Protein 7T1Z (pdb70)

Secondary structure (DSSP, 8-state):
--EEEE-SSS-EEEE-HHHHTTSHHHHHHHHTT----EE-TT--HHHHHHHHHHHHH----TT-S-TTHHHHHHHHHHHTT-HHHHHHHHHHHHHTTSS--HHHHHHHTT------HHHHHHHHHHT--/--HHHHHTTS-PPP--STTTTS-HHHHHHHHTTS-HHHHHHHTTT-HHHHHHTT-HHHHHHHHHHTT--S------------HHHHHHHHHHHHHHHHHHS--PPPEEEE-STTS-EEEEEEETTEEEEEETTS-EEEEETTT--EEEEE---SS-EEEEEESSSEEEEEETTS-EEEEETTT--EEEEE---SS-EEEEEEETTEEEEEETTS-EEEEETTT--EEEEE---SS-EEEEEE-SS-EEEEETTSEEEEEETTTTEEEEEEE--SS-EEEEEE-SSEEEEEETTS-EEEEETTT--EEEEE----S-EEEEEEETTEEEEEETTTEEEEEETTTTEEEEEE--TT--SS-EEEEEE-SSEEEEEETTSEEEEEE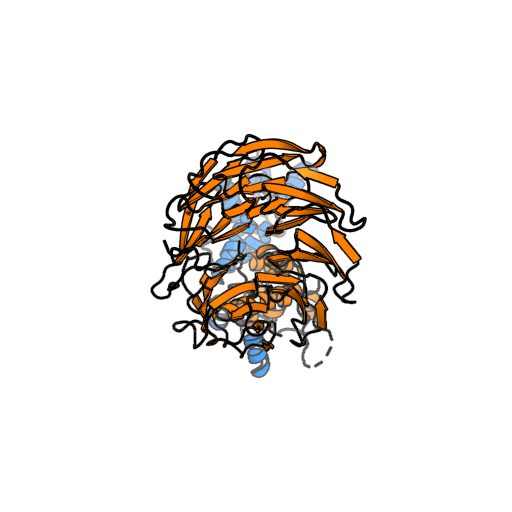TTT--EEEEEEE-TTGGGT-EEEEEEE-SSEEEEEEE-TTSSS--EEEEEE----/--TT------

B-factor: mean 55.55, std 23.49, range [18.6, 136.38]

GO terms:
  GO:0005515 protein binding (F, IPI)
  GO:0043161 proteasome-mediated ubiquitin-dependent protein catabolic process (P, IDA)
  GO:0070936 protein K48-linked ubiquitination (P, IDA)
  GO:0140677 molecular function activator activity (F, IDA)
  GO:0160072 ubiquitin ligase complex scaffold activity (F, IDA)
  GO:0005634 nucleus (C, IC)
  GO:0005737 cytoplasm (C, IC)
  GO:0008013 beta-catenin binding (F, IDA)
  GO:0005634 nucleus (C, IDA)
  GO:0005737 cytoplasm (C, IDA)
  GO:0019005 SCF ubiquitin ligase complex (C, IDA)
  GO:1990756 ubiquitin-like ligase-substrate adaptor activity (F, IDA)
  GO:1990757 ubiquitin ligase activator activity (F, IDA)
  GO:0000209 protein polyubiquitination (P, IDA)
  GO:0097602 cullin family protein binding (F, IPI)
  GO:0051457 maintenance of protein location in nucleus (P, IPI)
  GO:1990444 F-box domain binding (F, IPI)
  GO:0031467 Cul7-RING ubiquitin ligase complex (C, IDA)
  GO:0016567 protein ubiquitination (P, IDA)
  GO:0031146 SCF-dependent proteasomal ubiquitin-dependent protein catabolic process (P, IDA)

Nearest PDB structures (foldseek):
  7t1z-assembly1_B  TM=1.002E+00  e=1.561E-85  Homo sapiens
  2ovr-assembly1_B  TM=1.001E+00  e=4.497E-81  Homo sapiens
  7t1y-assembly1_B  TM=1.001E+00  e=1.058E-80  Homo sapiens
  2ovq-assembly1_B  TM=1.000E+00  e=2.789E-79  Homo sapiens
  2ovp-assembly1_B  TM=9.840E-01  e=2.091E-74  Homo sapiens

Organism: Homo sapiens (NCBI:txid9606)

Sequence (577 aa):
PSIKLQSSDGEIFEVDVEIAKQSVTIKTMLEDLGMDPVPLPNVNAAILKKVIQWCTHHKQEFLKVDQGTLFELILAANYLDIKGLLDVTCKTVANMIKGKTPEEIRKTFNIKNDFTEEEEAQVRKENQWTQVKHMMQVIEPQFQRDFISLLPKELALYVLSFLEPKDLLQAAQTCRYWRILAEDNLLWREKCKEEGIDEPLHIKKPGFIHSPWKSAYIRQHRIDTNWRRGELKSPKVLKGHDDHVITCLQFCGNRIVSGSDDNTLKVWSAVTGKCLRTLVGHTGGVWSSQMRDNIIISGSTDRTLKVWNAETGECIHTLYGHTSTVRCMHLHEKRVVSGSRDATLRVWDIETGQCLHVLMGHVAAVRCVQYDGRRVVSGAYDFMVKVWDPETETCLHTLQGHTNRVYSLQFDGIHVVSGSLDTSIRVWDVETGNCIHTLTGHQSLTSGMELKDNILVSGNADSTVKIWDIKTGQCLQTLQGPNKHQSAVTCLQFNKNFVITSSDDGTVKLWDLKTGEFIRNLVTLESGGSGGVVWRIRASNTKLVCAVGSRNGTEETKLLVLDFDVDKKFELLPPPL

Foldseek 3Di:
DWAWEAEQVGDIDIGRPLLLVLFVLQVCCVPPVNPSHHYHNLGHPVLVVLSSVVSVVPVPVSLPDDVVSLVSQCVVCVSRVNVVSNVVSVVVVVVLPPPDDPVVNCVVPVHDCPADPVRVVVVDVVDDD/DVLVVLCVQVPFDDDDDDLLPDDLVVSLVVCLVDQPVVLVVQLPPGVSSVSSSQDQVSLCVNCVVVVQNDFQDDPVSDHDHHRSVVSVVQLVLLVVLVQDNDFDFWQWQFDPWLWFFQDWDDDDQWIWTFTQSQWIWIAGLVPSDTQEIQHDGPGGWHEWDDDDQWIWTWGQSQWIWIAGRNVSDTDEIAHDGPGTFHYWEDDPQWIWTWGQSQKIWIAGSVVRYTQFIQDDGDGGWAYWYDHPAWIWTFFQSQWIWIDGGNVSDTPDIQHDGPGGWHEWDDDPAWIWTWGQSQWIWIAGRVPSDTPDIAHDGDGGFHYWDDDPQWIWTFWQSQWIWIARNVVSDTQEIQADVPTDDGGWQEWDDDPFWIWTFWLLFWIWIAGPNPSYTRGTSTHPPCSVVFKGWRYWDDDSFKIKTFIDGNPPPGTTIITITGSGDD/DPPVVDDDDD

Solvent-accessible surface area: 26156 Å² total

Radius of gyration: 31.32 Å; Cα contacts (8 Å, |Δi|>4): 1386; chains: 3; bounding box: 65×96×50 Å

Structure (mmCIF, N/CA/C/O backbone):
data_7T1Z
#
_entry.id   7T1Z
#
_cell.length_a   232.869
_cell.length_b   232.869
_cell.length_c   107.161
_cell.angle_alpha   90.000
_cell.angle_beta   90.000
_cell.angle_gamma   90.000
#
_symmetry.space_group_name_H-M   'I 41 2 2'
#
loop_
_entity.id
_entity.type
_entity.pdbx_description
1 polymer 'S-phase kinase-associated protein 1'
2 polymer 'F-box/WD repeat-containing protein 7'
3 polymer 'Myc proto-oncogene N terminal degron'
4 non-polymer 'SULFATE ION'
5 water water
#
loop_
_atom_site.group_PDB
_atom_site.id
_atom_site.type_symbol
_atom_site.label_atom_id
_atom_site.label_alt_id
_atom_site.label_comp_id
_atom_site.label_asym_id
_atom_site.label_entity_id
_atom_site.label_seq_id
_atom_site.pdbx_PDB_ins_code
_atom_site.Cartn_x
_atom_site.Cartn_y
_atom_site.Cartn_z
_atom_site.occupancy
_atom_site.B_iso_or_equiv
_atom_site.auth_seq_id
_atom_site.auth_comp_id
_atom_site.auth_asym_id
_atom_site.auth_atom_id
_atom_site.pdbx_PDB_model_num
ATOM 1 N N . PRO A 1 2 ? 197.13900 246.98600 52.56900 1.000 119.45740 2 PRO A N 1
ATOM 2 C CA . PRO A 1 2 ? 196.96000 247.96900 51.48800 1.000 121.72256 2 PRO A CA 1
ATOM 3 C C . PRO A 1 2 ? 197.85200 247.66800 50.27800 1.000 119.68853 2 PRO A C 1
ATOM 4 O O . PRO A 1 2 ? 197.37500 247.19200 49.24300 1.000 113.26390 2 PRO A O 1
ATOM 8 N N . SER A 1 3 ? 199.10800 248.12900 50.36100 1.000 117.63598 3 SER A N 1
ATOM 9 C CA . SER A 1 3 ? 200.11000 247.96800 49.27400 1.000 109.05370 3 SER A CA 1
ATOM 10 C C . SER A 1 3 ? 201.44600 248.29600 49.92800 1.000 105.41881 3 SER A C 1
ATOM 11 O O . SER A 1 3 ? 201.47200 249.23800 50.73000 1.000 107.29134 3 SER A O 1
ATOM 14 N N . ILE A 1 4 ? 202.50700 247.56200 49.61000 1.000 106.30487 4 ILE A N 1
ATOM 15 C CA . ILE A 1 4 ? 203.79300 247.75900 50.33800 1.000 99.67095 4 ILE A CA 1
ATOM 16 C C . ILE A 1 4 ? 204.89400 248.30200 49.43600 1.000 98.57239 4 ILE A C 1
ATOM 17 O O . ILE A 1 4 ? 204.71000 248.32500 48.21400 1.000 98.12822 4 ILE A O 1
ATOM 22 N N . LYS A 1 5 ? 206.01200 248.69200 50.04200 1.000 96.70186 5 LYS A N 1
ATOM 23 C CA . LYS A 1 5 ? 207.11000 249.29000 49.29700 1.000 94.64916 5 LYS A CA 1
ATOM 24 C C . LYS A 1 5 ? 208.38300 248.48400 49.51200 1.000 88.20762 5 LYS A C 1
ATOM 25 O O . LYS A 1 5 ? 208.65800 248.01500 50.61900 1.000 88.03305 5 LYS A O 1
ATOM 31 N N . LEU A 1 6 ? 209.14300 248.30900 48.43900 1.000 85.53806 6 LEU A N 1
ATOM 32 C CA . LEU A 1 6 ? 210.39500 247.57500 48.45900 1.000 88.80316 6 LEU A CA 1
ATOM 33 C C . LEU A 1 6 ? 211.53600 248.53000 48.13600 1.000 87.18690 6 LEU A C 1
ATOM 34 O O . LEU A 1 6 ? 211.33600 249.58100 47.52800 1.000 88.31204 6 LEU A O 1
ATOM 39 N N . GLN A 1 7 ? 212.74300 248.15700 48.55000 1.000 89.37666 7 GLN A N 1
ATOM 40 C CA . GLN A 1 7 ? 213.94800 248.93000 48.26000 1.000 84.75785 7 GLN A CA 1
ATOM 41 C C . GLN A 1 7 ? 214.98700 247.99900 47.66100 1.000 85.85583 7 GLN A C 1
ATOM 42 O O . GLN A 1 7 ? 215.54100 247.15100 48.36400 1.000 94.54557 7 GLN A O 1
ATOM 48 N N . SER A 1 8 ? 215.25900 248.16100 46.37500 1.000 80.29123 8 SER A N 1
ATOM 49 C CA . SER A 1 8 ? 216.29000 247.36900 45.73600 1.000 80.78608 8 SER A CA 1
ATOM 50 C C . SER A 1 8 ? 217.65400 247.71900 46.32600 1.000 81.88572 8 SER A C 1
ATOM 51 O O . SER A 1 8 ? 217.78400 248.56800 47.20700 1.000 85.49502 8 SER A O 1
ATOM 54 N N . SER A 1 9 ? 218.69200 247.04300 45.83800 1.000 81.04615 9 SER A N 1
ATOM 55 C CA . SER A 1 9 ? 220.02200 247.26500 46.39000 1.000 79.83152 9 SER A CA 1
ATOM 56 C C . SER A 1 9 ? 220.56600 248.63000 45.99600 1.000 80.58101 9 SER A C 1
ATOM 57 O O . SER A 1 9 ? 221.20500 249.29900 46.81300 1.000 84.72074 9 SER A O 1
ATOM 60 N N . ASP A 1 10 ? 220.32400 249.06700 44.75400 1.000 83.78477 10 ASP A N 1
ATOM 61 C CA . ASP A 1 10 ? 220.85400 250.35300 44.31300 1.000 80.92472 10 ASP A CA 1
ATOM 62 C C . ASP A 1 10 ? 220.01700 251.53800 44.77400 1.000 82.39110 10 ASP A C 1
ATOM 63 O O . ASP A 1 10 ? 220.44800 252.67900 44.58400 1.000 85.53102 10 ASP A O 1
ATOM 68 N N . GLY A 1 11 ? 218.84400 251.31300 45.36000 1.000 82.11568 11 GLY A N 1
ATOM 69 C CA . GLY A 1 11 ? 218.14500 252.38800 46.03700 1.000 81.27532 11 GLY A CA 1
ATOM 70 C C . GLY A 1 11 ? 216.72900 252.67000 45.58700 1.000 80.24343 11 GLY A C 1
ATOM 71 O O . GLY A 1 11 ? 216.01300 253.40400 46.26800 1.000 84.71047 11 GLY A O 1
ATOM 72 N N . GLU A 1 12 ? 216.30400 252.10000 44.46500 1.000 75.41302 12 GLU A N 1
ATOM 73 C CA . GLU A 1 12 ? 214.98400 252.40700 43.93000 1.000 79.08523 12 GLU A CA 1
ATOM 74 C C . GLU A 1 12 ? 213.88300 251.77900 44.78400 1.000 83.29646 12 GLU A C 1
ATOM 75 O O . GLU A 1 12 ? 214.02600 250.66100 45.28400 1.000 85.38289 12 GLU A O 1
ATOM 81 N N . ILE A 1 13 ? 212.77600 252.50600 44.94600 1.000 84.04966 13 ILE A N 1
ATOM 82 C CA . ILE A 1 13 ? 211.64500 252.09500 45.77800 1.000 83.09272 13 ILE A CA 1
ATOM 83 C C . ILE A 1 13 ? 210.47600 251.73200 44.86800 1.000 83.01883 13 ILE A C 1
ATOM 84 O O . ILE A 1 13 ? 210.03200 252.56000 44.06400 1.000 86.54762 13 ILE A O 1
ATOM 89 N N . PHE A 1 14 ? 209.96400 250.51000 45.00400 1.000 81.92937 14 PHE A N 1
ATOM 90 C CA . PHE A 1 14 ? 208.82900 250.03300 44.22000 1.000 86.25192 14 PHE A CA 1
ATOM 91 C C . PHE A 1 14 ? 207.60500 249.89200 45.11200 1.000 90.37662 14 PHE A C 1
ATOM 92 O O . PHE A 1 14 ? 207.69500 249.33700 46.21100 1.000 90.26743 14 PHE A O 1
ATOM 100 N N . GLU A 1 15 ? 206.46200 250.37800 44.63000 1.000 94.14531 15 GLU A N 1
ATOM 101 C CA . GLU A 1 15 ? 205.18100 250.18000 45.29700 1.000 97.04059 15 GLU A CA 1
ATOM 102 C C . GLU A 1 15 ? 204.49000 248.98700 44.65100 1.000 98.27652 15 GLU A C 1
ATOM 103 O O . GLU A 1 15 ? 204.25600 248.98600 43.43700 1.000 99.45456 15 GLU A O 1
ATOM 109 N N . VAL A 1 16 ? 204.18200 247.96900 45.45500 1.000 99.05408 16 VAL A N 1
ATOM 110 C CA . VAL A 1 16 ? 203.51700 246.76800 44.96700 1.000 102.53862 16 VAL A CA 1
ATOM 111 C C . VAL A 1 16 ? 202.48400 246.31800 45.99300 1.000 103.74433 16 VAL A C 1
ATOM 112 O O . VAL A 1 16 ? 202.55900 246.65400 47.17700 1.000 101.48663 16 VAL A O 1
ATOM 116 N N . ASP A 1 17 ? 201.50600 245.54900 45.51800 1.000 107.46059 17 ASP A N 1
ATOM 117 C CA . ASP A 1 17 ? 200.38200 245.14100 46.35100 1.000 109.44789 17 ASP A CA 1
ATOM 118 C C . ASP A 1 17 ? 200.74700 243.96000 47.23800 1.000 104.55129 17 ASP A C 1
ATOM 119 O O . ASP A 1 17 ? 201.47000 243.05100 46.82500 1.000 100.20092 17 ASP A O 1
ATOM 124 N N . VAL A 1 18 ? 200.21800 243.97400 48.46200 1.000 105.77571 18 VAL A N 1
ATOM 125 C CA . VAL A 1 18 ? 200.40400 242.85700 49.38300 1.000 104.90093 18 VAL A CA 1
ATOM 126 C C . VAL A 1 18 ? 200.16000 241.52600 48.68600 1.000 103.81102 18 VAL A C 1
ATOM 127 O O . VAL A 1 18 ? 200.77700 240.51000 49.02700 1.000 99.62103 18 VAL A O 1
ATOM 131 N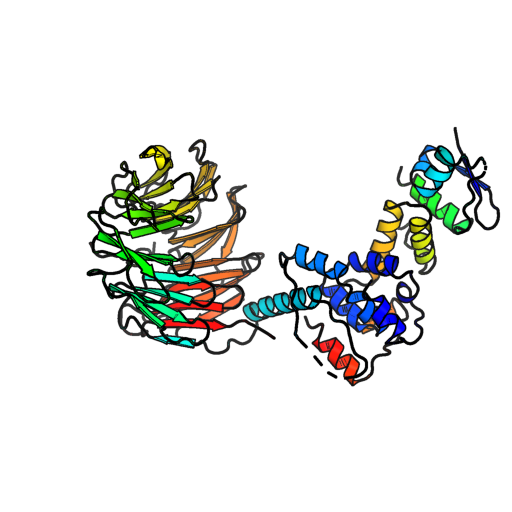 N . GLU A 1 19 ? 199.26700 241.50900 47.69500 1.000 107.37077 19 GLU A N 1
ATOM 132 C CA . GLU A 1 19 ? 198.94600 240.26700 47.00100 1.000 105.96808 19 GLU A CA 1
ATOM 133 C C . GLU A 1 19 ? 200.10300 239.80700 46.11900 1.000 100.53333 19 GLU A C 1
ATOM 134 O O . GLU A 1 19 ? 200.44500 238.62000 46.10500 1.000 98.12874 19 GLU A O 1
ATOM 140 N N . ILE A 1 20 ? 200.72100 240.73100 45.38100 1.000 101.83250 20 ILE A N 1
ATOM 141 C CA . ILE A 1 20 ? 201.76900 240.36000 44.43400 1.000 99.70614 20 ILE A CA 1
ATOM 142 C C . ILE A 1 20 ? 203.03500 239.92400 45.16500 1.000 97.20499 20 ILE A C 1
ATOM 143 O O . ILE A 1 20 ? 203.70900 238.97100 44.75600 1.000 93.62488 20 ILE A O 1
ATOM 148 N N . ALA A 1 21 ? 203.39000 240.62200 46.24600 1.000 95.45405 21 ALA A N 1
ATOM 149 C CA . ALA A 1 21 ? 204.63500 240.34700 46.94900 1.000 87.70051 21 ALA A CA 1
ATOM 150 C C . ALA A 1 21 ? 204.55500 239.12200 47.84600 1.000 88.76237 21 ALA A C 1
ATOM 151 O O . ALA A 1 21 ? 205.58500 238.49100 48.09300 1.000 87.91750 21 ALA A O 1
ATOM 153 N N . LYS A 1 22 ? 203.36600 238.77500 48.34400 1.000 92.28402 22 LYS A N 1
ATOM 154 C CA . LYS A 1 22 ? 203.19500 237.54000 49.10300 1.000 91.17716 22 LYS A CA 1
ATOM 155 C C . LYS A 1 22 ? 203.83300 236.33500 48.41600 1.000 86.73353 22 LYS A C 1
ATOM 156 O O . LYS A 1 22 ? 204.14300 235.34600 49.08700 1.000 84.58424 22 LYS A O 1
ATOM 162 N N . GLN A 1 23 ? 204.02200 236.38500 47.09400 1.000 83.96646 23 GLN A N 1
ATOM 163 C CA . GLN A 1 23 ? 204.51300 235.23100 46.35100 1.000 85.20015 23 GLN A CA 1
ATOM 164 C C . GLN A 1 23 ? 205.97300 234.91700 46.62700 1.000 82.01009 23 GLN A C 1
ATOM 165 O O . GLN A 1 23 ? 206.44200 233.84400 46.23200 1.000 75.64965 23 GLN A O 1
ATOM 171 N N . SER A 1 24 ? 206.65500 235.83500 47.31500 1.000 85.28219 24 SER A N 1
ATOM 172 C CA . SER A 1 24 ? 208.05500 235.60300 47.74600 1.000 81.34877 24 SER A CA 1
ATOM 173 C C . SER A 1 24 ? 208.03600 235.44700 49.25900 1.000 79.15347 24 SER A C 1
ATOM 174 O O . SER A 1 24 ? 207.56600 236.37100 49.93300 1.000 79.61688 24 SER A O 1
ATOM 177 N N . VAL A 1 25 ? 208.53500 234.32600 49.76600 1.000 75.79580 25 VAL A N 1
ATOM 178 C CA . VAL A 1 25 ? 208.45700 234.06800 51.23000 1.000 80.92761 25 VAL A CA 1
ATOM 179 C C . VAL A 1 25 ? 209.41600 235.01100 51.96200 1.000 79.96116 25 VAL A C 1
ATOM 180 O O . VAL A 1 25 ? 209.08300 235.44300 53.06700 1.000 77.03576 25 VAL A O 1
ATOM 184 N N . THR A 1 26 ? 210.54500 235.34400 51.34100 1.000 80.39040 26 THR A N 1
ATOM 185 C CA . THR A 1 26 ? 211.50900 236.28400 51.96600 1.000 80.70207 26 THR A CA 1
ATOM 186 C C . THR A 1 26 ? 210.81100 237.61400 52.24700 1.000 77.33274 26 THR A C 1
ATOM 187 O O . THR A 1 26 ? 210.78600 238.02300 53.41000 1.000 80.09161 26 THR A O 1
ATOM 191 N N . ILE A 1 27 ? 210.23100 238.23200 51.22400 1.000 74.71205 27 ILE A N 1
ATOM 192 C CA . ILE A 1 27 ? 209.56800 239.55300 51.39300 1.000 76.33561 27 ILE A CA 1
ATOM 193 C C . ILE A 1 27 ? 208.43400 239.40700 52.40700 1.000 78.63934 27 ILE A C 1
ATOM 194 O O . ILE A 1 27 ? 208.27800 240.30000 53.24700 1.000 81.52482 27 ILE A O 1
ATOM 199 N N . LYS A 1 28 ? 207.70400 238.29600 52.35500 1.000 78.93239 28 LYS A N 1
ATOM 200 C CA . LYS A 1 28 ? 206.56400 238.07100 53.27600 1.000 77.48095 28 LYS A CA 1
ATOM 201 C C . LYS A 1 28 ? 207.05900 238.03600 54.71900 1.000 77.69402 28 LYS A C 1
ATOM 202 O O . LYS A 1 28 ? 206.43500 238.68400 55.56000 1.000 80.04310 28 LYS A O 1
ATOM 208 N N . THR A 1 29 ? 208.13300 237.29600 54.98600 1.000 76.30590 29 THR A N 1
ATOM 209 C CA . THR A 1 29 ? 208.69200 237.21400 56.35600 1.000 76.69191 29 THR A CA 1
ATOM 210 C C . THR A 1 29 ? 209.07600 238.61800 56.81500 1.000 77.77343 29 THR A C 1
ATOM 211 O O . THR A 1 29 ? 208.76500 238.97300 57.95700 1.000 76.21943 29 THR A O 1
ATOM 215 N N . MET A 1 30 ? 209.70000 239.39400 55.93500 1.000 78.11853 30 MET A N 1
ATOM 216 C CA . MET A 1 30 ? 210.16900 240.74500 56.32000 1.000 78.56378 30 MET A CA 1
ATOM 217 C C . MET A 1 30 ? 208.97000 241.61100 56.66800 1.000 78.86512 30 MET A C 1
ATOM 218 O O . MET A 1 30 ? 209.06600 242.37300 57.62700 1.000 83.23028 30 MET A O 1
ATOM 223 N N . LEU A 1 31 ? 207.88900 241.48900 55.91000 1.000 80.11424 31 LEU A N 1
ATOM 224 C CA . LEU A 1 31 ? 206.70400 242.35400 56.12100 1.000 80.37531 31 LEU A CA 1
ATOM 225 C C . LEU A 1 31 ? 205.91400 241.91100 57.34300 1.000 81.88408 31 LEU A C 1
ATOM 226 O O . LEU A 1 31 ? 205.71600 242.73500 58.24500 1.000 79.55460 31 LEU A O 1
ATOM 231 N N . GLU A 1 32 ? 205.48100 240.65700 57.36700 1.000 81.06119 32 GLU A N 1
ATOM 232 C CA . GLU A 1 32 ? 204.55800 240.21300 58.44000 1.000 82.41056 32 GLU A CA 1
ATOM 233 C C . GLU A 1 32 ? 205.25600 239.92300 59.76300 1.000 84.82055 32 GLU A C 1
ATOM 234 O O . GLU A 1 32 ? 204.65300 240.21800 60.80200 1.000 89.30332 32 GLU A O 1
ATOM 240 N N . ASP A 1 33 ? 206.45900 239.35900 59.74200 1.000 83.62804 33 ASP A N 1
ATOM 241 C CA . ASP A 1 33 ? 207.07000 238.93000 61.02500 1.000 81.15347 33 ASP A CA 1
ATOM 242 C C . ASP A 1 33 ? 208.13500 239.90900 61.51400 1.000 78.10041 33 ASP A C 1
ATOM 243 O O . ASP A 1 33 ? 208.33300 239.98600 62.73000 1.000 81.13523 33 ASP A O 1
ATOM 248 N N . LEU A 1 34 ? 208.79800 240.62800 60.61400 1.000 79.47850 34 LEU A N 1
ATOM 249 C CA . LEU A 1 34 ? 209.93000 241.48300 61.05700 1.000 78.47234 34 LEU A CA 1
ATOM 250 C C . LEU A 1 34 ? 209.55700 242.95800 60.95000 1.000 79.84764 34 LEU A C 1
ATOM 251 O O . LEU A 1 34 ? 210.27600 243.77600 61.53000 1.000 85.85251 34 LEU A O 1
ATOM 256 N N . GLY A 1 35 ? 208.47800 243.27500 60.24100 1.000 81.11894 35 GLY A N 1
ATOM 257 C CA . GLY A 1 35 ? 208.00200 244.66900 60.17100 1.000 84.73227 35 GLY A CA 1
ATOM 258 C C . GLY A 1 35 ? 208.95500 245.58900 59.44000 1.000 88.57333 35 GLY A C 1
ATOM 259 O O . GLY A 1 35 ? 209.46300 246.52300 60.07200 1.000 94.35594 35 GLY A O 1
ATOM 260 N N . MET A 1 36 ? 209.15700 245.36300 58.14500 1.000 86.51724 36 MET A N 1
ATOM 261 C CA . MET A 1 36 ? 210.13500 246.17200 57.38100 1.000 90.29269 36 MET A CA 1
ATOM 262 C C . MET A 1 36 ? 209.40300 247.32200 56.69600 1.000 95.19434 36 MET A C 1
ATOM 263 O O . MET A 1 36 ? 209.31000 247.28000 55.46600 1.000 94.57270 36 MET A O 1
ATOM 268 N N . ASP A 1 37 ? 208.93500 248.30000 57.47200 1.000 106.06244 37 ASP A N 1
ATOM 269 C CA . ASP A 1 37 ? 208.18600 249.49100 56.97500 1.000 107.21474 37 ASP A CA 1
ATOM 270 C C . ASP A 1 37 ? 207.73900 249.35300 55.51900 1.000 100.25533 37 ASP A C 1
ATOM 271 O O . ASP A 1 37 ? 206.85800 250.13300 55.13100 1.000 89.58885 37 ASP A O 1
ATOM 276 N N . PRO A 1 44 ? 210.39500 250.01900 54.43200 1.000 90.50371 44 PRO A N 1
ATOM 277 C CA . PRO A 1 44 ? 210.72100 249.77600 53.03300 1.000 85.36838 44 PRO A CA 1
ATOM 278 C C . PRO A 1 44 ? 211.40200 248.40300 53.07900 1.000 88.84118 44 PRO A C 1
ATOM 279 O O . PRO A 1 44 ? 212.34300 248.26000 53.80800 1.000 96.02993 44 PRO A O 1
ATOM 283 N N . VAL A 1 45 ? 210.90900 247.41500 52.34100 1.000 88.64963 45 VAL A N 1
ATOM 284 C CA . VAL A 1 45 ? 211.53400 246.06700 52.48000 1.000 92.37350 45 VAL A CA 1
ATOM 285 C C . VAL A 1 45 ? 212.95500 246.09100 51.88500 1.000 95.14102 45 VAL A C 1
ATOM 286 O O . VAL A 1 45 ? 213.04300 246.26400 50.66400 1.000 95.89766 45 VAL A O 1
ATOM 290 N N . PRO A 1 46 ? 214.07500 245.93900 52.65000 1.000 99.37017 46 PRO A N 1
ATOM 291 C CA . PRO A 1 46 ? 215.39000 246.03700 52.04500 1.000 96.95874 46 PRO A CA 1
ATOM 292 C C . PRO A 1 46 ? 215.75000 244.77100 51.26200 1.000 115.84424 46 PRO A C 1
ATOM 293 O O . PRO A 1 46 ? 215.76100 243.71800 51.85200 1.000 136.38424 46 PRO A O 1
ATOM 297 N N . LEU A 1 47 ? 216.04200 244.91000 49.96700 1.000 108.95424 47 LEU A N 1
ATOM 298 C CA . LEU A 1 47 ? 216.43600 243.75000 49.12300 1.000 108.78424 47 LEU A CA 1
ATOM 299 C C . LEU A 1 47 ? 217.90800 243.91900 48.68500 1.000 99.66424 47 LEU A C 1
ATOM 300 O O . LEU A 1 47 ? 218.09900 244.31500 47.52900 1.000 99.95424 47 LEU A O 1
ATOM 305 N N . PRO A 1 48 ? 218.96100 243.62700 49.50600 1.000 95.91424 48 PRO A N 1
ATOM 306 C CA . PRO A 1 48 ? 220.33600 243.91800 49.11000 1.000 90.40424 48 PRO A CA 1
ATOM 307 C C . PRO A 1 48 ? 220.98200 243.04100 48.03800 1.000 87.35278 48 PRO A C 1
ATOM 308 O O . PRO A 1 48 ? 222.13100 243.26500 47.74000 1.000 86.55642 48 PRO A O 1
ATOM 312 N N . ASN A 1 49 ? 220.25300 242.07300 47.49700 1.000 89.48808 49 ASN A N 1
ATOM 313 C CA . ASN A 1 49 ? 220.88900 241.13800 46.53800 1.000 86.75290 49 ASN A CA 1
ATOM 314 C C . ASN A 1 49 ? 220.17900 241.24300 45.19400 1.000 84.40671 49 ASN A C 1
ATOM 315 O O . ASN A 1 49 ? 220.57700 240.53000 44.26800 1.000 86.20107 49 ASN A O 1
ATOM 320 N N . VAL A 1 50 ? 219.16300 242.09900 45.10900 1.000 85.66778 50 VAL A N 1
ATOM 321 C CA . VAL A 1 50 ? 218.40200 242.27200 43.84200 1.000 84.54756 50 VAL A CA 1
ATOM 322 C C . VAL A 1 50 ? 218.51000 243.72800 43.41000 1.000 85.02744 50 VAL A C 1
ATOM 323 O O . VAL A 1 50 ? 218.27600 244.60400 44.24300 1.000 86.67937 50 VAL A O 1
ATOM 327 N N . ASN A 1 51 ? 218.83800 243.95400 42.14300 1.000 85.80684 51 ASN A N 1
ATOM 328 C CA . ASN A 1 51 ? 218.94800 245.33000 41.60700 1.000 84.68405 51 ASN A CA 1
ATOM 329 C C . ASN A 1 51 ? 217.58400 245.74000 41.06900 1.000 87.44980 51 ASN A C 1
ATOM 330 O O . ASN A 1 51 ? 216.75600 244.85400 40.86100 1.000 89.25715 51 ASN A O 1
ATOM 335 N N . ALA A 1 52 ? 217.39000 247.03000 40.81300 1.000 86.51552 52 ALA A N 1
ATOM 336 C CA . ALA A 1 52 ? 216.08400 247.54300 40.35300 1.000 83.21568 52 ALA A CA 1
ATOM 337 C C . ALA A 1 52 ? 215.64800 246.84700 39.06900 1.000 84.77997 52 ALA A C 1
ATOM 338 O O . ALA A 1 52 ? 214.44900 246.59100 38.91600 1.000 84.48727 52 ALA A O 1
ATOM 340 N N . ALA A 1 53 ? 216.59500 246.56100 38.18400 1.000 84.43399 53 ALA A N 1
ATOM 341 C CA . ALA A 1 53 ? 216.26400 245.93500 36.89000 1.000 79.62385 53 ALA A CA 1
ATOM 342 C C . ALA A 1 53 ? 215.65000 244.56300 37.12700 1.000 85.81513 53 ALA A C 1
ATOM 343 O O . ALA A 1 53 ? 214.53700 244.31600 36.64500 1.000 92.96874 53 ALA A O 1
ATOM 345 N N . ILE A 1 54 ? 216.36800 243.69800 37.83400 1.000 86.50722 54 ILE A N 1
ATOM 346 C CA . ILE A 1 54 ? 215.85800 242.31700 38.03700 1.000 88.17852 54 ILE A CA 1
ATOM 347 C C . ILE A 1 54 ? 214.59800 242.39700 38.90200 1.000 86.05516 54 ILE A C 1
ATOM 348 O O . ILE A 1 54 ? 213.64400 241.70300 38.58500 1.000 89.60675 54 ILE A O 1
ATOM 353 N N . LEU A 1 55 ? 214.57300 243.27600 39.90000 1.000 81.95165 55 LEU A N 1
ATOM 354 C CA . LEU A 1 55 ? 213.36500 243.43900 40.74500 1.000 83.08794 55 LEU A CA 1
ATOM 355 C C . LEU A 1 55 ? 212.15600 243.72100 39.85300 1.000 87.42168 55 LEU A C 1
ATOM 356 O O . LEU A 1 55 ? 211.12100 243.09300 40.06500 1.000 90.29949 55 LEU A O 1
ATOM 361 N N . LYS A 1 56 ? 212.29300 244.63200 38.89200 1.000 88.42342 56 LYS A N 1
ATOM 362 C CA . LYS A 1 56 ? 211.16500 244.98100 37.99400 1.000 89.42288 56 LYS A CA 1
ATOM 363 C C . LYS A 1 56 ? 210.72100 243.72500 37.25100 1.000 90.89932 56 LYS A C 1
ATOM 364 O O . LYS A 1 56 ? 209.50600 243.48700 37.16600 1.000 89.96321 56 LYS A O 1
ATOM 370 N N . LYS A 1 57 ? 211.68000 242.95800 36.73800 1.000 88.26531 57 LYS A N 1
ATOM 371 C CA . LYS A 1 57 ? 211.37100 241.71500 35.99600 1.000 85.91606 57 LYS A CA 1
ATOM 372 C C . LYS A 1 57 ? 210.66700 240.72500 36.93100 1.000 89.81220 57 LYS A C 1
ATOM 373 O O . LYS A 1 57 ? 209.69000 240.11800 36.49300 1.000 94.19952 57 LYS A O 1
ATOM 379 N N . VAL A 1 58 ? 211.11900 240.57700 38.17900 1.000 88.08013 58 VAL A N 1
ATOM 380 C CA . VAL A 1 58 ? 210.49300 239.54900 39.06000 1.000 84.70630 58 VAL A CA 1
ATOM 381 C C . VAL A 1 58 ? 209.06000 239.97000 39.37900 1.000 86.24288 58 VAL A C 1
ATOM 382 O O . VAL A 1 58 ? 208.20600 239.08700 39.47000 1.000 90.75109 58 VAL A O 1
ATOM 386 N N . ILE A 1 59 ? 208.80600 241.27200 39.49100 1.000 87.71645 59 ILE A N 1
ATOM 387 C CA . ILE A 1 59 ? 207.43000 241.76800 39.77500 1.000 92.30688 59 ILE A CA 1
ATOM 388 C C . ILE A 1 59 ? 206.55400 241.45300 38.56100 1.000 94.22516 59 ILE A C 1
ATOM 389 O O . ILE A 1 59 ? 205.41500 241.02100 38.75700 1.000 98.69939 59 ILE A O 1
ATOM 394 N N . GLN A 1 60 ? 207.09400 241.61200 37.35700 1.000 95.28424 60 GLN A N 1
ATOM 395 C CA . GLN A 1 60 ? 206.33600 241.30600 36.12000 1.000 92.43514 60 GLN A CA 1
ATOM 396 C C . GLN A 1 60 ? 205.87000 239.85200 36.16300 1.000 92.54849 60 GLN A C 1
ATOM 397 O O . GLN A 1 60 ? 204.68000 239.61400 35.91400 1.000 96.06254 60 GLN A O 1
ATOM 403 N N . TRP A 1 61 ? 206.77100 238.92100 36.47400 1.000 88.97525 61 TRP A N 1
ATOM 404 C CA . TRP A 1 61 ? 206.38000 237.49500 36.60000 1.000 88.49471 61 TRP A CA 1
ATOM 405 C C . TRP A 1 61 ? 205.34300 237.36400 37.70900 1.000 89.87601 61 TRP A C 1
ATOM 406 O O . TRP A 1 61 ? 204.32700 236.70600 37.48400 1.000 92.91787 61 TRP A O 1
ATOM 417 N N . CYS A 1 62 ? 205.58800 237.98500 38.86000 1.000 89.75411 62 CYS A N 1
ATOM 418 C CA . CYS A 1 62 ? 204.68500 237.82600 40.02800 1.000 91.65328 62 CYS A CA 1
ATOM 419 C C . CYS A 1 62 ? 203.33700 238.50200 39.77300 1.000 96.50393 62 CYS A C 1
ATOM 420 O O . CYS A 1 62 ? 202.47000 238.40300 40.64300 1.000 98.74677 62 CYS A O 1
ATOM 423 N N . THR A 1 63 ? 203.17500 239.19800 38.65200 1.000 98.05637 63 THR A N 1
ATOM 424 C CA . THR A 1 63 ? 201.84800 239.75900 38.29900 1.000 99.09640 63 THR A CA 1
ATOM 425 C C . THR A 1 63 ? 201.20100 238.77800 37.32300 1.000 95.82850 63 THR A C 1
ATOM 426 O O . THR A 1 63 ? 200.06800 238.36300 37.58800 1.000 92.54605 63 THR A O 1
ATOM 430 N N . HIS A 1 64 ? 201.91600 238.41100 36.25700 1.000 96.12960 64 HIS A N 1
ATOM 431 C CA . HIS A 1 64 ? 201.41900 237.42300 35.26400 1.000 97.45171 64 HIS A CA 1
ATOM 432 C C . HIS A 1 64 ? 200.88800 236.21600 36.02500 1.000 102.75743 64 HIS A C 1
ATOM 433 O O . HIS A 1 64 ? 199.78000 235.75500 35.71100 1.000 104.91762 64 HIS A O 1
ATOM 440 N N . HIS A 1 65 ? 201.67500 235.72000 36.97400 1.000 102.60338 65 HIS A N 1
ATOM 441 C CA . HIS A 1 65 ? 201.24000 234.58800 37.82100 1.000 96.90706 65 HIS A CA 1
ATOM 442 C C . HIS A 1 65 ? 200.70600 235.19500 39.11400 1.000 97.20323 65 HIS A C 1
ATOM 443 O O . HIS A 1 65 ? 201.50700 235.80100 39.81800 1.000 102.97446 65 HIS A O 1
ATOM 450 N N . LYS A 1 66 ? 199.40800 235.06100 39.38300 1.000 100.14922 66 LYS A N 1
ATOM 451 C CA . LYS A 1 66 ? 198.77200 235.65600 40.59200 1.000 103.51967 66 LYS A CA 1
ATOM 452 C C . LYS A 1 66 ? 199.15200 237.13600 40.70300 1.000 100.99645 66 LYS A C 1
ATOM 453 O O . LYS A 1 66 ? 198.33900 237.96600 40.26300 1.000 98.50296 66 LYS A O 1
ATOM 459 N N . GLN A 1 76 ? 207.61900 231.29900 29.70300 1.000 71.12897 90 GLN A N 1
ATOM 460 C CA . GLN A 1 76 ? 208.47000 231.36900 28.48600 1.000 82.21792 90 GLN A CA 1
ATOM 461 C C . GLN A 1 76 ? 208.23500 232.72200 27.83500 1.000 91.61126 90 GLN A C 1
ATOM 462 O O . GLN A 1 76 ? 207.31600 233.40300 28.32500 1.000 95.58312 90 GLN A O 1
ATOM 464 N N . GLU A 1 77 ? 208.98600 233.05700 26.77800 1.000 86.30960 91 GLU A N 1
ATOM 465 C CA . GLU A 1 77 ? 208.92400 234.40100 26.13400 1.000 87.15065 91 GLU A CA 1
ATOM 466 C C . GLU A 1 77 ? 209.47500 235.42800 27.12300 1.000 90.48331 91 GLU A C 1
ATOM 467 O O . GLU A 1 77 ? 210.36300 236.20000 26.73600 1.000 88.69120 91 GLU A O 1
AT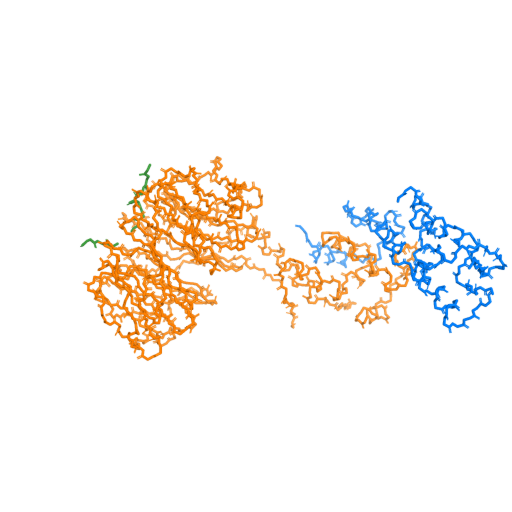OM 469 N N . PHE A 1 78 ? 208.98000 235.41600 28.35800 1.000 90.97860 92 PHE A N 1
ATOM 470 C CA . PHE A 1 78 ? 209.50300 236.31200 29.41600 1.000 88.70911 92 PHE A CA 1
ATOM 471 C C . PHE A 1 78 ? 210.92100 235.84800 29.73700 1.000 90.53099 92 PHE A C 1
ATOM 472 O O . PHE A 1 78 ? 211.77400 236.69200 30.04500 1.000 90.72179 92 PHE A O 1
ATOM 480 N N . LEU A 1 79 ? 211.16800 234.54400 29.61600 1.000 87.74305 93 LEU A N 1
ATOM 481 C CA . LEU A 1 79 ? 212.49500 233.98500 29.97200 1.000 87.56882 93 LEU A CA 1
ATOM 482 C C . LEU A 1 79 ? 213.34100 233.81600 28.71300 1.000 84.59748 93 LEU A C 1
ATOM 483 O O . LEU A 1 79 ? 214.27300 233.00100 28.73800 1.000 82.28424 93 LEU A O 1
ATOM 488 N N . LYS A 1 80 ? 213.03200 234.57000 27.66000 1.000 87.86563 94 LYS A N 1
ATOM 489 C CA . LYS A 1 80 ? 213.82400 234.51300 26.40400 1.000 90.29775 94 LYS A CA 1
ATOM 490 C C . LYS A 1 80 ? 214.85800 235.62900 26.46800 1.000 90.91955 94 LYS A C 1
ATOM 491 O O . LYS A 1 80 ? 215.10700 236.26800 25.43500 1.000 93.04329 94 LYS A O 1
ATOM 493 N N . VAL A 1 81 ? 215.44000 235.83400 27.64400 1.000 89.34537 95 VAL A N 1
ATOM 494 C CA . VAL A 1 81 ? 216.41000 236.93900 27.84600 1.000 84.69709 95 VAL A CA 1
ATOM 495 C C . VAL A 1 81 ? 217.80000 236.44700 27.46800 1.000 81.45049 95 VAL A C 1
ATOM 496 O O . VAL A 1 81 ? 217.92200 235.32500 26.96000 1.000 76.08842 95 VAL A O 1
ATOM 500 N N . ASP A 1 82 ? 218.80500 237.27600 27.72000 1.000 83.55110 96 ASP A N 1
ATOM 501 C CA . ASP A 1 82 ? 220.19500 236.87100 27.42500 1.000 85.06952 96 ASP A CA 1
ATOM 502 C C . ASP A 1 82 ? 220.69000 236.00400 28.57600 1.000 85.42823 96 ASP A C 1
ATOM 503 O O . ASP A 1 82 ? 220.21500 236.20200 29.70500 1.000 86.20379 96 ASP A O 1
ATOM 508 N N . GLN A 1 83 ? 221.58700 235.06300 28.28900 1.000 85.94403 97 GLN A N 1
ATOM 509 C CA . GLN A 1 83 ? 222.19300 234.25600 29.37400 1.000 86.81179 97 GLN A CA 1
ATOM 510 C C . GLN A 1 83 ? 222.86700 235.26700 30.30000 1.000 84.93402 97 GLN A C 1
ATOM 511 O O . GLN A 1 83 ? 223.60700 236.12400 29.78800 1.000 93.26926 97 GLN A O 1
ATOM 517 N N . GLY A 1 84 ? 222.57900 235.21300 31.59400 1.000 76.46244 98 GLY A N 1
ATOM 518 C CA . GLY A 1 84 ? 223.10700 236.24600 32.50100 1.000 81.97882 98 GLY A CA 1
ATOM 519 C C . GLY A 1 84 ? 221.94600 236.92600 33.17500 1.000 79.38963 98 GLY A C 1
ATOM 520 O O . GLY A 1 84 ? 221.98000 237.09000 34.40100 1.000 79.80212 98 GLY A O 1
ATOM 521 N N . THR A 1 85 ? 220.94100 237.30000 32.39300 1.000 77.73148 99 THR A N 1
ATOM 522 C CA . THR A 1 85 ? 219.70900 237.83000 33.01300 1.000 81.91849 99 THR A CA 1
ATOM 523 C C . THR A 1 85 ? 218.99900 236.61400 33.60500 1.000 78.22093 99 THR A C 1
ATOM 524 O O . THR A 1 85 ? 218.42900 236.73800 34.69100 1.000 75.34655 99 THR A O 1
ATOM 528 N N . LEU A 1 86 ? 219.09000 235.46800 32.93200 1.000 75.36290 100 LEU A N 1
ATOM 529 C CA . LEU A 1 86 ? 218.51500 234.21300 33.47000 1.000 74.55574 100 LEU A CA 1
ATOM 530 C C . LEU A 1 86 ? 219.25000 233.87600 34.76300 1.000 76.10630 100 LEU A C 1
ATOM 531 O O . LEU A 1 86 ? 218.58500 233.50500 35.73300 1.000 75.62965 100 LEU A O 1
ATOM 536 N N . PHE A 1 87 ? 220.57300 234.01500 34.76600 1.000 73.42241 101 PHE A N 1
ATOM 537 C CA . PHE A 1 87 ? 221.39900 233.71800 35.96000 1.000 69.80684 101 PHE A CA 1
ATOM 538 C C . PHE A 1 87 ? 220.91400 234.56600 37.13100 1.000 70.52755 101 PHE A C 1
ATOM 539 O O . PHE A 1 87 ? 220.76400 234.03900 38.23600 1.000 69.11689 101 PHE A O 1
ATOM 547 N N . GLU A 1 88 ? 220.66300 235.84700 36.88600 1.000 73.58445 102 GLU A N 1
ATOM 548 C CA . GLU A 1 88 ? 220.29300 236.75400 37.99700 1.000 74.89514 102 GLU A CA 1
ATOM 549 C C . GLU A 1 88 ? 218.84100 236.52500 38.40500 1.000 70.98211 102 GLU A C 1
ATOM 550 O O . GLU A 1 88 ? 218.52000 236.80800 39.55700 1.000 68.51158 102 GLU A O 1
ATOM 556 N N . LEU A 1 89 ? 218.01400 236.00900 37.50100 1.000 71.56093 103 LEU A N 1
ATOM 557 C CA . LEU A 1 89 ? 216.61200 235.68300 37.85700 1.000 73.41878 103 LEU A CA 1
ATOM 558 C C . LEU A 1 89 ? 216.58500 234.37600 38.65500 1.000 68.30108 103 LEU A C 1
ATOM 559 O O . LEU A 1 89 ? 215.69400 234.23300 39.49700 1.000 68.67438 103 LEU A O 1
ATOM 564 N N . ILE A 1 90 ? 217.54600 233.48000 38.42800 1.000 63.08432 104 ILE A N 1
ATOM 565 C CA . ILE A 1 90 ? 217.63600 232.22900 39.23800 1.000 66.40344 104 ILE A CA 1
ATOM 566 C C . ILE A 1 90 ? 218.09700 232.62400 40.63800 1.000 68.48837 104 ILE A C 1
ATOM 567 O O . ILE A 1 90 ? 217.52300 232.12400 41.62200 1.000 68.77634 104 ILE A O 1
ATOM 572 N N . LEU A 1 91 ? 219.05400 233.54400 40.71800 1.000 67.77438 105 LEU A N 1
ATOM 573 C CA . LEU A 1 91 ? 219.61700 233.94100 42.02900 1.000 66.30497 105 LEU A CA 1
ATOM 574 C C . LEU A 1 91 ? 218.59100 234.77100 42.79600 1.000 66.04648 105 LEU A C 1
ATOM 575 O O . LEU A 1 91 ? 218.55900 234.67300 44.02800 1.000 68.60500 105 LEU A O 1
ATOM 580 N N . ALA A 1 92 ? 217.77300 235.53600 42.08100 1.000 63.06921 106 ALA A N 1
ATOM 581 C CA . ALA A 1 92 ? 216.76000 236.38200 42.74100 1.000 67.12435 106 ALA A CA 1
ATOM 582 C C . ALA A 1 92 ? 215.65700 235.48800 43.28300 1.000 73.91927 106 ALA A C 1
ATOM 583 O O . ALA A 1 92 ? 215.17200 235.75000 44.37800 1.000 77.43123 106 ALA A O 1
ATOM 585 N N . ALA A 1 93 ? 215.29700 234.45500 42.53200 1.000 71.17040 107 ALA A N 1
ATOM 586 C CA . ALA A 1 93 ? 214.21100 233.55700 42.96400 1.000 70.47940 107 ALA A CA 1
ATOM 587 C C . ALA A 1 93 ? 214.68300 232.70100 44.13400 1.000 70.36024 107 ALA A C 1
ATOM 588 O O . ALA A 1 93 ? 213.83400 232.21700 44.87900 1.000 76.30776 107 ALA A O 1
ATOM 590 N N . ASN A 1 94 ? 215.98800 232.47800 44.25900 1.000 67.46069 108 ASN A N 1
ATOM 591 C CA . ASN A 1 94 ? 216.47700 231.74900 45.45300 1.000 70.33552 108 ASN A CA 1
ATOM 592 C C . ASN A 1 94 ? 216.45600 232.71400 46.63500 1.000 73.12527 108 ASN A C 1
ATOM 593 O O . ASN A 1 94 ? 216.01900 232.30200 47.71600 1.000 74.51593 108 ASN A O 1
ATOM 598 N N . TYR A 1 95 ? 216.89900 233.95500 46.41900 1.000 75.54491 109 TYR A N 1
ATOM 599 C CA . TYR A 1 95 ? 216.94500 234.95800 47.51200 1.000 76.16652 109 TYR A CA 1
ATOM 600 C C . TYR A 1 95 ? 215.51700 235.24000 47.96000 1.000 78.95086 109 TYR A C 1
ATOM 601 O O . TYR A 1 95 ? 215.19400 234.94100 49.11100 1.000 79.50742 109 TYR A O 1
ATOM 610 N N . LEU A 1 96 ? 214.70600 235.83000 47.08800 1.000 78.61441 110 LEU A N 1
ATOM 611 C CA . LEU A 1 96 ? 213.27700 236.01100 47.42600 1.000 83.16591 110 LEU A CA 1
ATOM 612 C C . LEU A 1 96 ? 212.65400 234.66300 47.11900 1.000 82.91161 110 LEU A C 1
ATOM 613 O O . LEU A 1 96 ? 212.57600 234.37100 45.94300 1.000 88.89333 110 LEU A O 1
ATOM 618 N N . ASP A 1 97 ? 212.23400 233.88600 48.11400 1.000 79.92076 111 ASP A N 1
ATOM 619 C CA . ASP A 1 97 ? 211.77600 232.49700 47.83200 1.000 80.73057 111 ASP A CA 1
ATOM 620 C C . ASP A 1 97 ? 210.55000 232.44900 46.92200 1.000 77.71387 111 ASP A C 1
ATOM 621 O O . ASP A 1 97 ? 209.44000 232.37700 47.44900 1.000 80.48939 111 ASP A O 1
ATOM 626 N N . ILE A 1 98 ? 210.75500 232.46800 45.60700 1.000 72.97875 112 ILE A N 1
ATOM 627 C CA . ILE A 1 98 ? 209.63400 232.30300 44.64300 1.000 70.89544 112 ILE A CA 1
ATOM 628 C C . ILE A 1 98 ? 209.91100 230.98000 43.93600 1.000 75.66855 112 ILE A C 1
ATOM 629 O O . ILE A 1 98 ? 210.58900 231.00800 42.90400 1.000 72.85294 112 ILE A O 1
ATOM 634 N N . LYS A 1 99 ? 209.42200 229.86900 44.49400 1.000 78.35534 113 LYS A N 1
ATOM 635 C CA . LYS A 1 99 ? 209.69600 228.51700 43.93900 1.000 75.61280 113 LYS A CA 1
ATOM 636 C C . LYS A 1 99 ? 209.21300 228.44000 42.49900 1.000 74.76786 113 LYS A C 1
ATOM 637 O O . LYS A 1 99 ? 209.88400 227.78600 41.69900 1.000 73.33367 113 LYS A O 1
ATOM 643 N N . GLY A 1 100 ? 208.08800 229.07800 42.19900 1.000 70.20848 114 GLY A N 1
ATOM 644 C CA . GLY A 1 100 ? 207.62400 229.12000 40.80600 1.000 72.86798 114 GLY A CA 1
ATOM 645 C C . GLY A 1 100 ? 208.70300 229.65500 39.89400 1.000 75.97635 114 GLY A C 1
ATOM 646 O O . GLY A 1 100 ? 209.17600 228.89600 39.05900 1.000 75.30256 114 GLY A O 1
ATOM 647 N N . LEU A 1 101 ? 209.07700 230.92300 40.05500 1.000 77.59751 115 LEU A N 1
ATOM 648 C CA . LEU A 1 101 ? 210.08200 231.54200 39.15800 1.000 76.08639 115 LEU A CA 1
ATOM 649 C C . LEU A 1 101 ? 211.33300 230.66500 39.18300 1.000 69.72888 115 LEU A C 1
ATOM 650 O O . LEU A 1 101 ? 211.92000 230.45800 38.11900 1.000 68.21495 115 LEU A O 1
ATOM 655 N N . LEU A 1 102 ? 211.69200 230.15300 40.35800 1.000 66.56667 116 LEU A N 1
ATOM 656 C CA . LEU A 1 102 ? 212.90000 229.34500 40.42000 1.000 68.67719 116 LEU A CA 1
ATOM 657 C C . LEU A 1 102 ? 212.79100 228.13200 39.50300 1.000 70.99331 116 LEU A C 1
ATOM 658 O O . LEU A 1 102 ? 213.76300 227.75900 38.83600 1.000 69.67174 116 LEU A O 1
ATOM 663 N N . ASP A 1 103 ? 211.60800 227.51200 39.44400 1.000 74.01605 117 ASP A N 1
ATOM 664 C CA . ASP A 1 103 ? 211.43000 226.30900 38.63200 1.000 73.71420 117 ASP A CA 1
ATOM 665 C C . ASP A 1 103 ? 211.52800 226.62100 37.14500 1.000 73.85277 117 ASP A C 1
ATOM 666 O O . ASP A 1 103 ? 212.22000 225.91900 36.39600 1.000 74.18736 117 ASP A O 1
ATOM 671 N N . VAL A 1 104 ? 210.83200 227.67300 36.70200 1.000 74.11751 118 VAL A N 1
ATOM 672 C CA . VAL A 1 104 ? 210.72600 227.97600 35.27600 1.000 72.64972 118 VAL A CA 1
ATOM 673 C C . VAL A 1 104 ? 212.07300 228.38600 34.68800 1.000 71.60783 118 VAL A C 1
ATOM 674 O O . VAL A 1 104 ? 212.37000 228.07000 33.52500 1.000 69.20667 118 VAL A O 1
ATOM 678 N N . THR A 1 105 ? 212.91200 229.08600 35.46500 1.000 68.57235 119 THR A N 1
ATOM 679 C CA . THR A 1 105 ? 214.21500 229.50900 34.95500 1.000 69.02921 119 THR A CA 1
ATOM 680 C C . THR A 1 105 ? 215.23000 228.37200 34.97400 1.000 63.70868 119 THR A C 1
ATOM 681 O O . THR A 1 105 ? 216.01400 228.22500 34.03000 1.000 61.34535 119 THR A O 1
ATOM 685 N N . CYS A 1 106 ? 215.23300 227.56100 36.03300 1.000 63.92218 120 CYS A N 1
ATOM 686 C CA . CYS A 1 106 ? 216.10000 226.38700 36.04400 1.000 66.90239 120 CYS A CA 1
ATOM 687 C C . CYS A 1 106 ? 215.67300 225.37500 34.98600 1.000 67.48427 120 CYS A C 1
ATOM 688 O O . CYS A 1 106 ? 216.52200 224.75600 34.33700 1.000 63.88728 120 CYS A O 1
ATOM 691 N N . LYS A 1 107 ? 214.36400 225.17600 34.81000 1.000 68.22947 121 LYS A N 1
ATOM 692 C CA . LYS A 1 107 ? 213.89900 224.34400 33.70800 1.000 68.99707 121 LYS A CA 1
ATOM 693 C C . LYS A 1 107 ? 214.35400 224.91900 32.37200 1.000 69.45620 121 LYS A C 1
ATOM 694 O O . LYS A 1 107 ? 214.79300 224.17700 31.48400 1.000 69.34731 121 LYS A O 1
ATOM 700 N N . THR A 1 108 ? 214.27300 226.24300 32.21600 1.000 68.26465 122 THR A N 1
ATOM 701 C CA . THR A 1 108 ? 214.67800 226.86000 30.95700 1.000 66.79644 122 THR A CA 1
ATOM 702 C C . THR A 1 108 ? 216.15300 226.63800 30.66600 1.000 65.12530 122 THR A C 1
ATOM 703 O O . THR A 1 108 ? 216.54200 226.52600 29.50000 1.000 66.36422 122 THR A O 1
ATOM 707 N N . VAL A 1 109 ? 216.98900 226.57400 31.70300 1.000 65.17743 123 VAL A N 1
ATOM 708 C CA . VAL A 1 109 ? 218.41100 226.34700 31.47600 1.000 67.65832 123 VAL A CA 1
ATOM 709 C C . VAL A 1 109 ? 218.65800 224.89300 31.10400 1.000 66.94842 123 VAL A C 1
ATOM 710 O O . VAL A 1 109 ? 219.41300 224.59600 30.17200 1.000 68.94647 123 VAL A O 1
ATOM 714 N N . ALA A 1 110 ? 218.02000 223.96500 31.82200 1.000 68.58771 124 ALA A N 1
ATOM 715 C CA . ALA A 1 110 ? 218.15000 222.54500 31.50700 1.000 67.89658 124 ALA A CA 1
ATOM 716 C C . ALA A 1 110 ? 217.79500 222.27100 30.05200 1.000 69.69956 124 ALA A C 1
ATOM 717 O O . ALA A 1 110 ? 218.52800 221.56800 29.34400 1.000 68.04510 124 ALA A O 1
ATOM 719 N N . ASN A 1 111 ? 216.66700 222.82500 29.59000 1.000 68.10916 125 ASN A N 1
ATOM 720 C CA . ASN A 1 111 ? 216.24900 222.65500 28.20200 1.000 69.00166 125 ASN A CA 1
ATOM 721 C C . ASN A 1 111 ? 217.35200 223.02700 27.22100 1.000 72.33135 125 ASN A C 1
ATOM 722 O O . ASN A 1 111 ? 217.39700 222.49300 26.10700 1.000 75.70983 125 ASN A O 1
ATOM 727 N N . MET A 1 112 ? 218.25100 223.93000 27.60900 1.000 72.63310 126 MET A N 1
ATOM 728 C CA . MET A 1 112 ? 219.40600 224.25200 26.78000 1.000 71.15443 126 MET A CA 1
ATOM 729 C C . MET A 1 112 ? 220.43600 223.12300 26.73300 1.000 73.22581 126 MET A C 1
ATOM 730 O O . MET A 1 112 ? 221.40100 223.23200 25.96800 1.000 69.45242 126 MET A O 1
ATOM 735 N N . ILE A 1 113 ? 220.25200 222.05200 27.51300 1.000 73.34974 127 ILE A N 1
ATOM 736 C CA . ILE A 1 113 ? 221.19700 220.94400 27.54900 1.000 73.38400 127 ILE A CA 1
ATOM 737 C C . ILE A 1 113 ? 220.63700 219.67600 26.90500 1.000 75.44898 127 ILE A C 1
ATOM 738 O O . ILE A 1 113 ? 221.40800 218.90400 26.32200 1.000 76.33556 127 ILE A O 1
ATOM 743 N N . LYS A 1 114 ? 219.32400 219.43800 26.99700 1.000 75.48101 128 LYS A N 1
ATOM 744 C CA . LYS A 1 114 ? 218.72500 218.18200 26.55800 1.000 70.42496 128 LYS A CA 1
ATOM 745 C C . LYS A 1 114 ? 219.11100 217.84300 25.12300 1.000 74.46052 128 LYS A C 1
ATOM 746 O O . LYS A 1 114 ? 219.16700 218.71300 24.25100 1.000 76.15321 128 LYS A O 1
ATOM 752 N N . GLY A 1 115 ? 219.37900 216.56100 24.88600 1.000 74.13296 129 GLY A N 1
ATOM 753 C CA . GLY A 1 115 ? 219.62000 216.06500 23.54800 1.000 72.75532 129 GLY A CA 1
ATOM 754 C C . GLY A 1 115 ? 220.76400 216.73300 22.81600 1.000 74.67086 129 GLY A C 1
ATOM 755 O O . GLY A 1 115 ? 220.59000 217.22500 21.69600 1.000 76.86106 129 GLY A O 1
ATOM 756 N N . LYS A 1 116 ? 221.94300 216.74000 23.43200 1.000 71.36601 130 LYS A N 1
ATOM 757 C CA . LYS A 1 116 ? 223.14400 217.28300 22.81800 1.000 74.29344 130 LYS A CA 1
ATOM 758 C C . LYS A 1 116 ? 224.32400 216.42300 23.23800 1.000 72.48393 130 LYS A C 1
ATOM 759 O O . LYS A 1 116 ? 224.31500 215.83400 24.32000 1.000 75.12473 130 LYS A O 1
ATOM 765 N N . THR A 1 117 ? 225.33100 216.33900 22.37400 1.000 73.99885 131 THR A N 1
ATOM 766 C CA . THR A 1 117 ? 226.55700 215.62600 22.70900 1.000 78.10522 131 THR A CA 1
ATOM 767 C C . THR A 1 117 ? 227.47500 216.53200 23.52000 1.000 76.74170 131 THR A C 1
ATOM 768 O O . THR A 1 117 ? 227.26900 217.74400 23.58700 1.000 76.63467 131 THR A O 1
ATOM 772 N N . PRO A 1 118 ? 228.50100 215.96600 24.16100 1.000 71.64206 132 PRO A N 1
ATOM 773 C CA . PRO A 1 118 ? 229.41900 216.80500 24.94900 1.000 76.27848 132 PRO A CA 1
ATOM 774 C C . PRO A 1 118 ? 229.96600 218.02700 24.20600 1.000 81.07821 132 PRO A C 1
ATOM 775 O O . PRO A 1 118 ? 230.08000 219.09600 24.82100 1.000 79.23477 132 PRO A O 1
ATOM 779 N N . GLU A 1 119 ? 230.30200 217.91800 22.91100 1.000 79.80289 133 GLU A N 1
ATOM 780 C CA . GLU A 1 119 ? 230.91300 219.05500 22.21900 1.000 82.71483 133 GLU A CA 1
ATOM 781 C C . GLU A 1 119 ? 229.87800 220.10500 21.80100 1.000 82.03312 133 GLU A C 1
ATOM 782 O O . GLU A 1 119 ? 230.22500 221.28600 21.66100 1.000 82.88782 133 GLU A O 1
ATOM 788 N N . GLU A 1 120 ? 228.61200 219.72800 21.61600 1.000 78.85190 134 GLU A N 1
ATOM 789 C CA . GLU A 1 120 ? 227.60400 220.74800 21.35000 1.000 80.01425 134 GLU A CA 1
ATOM 790 C C . GLU A 1 120 ? 226.92900 221.25800 22.61900 1.000 81.88937 134 GLU A C 1
ATOM 791 O O . GLU A 1 120 ? 226.14200 222.21100 22.54600 1.000 81.18928 134 GLU A O 1
ATOM 797 N N . ILE A 1 121 ? 227.22100 220.65900 23.77700 1.000 81.44172 135 ILE A N 1
ATOM 798 C CA . ILE A 1 121 ? 226.90100 221.31500 25.04200 1.000 79.49234 135 ILE A CA 1
ATOM 799 C C . ILE A 1 121 ? 227.92400 222.40300 25.33100 1.000 81.33136 135 ILE A C 1
ATOM 800 O O . ILE A 1 121 ? 227.56700 223.51900 25.73000 1.000 83.29692 135 ILE A O 1
ATOM 805 N N . ARG A 1 122 ? 229.21100 222.09200 25.12100 1.000 80.24660 136 ARG A N 1
ATOM 806 C CA . ARG A 1 122 ? 230.30100 223.04100 25.31800 1.000 77.97832 136 ARG A CA 1
ATOM 807 C C . ARG A 1 122 ? 230.15500 224.29400 24.46800 1.000 81.45119 136 ARG A C 1
ATOM 808 O O . ARG A 1 122 ? 230.93400 225.23600 24.65600 1.000 84.79643 136 ARG A O 1
ATOM 816 N N . LYS A 1 123 ? 229.20600 224.32400 23.52800 1.000 81.77094 137 LYS A N 1
ATOM 817 C CA . LYS A 1 123 ? 229.01000 225.46500 22.64200 1.000 82.78633 137 LYS A CA 1
ATOM 818 C C . LYS A 1 123 ? 227.94600 226.41800 23.16000 1.000 81.03341 137 LYS A C 1
ATOM 819 O O . LYS A 1 123 ? 228.18100 227.62500 23.22300 1.000 83.02776 137 LYS A O 1
ATOM 825 N N . THR A 1 124 ? 226.77800 225.89800 23.53500 1.000 81.13502 138 THR A N 1
ATOM 826 C CA . THR A 1 124 ? 225.72300 226.76400 24.05200 1.000 85.72879 138 THR A CA 1
ATOM 827 C C . THR A 1 124 ? 226.22400 227.56300 25.25700 1.000 84.54597 138 THR A C 1
ATOM 828 O O . THR A 1 124 ? 226.10200 228.79400 25.29600 1.000 86.67845 138 THR A O 1
ATOM 832 N N . PHE A 1 125 ? 226.79200 226.87400 26.24900 1.000 81.82798 139 PHE A N 1
ATOM 833 C CA . PHE A 1 125 ? 227.60700 227.49700 27.28700 1.000 81.21827 139 PHE A CA 1
ATOM 834 C C . PHE A 1 125 ? 229.05000 227.47000 26.81000 1.000 84.76152 139 PHE A C 1
ATOM 835 O O . PHE A 1 125 ? 229.49300 226.47600 26.23200 1.000 87.02558 139 PHE A O 1
ATOM 843 N N . ASN A 1 126 ? 229.82000 228.52900 27.05300 1.000 82.71418 140 ASN A N 1
ATOM 844 C CA . ASN A 1 126 ? 231.22600 228.42900 26.58400 1.000 83.94054 140 ASN A CA 1
ATOM 845 C C . ASN A 1 126 ? 232.01900 227.57300 27.56500 1.000 83.86482 140 ASN A C 1
ATOM 846 O O . ASN A 1 126 ? 232.51900 228.12300 28.55400 1.000 87.28554 140 ASN A O 1
ATOM 851 N N . ILE A 1 127 ? 232.12600 226.27900 27.28100 1.000 82.06541 141 ILE A N 1
ATOM 852 C CA . ILE A 1 127 ? 232.85000 225.34000 28.18100 1.000 83.31319 141 ILE A CA 1
ATOM 853 C C . ILE A 1 127 ? 234.12800 224.91700 27.45700 1.000 80.91697 141 ILE A C 1
ATOM 854 O O . ILE A 1 127 ? 234.12400 224.94100 26.22100 1.000 81.26409 141 ILE A O 1
ATOM 859 N N . LYS A 1 128 ? 235.18200 224.57100 28.19700 1.000 84.27094 142 LYS A N 1
ATOM 860 C CA . LYS A 1 128 ? 236.43500 224.08400 27.57300 1.000 85.18482 142 LYS A CA 1
ATOM 861 C C . LYS A 1 128 ? 236.68300 222.63800 27.98800 1.000 83.46438 142 LYS A C 1
ATOM 862 O O . LYS A 1 128 ? 236.53900 222.34500 29.18100 1.000 82.10228 142 LYS A O 1
ATOM 868 N N . ASN A 1 129 ? 237.05200 221.78200 27.03500 1.000 81.81609 143 ASN A N 1
ATOM 869 C CA . ASN A 1 129 ? 237.41000 220.38500 27.38000 1.000 82.39477 143 ASN A CA 1
ATOM 870 C C . ASN A 1 129 ? 238.73800 220.41800 28.12400 1.000 81.96478 143 ASN A C 1
ATOM 871 O O . ASN A 1 129 ? 239.78200 220.43800 27.46400 1.000 86.43777 143 ASN A O 1
ATOM 876 N N . ASP A 1 130 ? 238.68500 220.41200 29.45000 1.000 82.39683 144 ASP A N 1
ATOM 877 C CA . ASP A 1 130 ? 239.91400 220.40300 30.27800 1.000 85.79293 144 ASP A CA 1
ATOM 878 C C . ASP A 1 130 ? 240.35500 218.95400 30.45900 1.000 85.72431 144 ASP A C 1
ATOM 879 O O . ASP A 1 130 ? 241.23300 218.70600 31.29900 1.000 84.54663 144 ASP A O 1
ATOM 884 N N . PHE A 1 131 ? 239.76300 218.04000 29.69500 1.000 85.04894 145 PHE A N 1
ATOM 885 C CA . PHE A 1 131 ? 240.05200 216.60400 29.90200 1.000 88.33457 145 PHE A CA 1
ATOM 886 C C . PHE A 1 131 ? 241.30300 216.22500 29.13100 1.000 89.97368 145 PHE A C 1
ATOM 887 O O . PHE A 1 131 ? 241.46700 216.68100 27.99200 1.000 85.56279 145 PHE A O 1
ATOM 895 N N . THR A 1 132 ? 242.14500 215.39700 29.74200 1.000 93.19009 146 THR A N 1
ATOM 896 C CA . THR A 1 132 ? 243.33500 214.88800 29.02700 1.000 93.03787 146 THR A CA 1
ATOM 897 C C . THR A 1 132 ? 242.86600 213.86400 27.99600 1.000 97.62188 146 THR A C 1
ATOM 898 O O . THR A 1 132 ? 241.70900 213.43200 28.07200 1.000 99.73989 146 THR A O 1
ATOM 902 N N . GLU A 1 133 ? 243.74200 213.47800 27.07800 1.000 101.56482 147 GLU A N 1
ATOM 903 C CA . GLU A 1 133 ? 243.35500 212.54300 25.99200 1.000 104.41783 147 GLU A CA 1
ATOM 904 C C . GLU A 1 133 ? 242.83200 211.24600 26.61100 1.000 102.61464 147 GLU A C 1
ATOM 905 O O . GLU A 1 133 ? 241.81400 210.72900 26.12200 1.000 97.08276 147 GLU A O 1
ATOM 911 N N . GLU A 1 134 ? 243.50200 210.75600 27.65100 1.000 102.63795 148 GLU A N 1
ATOM 912 C CA . GLU A 1 134 ? 243.10200 209.47600 28.27800 1.000 106.48993 148 GLU A CA 1
ATOM 913 C C . GLU A 1 134 ? 241.87400 209.70500 29.15600 1.000 104.74788 148 GLU A C 1
ATOM 914 O O . GLU A 1 134 ? 240.96600 208.86300 29.13200 1.000 103.92858 148 GLU A O 1
ATOM 920 N N . GLU A 1 135 ? 241.87700 210.78900 29.92700 1.000 102.60481 149 GLU A N 1
ATOM 921 C CA . GLU A 1 135 ? 240.72300 211.10000 30.80000 1.000 95.29969 149 GLU A CA 1
ATOM 922 C C . GLU A 1 135 ? 239.46800 211.07900 29.93300 1.000 93.22353 149 GLU A C 1
ATOM 923 O O . GLU A 1 135 ? 238.50200 210.45700 30.34500 1.000 94.20682 149 GLU A O 1
ATOM 929 N N . GLU A 1 136 ? 239.50200 211.71500 28.76600 1.000 93.06660 150 GLU A N 1
ATOM 930 C CA . GLU A 1 136 ? 238.28100 211.77500 27.97000 1.000 91.56761 150 GLU A CA 1
ATOM 931 C C . GLU A 1 136 ? 237.80000 210.38200 27.58800 1.000 95.58259 150 GLU A C 1
ATOM 932 O O . GLU A 1 136 ? 236.59200 210.11300 27.58700 1.000 93.54079 150 GLU A O 1
ATOM 938 N N . ALA A 1 137 ? 238.72800 209.48500 27.24500 1.000 99.70015 151 ALA A N 1
ATOM 939 C CA . ALA A 1 137 ? 238.35100 208.10600 26.94500 1.000 97.02140 151 ALA A CA 1
ATOM 940 C C . ALA A 1 137 ? 237.64700 207.46700 28.13400 1.000 94.51484 151 ALA A C 1
ATOM 941 O O . ALA A 1 137 ? 236.60200 206.82500 27.98100 1.000 93.04653 151 ALA A O 1
ATOM 943 N N . GLN A 1 138 ? 238.21200 207.63600 29.33400 1.000 94.00428 152 GLN A N 1
ATOM 944 C CA . GLN A 1 138 ? 237.56900 207.14000 30.54500 1.000 91.32215 152 GLN A CA 1
ATOM 945 C C . GLN A 1 138 ? 236.14100 207.66700 30.67100 1.000 90.01237 152 GLN A C 1
ATOM 946 O O . GLN A 1 138 ? 235.19900 206.90000 30.89100 1.000 90.19743 152 GLN A O 1
ATOM 952 N N . VAL A 1 139 ? 235.95700 208.98100 30.52900 1.000 87.84660 153 VAL A N 1
ATOM 953 C CA . VAL A 1 139 ? 234.62800 209.55500 30.69400 1.000 84.73406 153 VAL A CA 1
ATOM 954 C C . VAL A 1 139 ? 233.70800 209.21600 29.53000 1.000 86.46948 153 VAL A C 1
ATOM 955 O O . VAL A 1 139 ? 232.48200 209.28200 29.67800 1.000 84.82478 153 VAL A O 1
ATOM 959 N N . ARG A 1 140 ? 234.26100 208.87200 28.36600 1.000 89.43494 154 ARG A N 1
ATOM 960 C CA . ARG A 1 140 ? 233.42600 208.38000 27.27500 1.000 91.38980 154 ARG A CA 1
ATOM 961 C C . ARG A 1 140 ? 232.87000 206.99800 27.60200 1.000 89.07063 154 ARG A C 1
ATOM 962 O O . ARG A 1 140 ? 231.66000 206.76400 27.49600 1.000 87.92265 154 ARG A O 1
ATOM 970 N N . LYS A 1 141 ? 233.74300 206.07300 28.02300 1.000 87.63511 155 LYS A N 1
ATOM 971 C CA . LYS A 1 141 ? 233.30300 204.71500 28.34400 1.000 89.64835 155 LYS A CA 1
ATOM 972 C C . LYS A 1 141 ? 232.39900 204.69200 29.57300 1.000 86.71717 155 LYS A C 1
ATOM 973 O O . LYS A 1 141 ? 231.39000 203.97900 29.59000 1.000 89.89508 155 LYS A O 1
ATOM 979 N N . GLU A 1 142 ? 232.73600 205.46300 30.61100 1.000 85.50403 156 GLU A N 1
ATOM 980 C CA . GLU A 1 142 ? 231.96400 205.39100 31.84800 1.000 78.60475 156 GLU A CA 1
ATOM 981 C C . GLU A 1 142 ? 230.52800 205.86200 31.65600 1.000 78.52363 156 GLU A C 1
ATOM 982 O O . GLU A 1 142 ? 229.63600 205.42800 32.39200 1.000 77.43989 156 GLU A O 1
ATOM 988 N N . ASN A 1 143 ? 230.27900 206.73700 30.68300 1.000 79.18098 157 ASN A N 1
ATOM 989 C CA . ASN A 1 143 ? 228.92700 207.22700 30.43000 1.000 79.22813 157 ASN A CA 1
ATOM 990 C C . ASN A 1 143 ? 228.42500 206.79300 29.05700 1.000 86.03234 157 ASN A C 1
ATOM 991 O O . ASN A 1 143 ? 227.97100 207.62900 28.26400 1.000 87.91363 157 ASN A O 1
ATOM 996 N N . GLN A 1 144 ? 228.49100 205.49000 28.77700 1.000 87.03156 158 GLN A N 1
ATOM 997 C CA . GLN A 1 144 ? 228.07200 204.93300 27.49500 1.000 86.98757 158 GLN A CA 1
ATOM 998 C C . GLN A 1 144 ? 226.55000 204.83600 27.41200 1.000 87.69466 158 GLN A C 1
ATOM 999 O O . GLN A 1 144 ? 225.85700 204.76300 28.43200 1.000 86.57298 158 GLN A O 1
ATOM 1005 N N . TRP A 1 145 ? 226.03300 204.80500 26.18300 1.000 87.34332 159 TRP A N 1
ATOM 1006 C CA . TRP A 1 145 ? 224.58900 204.64800 25.95800 1.000 86.22870 159 TRP A CA 1
ATOM 1007 C C . TRP A 1 145 ? 224.28200 203.78400 24.72000 1.000 83.73365 159 TRP A C 1
ATOM 1008 O O . TRP A 1 145 ? 223.41600 202.89800 24.74600 1.000 76.68525 159 TRP A O 1
ATOM 1019 N N . THR B 2 13 ? 227.71900 217.94100 49.48400 1.000 88.16540 263 THR B N 1
ATOM 1020 C CA . THR B 2 13 ? 228.00600 217.18200 50.70700 1.000 103.49710 263 THR B CA 1
ATOM 1021 C C . THR B 2 13 ? 229.24700 216.28000 50.50400 1.000 97.83336 263 THR B C 1
ATOM 1022 O O . THR B 2 13 ? 230.21300 216.31700 51.28000 1.000 87.46820 263 THR B O 1
ATOM 1026 N N . GLN B 2 14 ? 229.19700 215.46600 49.44900 1.000 98.04540 264 GLN B N 1
ATOM 1027 C CA . GLN B 2 14 ? 230.30200 214.60500 49.04700 1.000 94.21345 264 GLN B CA 1
ATOM 1028 C C . GLN B 2 14 ? 230.95700 215.07200 47.75700 1.000 85.24175 264 GLN B C 1
ATOM 1029 O O . GLN B 2 14 ? 231.95200 214.47900 47.33000 1.000 81.04171 264 GLN B O 1
ATOM 1035 N N . VAL B 2 15 ? 230.39400 216.09700 47.11600 1.000 88.51342 265 VAL B N 1
ATOM 1036 C CA . VAL B 2 15 ? 230.94900 216.67600 45.89800 1.000 81.09438 265 VAL B CA 1
ATOM 1037 C C . VAL B 2 15 ? 231.86500 217.85900 46.19800 1.000 80.90824 265 VAL B C 1
ATOM 1038 O O . VAL B 2 15 ? 232.69300 218.22100 45.35200 1.000 79.42276 265 VAL B O 1
ATOM 1042 N N . LYS B 2 16 ? 231.74300 218.47200 47.37800 1.000 82.63449 266 LYS B N 1
ATOM 1043 C CA . LYS B 2 16 ? 232.69400 219.50500 47.76000 1.000 78.06962 266 LYS B CA 1
ATOM 1044 C C . LYS B 2 16 ? 234.09100 218.92300 47.91100 1.000 76.43073 266 LYS B C 1
ATOM 1045 O O . LYS B 2 16 ? 235.07500 219.56600 47.54000 1.000 78.74650 266 LYS B O 1
ATOM 1051 N N . HIS B 2 17 ? 234.19400 217.70100 48.43000 1.000 75.68195 267 HIS B N 1
ATOM 1052 C CA . HIS B 2 17 ? 235.47600 217.00700 48.49600 1.000 77.11331 267 HIS B CA 1
ATOM 1053 C C . HIS B 2 17 ? 236.19300 217.04900 47.15700 1.000 77.70112 267 HIS B C 1
ATOM 1054 O O . HIS B 2 17 ? 237.33400 217.50000 47.06100 1.000 80.93201 267 HIS B O 1
ATOM 1061 N N . MET B 2 18 ? 235.54200 216.53800 46.11200 1.000 80.31196 268 MET B N 1
ATOM 1062 C CA . MET B 2 18 ? 236.17800 216.48300 44.80200 1.000 79.57799 268 MET B CA 1
ATOM 1063 C C . MET B 2 18 ? 236.51800 217.87100 44.28600 1.000 81.44982 268 MET B C 1
ATOM 1064 O O . MET B 2 18 ? 237.49100 218.03100 43.54200 1.000 82.82952 268 MET B O 1
ATOM 1069 N N . MET B 2 19 ? 235.73300 218.88100 44.66300 1.000 80.67696 269 MET B N 1
ATOM 1070 C CA . MET B 2 19 ? 235.96900 220.23500 44.17000 1.000 79.33523 269 MET B CA 1
ATOM 1071 C C . MET B 2 19 ? 237.32800 220.75300 44.62700 1.000 83.16993 269 MET B C 1
ATOM 1072 O O . MET B 2 19 ? 238.16100 221.16200 43.80900 1.000 84.29189 269 MET B O 1
ATOM 1077 N N . GLN B 2 20 ? 237.57400 220.73200 45.93800 1.000 80.85471 270 GLN B N 1
ATOM 1078 C CA . GLN B 2 20 ? 238.79000 221.27600 46.53000 1.000 85.98620 270 GLN B CA 1
ATOM 1079 C C . GLN B 2 20 ? 239.94800 220.28600 46.54600 1.000 85.82350 270 GLN B C 1
ATOM 1080 O O . GLN B 2 20 ? 240.93100 220.51900 47.25700 1.000 88.96126 270 GLN B O 1
ATOM 1086 N N . VAL B 2 21 ? 239.85200 219.19200 45.78800 1.000 85.50164 271 VAL B N 1
ATOM 1087 C CA . VAL B 2 21 ? 240.90300 218.18700 45.70500 1.000 86.32301 271 VAL B CA 1
ATOM 1088 C C . VAL B 2 21 ? 241.33900 217.94400 44.26500 1.000 85.56293 271 VAL B C 1
ATOM 1089 O O . VAL B 2 21 ? 242.52800 217.75200 43.99600 1.000 84.43178 271 VAL B O 1
ATOM 1093 N N . ILE B 2 22 ? 240.39500 217.93900 43.32800 1.000 88.62636 272 ILE B N 1
ATOM 1094 C CA . ILE B 2 22 ? 240.70800 217.99600 41.90500 1.000 89.82526 272 ILE B CA 1
ATOM 1095 C C . ILE B 2 22 ? 240.38800 219.41100 41.45000 1.000 94.86212 272 ILE B C 1
ATOM 1096 O O . ILE B 2 22 ? 239.31300 219.65900 40.89600 1.000 101.84231 272 ILE B O 1
ATOM 1101 N N . GLU B 2 23 ? 241.29400 220.35000 41.69800 1.000 89.84661 273 GLU B N 1
ATOM 1102 C CA . GLU B 2 23 ? 240.99000 221.75100 41.42200 1.000 93.74226 273 GLU B CA 1
ATOM 1103 C C . GLU B 2 23 ? 240.80200 221.97400 39.92400 1.000 92.08321 273 GLU B C 1
ATOM 1104 O O . GLU B 2 23 ? 241.78500 222.00600 39.17200 1.000 95.56895 273 GLU B O 1
ATOM 1110 N N . PRO B 2 24 ? 239.56600 222.13400 39.45200 1.000 91.09572 274 PRO B N 1
ATOM 1111 C CA . PRO B 2 24 ? 239.33900 222.27000 38.00700 1.000 94.20707 274 PRO B CA 1
ATOM 1112 C C . PRO B 2 24 ? 239.68900 223.66100 37.50500 1.000 95.22023 274 PRO B C 1
ATOM 1113 O O . PRO B 2 24 ? 239.46200 224.66600 38.18500 1.000 94.57264 274 PRO B O 1
ATOM 1117 N N . GLN B 2 25 ? 240.25300 223.70900 36.29700 1.000 99.35140 275 GLN B N 1
ATOM 1118 C CA . GLN B 2 25 ? 240.53300 224.98500 35.65100 1.000 100.33724 275 GLN B CA 1
ATOM 1119 C C . GLN B 2 25 ? 239.29100 225.86800 35.68100 1.000 99.17785 275 GLN B C 1
ATOM 1120 O O . GLN B 2 25 ? 238.16200 225.37900 35.57100 1.000 96.78907 275 GLN B O 1
ATOM 1126 N N . PHE B 2 26 ? 239.51000 227.17600 35.85200 1.000 95.79371 276 PHE B N 1
ATOM 1127 C CA . PHE B 2 26 ? 238.41000 228.13200 35.88800 1.000 88.40835 276 PHE B CA 1
ATOM 1128 C C . PHE B 2 26 ? 237.52700 227.95900 34.66100 1.000 90.62911 276 PHE B C 1
ATOM 1129 O O . PHE B 2 26 ? 238.01200 227.68100 33.56000 1.000 91.88109 276 PHE B O 1
ATOM 1137 N N . GLN B 2 27 ? 236.21900 228.07900 34.86500 1.000 84.42604 277 GLN B N 1
ATOM 1138 C CA . GLN B 2 27 ? 235.25200 227.90800 33.79300 1.000 84.60509 277 GLN B CA 1
ATOM 1139 C C . GLN B 2 27 ? 234.42000 229.17100 33.68400 1.000 83.28431 277 GLN B C 1
ATOM 1140 O O . GLN B 2 27 ? 234.05900 229.77800 34.69800 1.000 81.34579 277 GLN B O 1
ATOM 1146 N N . ARG B 2 28 ? 234.12000 229.55400 32.44900 1.000 87.53031 278 ARG B N 1
ATOM 1147 C CA . ARG B 2 28 ? 233.41800 230.79100 32.13900 1.000 83.50071 278 ARG B CA 1
ATOM 1148 C C . ARG B 2 28 ? 232.00500 230.52300 31.62800 1.000 82.38035 278 ARG B C 1
ATOM 1149 O O . ARG B 2 28 ? 231.52200 231.20700 30.72500 1.000 86.57421 278 ARG B O 1
ATOM 1151 N N . ASP B 2 29 ? 231.31800 229.53500 32.20600 1.000 79.77109 279 ASP B N 1
ATOM 1152 C CA . ASP B 2 29 ? 230.00900 229.11800 31.71900 1.000 75.41700 279 ASP B CA 1
ATOM 1153 C C . ASP B 2 29 ? 228.95300 229.22200 32.80800 1.000 71.42344 279 ASP B C 1
ATOM 1154 O O . ASP B 2 29 ? 229.23700 229.46700 33.98000 1.000 70.43147 279 ASP B O 1
ATOM 1159 N N . PHE B 2 30 ? 227.71800 228.97000 32.38700 1.000 75.78706 280 PHE B N 1
ATOM 1160 C CA . PHE B 2 30 ? 226.54300 229.29000 33.19000 1.000 73.00874 280 PHE B CA 1
ATOM 1161 C C . PHE B 2 30 ? 226.47900 228.47200 34.47600 1.000 69.60885 280 PHE B C 1
ATOM 1162 O O . PHE B 2 30 ? 226.21000 229.01700 35.55200 1.000 65.55693 280 PHE B O 1
ATOM 1170 N N . ILE B 2 31 ? 226.68100 227.15500 34.39100 1.000 71.84962 281 ILE B N 1
ATOM 1171 C CA . ILE B 2 31 ? 226.43100 226.32100 35.56600 1.000 74.42781 281 ILE B CA 1
ATOM 1172 C C . ILE B 2 31 ? 227.66400 226.14500 36.44900 1.000 72.41550 281 ILE B C 1
ATOM 1173 O O . ILE B 2 31 ? 227.51500 225.87300 37.65000 1.000 69.71922 281 ILE B O 1
ATOM 1178 N N . SER B 2 32 ? 228.87700 226.29900 35.90400 1.000 73.09729 282 SER B N 1
ATOM 1179 C CA . SER B 2 32 ? 230.05300 226.33700 36.77300 1.000 73.01952 282 SER B CA 1
ATOM 1180 C C . SER B 2 32 ? 230.04300 227.53800 37.71500 1.000 71.33294 282 SER B C 1
ATOM 1181 O O . SER B 2 32 ? 230.67300 227.48700 38.77400 1.000 68.63848 282 SER B O 1
ATOM 1184 N N . LEU B 2 33 ? 229.33800 228.60900 37.36200 1.000 69.64730 283 LEU B N 1
ATOM 1185 C CA . LEU B 2 33 ? 229.32600 229.82800 38.15200 1.000 67.20652 283 LEU B CA 1
ATOM 1186 C C . LEU B 2 33 ? 228.13900 229.91800 39.09900 1.000 69.02753 283 LEU B C 1
ATOM 1187 O O . LEU B 2 33 ? 228.07400 230.85800 39.89700 1.000 69.65491 283 LEU B O 1
ATOM 1192 N N . LEU B 2 34 ? 227.19900 228.97600 39.03700 1.000 69.82247 284 LEU B N 1
ATOM 1193 C CA . LEU B 2 34 ? 226.08100 229.01400 39.96700 1.000 63.49169 284 LEU B CA 1
ATOM 1194 C C . LEU B 2 34 ? 226.50700 228.45400 41.31900 1.000 61.36485 284 LEU B C 1
ATOM 1195 O O . LEU B 2 34 ? 227.44000 227.65100 41.39800 1.000 64.67308 284 LEU B O 1
ATOM 1200 N N . PRO B 2 35 ? 225.85000 228.86200 42.39700 1.000 59.69411 285 PRO B N 1
ATOM 1201 C CA . PRO B 2 35 ? 226.04900 228.16400 43.67000 1.000 60.00007 285 PRO B CA 1
ATOM 1202 C C . PRO B 2 35 ? 225.76500 226.67700 43.49400 1.000 65.56071 285 PRO B C 1
ATOM 1203 O O . PRO B 2 35 ? 224.76600 226.28900 42.88700 1.000 64.40191 285 PRO B O 1
ATOM 1207 N N . LYS B 2 36 ? 226.66900 225.84100 44.01100 1.000 69.07635 286 LYS B N 1
ATOM 1208 C CA . LYS B 2 36 ? 226.54500 224.39100 43.87600 1.000 64.74168 286 LYS B CA 1
ATOM 1209 C C . LYS B 2 36 ? 225.10200 223.89600 43.98200 1.000 64.50602 286 LYS B C 1
ATOM 1210 O O . LYS B 2 36 ? 224.62800 223.15500 43.11600 1.000 64.96655 286 LYS B O 1
ATOM 1216 N N . GLU B 2 37 ? 224.38500 224.28600 45.04400 1.000 60.61417 287 GLU B N 1
ATOM 1217 C CA . GLU B 2 37 ? 223.03700 223.76200 45.23000 1.000 62.41076 287 GLU B CA 1
ATOM 1218 C C . GLU B 2 37 ? 222.11000 224.16500 44.08200 1.000 66.64223 287 GLU B C 1
ATOM 1219 O O . GLU B 2 37 ? 221.25400 223.37200 43.67200 1.000 67.14633 287 GLU B O 1
ATOM 1225 N N . LEU B 2 38 ? 222.28000 225.36500 43.52400 1.000 63.92090 288 LEU B N 1
ATOM 1226 C CA . LEU B 2 38 ? 221.42800 225.77700 42.41100 1.000 62.51344 288 LEU B CA 1
ATOM 1227 C C . LEU B 2 38 ? 221.80300 225.09400 41.10400 1.000 60.11780 288 LEU B C 1
ATOM 1228 O O . LEU B 2 38 ? 220.92500 224.84400 40.27600 1.000 60.26350 288 LEU B O 1
ATOM 1233 N N . ALA B 2 39 ? 223.08700 224.81300 40.87900 1.000 62.21695 289 ALA B N 1
ATOM 1234 C CA . ALA B 2 39 ? 223.45800 224.00900 39.72000 1.000 61.60754 289 ALA B CA 1
ATOM 1235 C C . ALA B 2 39 ? 222.86300 222.61100 39.81900 1.000 64.33287 289 ALA B C 1
ATOM 1236 O O . ALA B 2 39 ? 222.33900 222.08500 38.83300 1.000 63.73845 289 ALA B O 1
ATOM 1238 N N . LEU B 2 40 ? 222.92900 221.99700 41.00500 1.000 64.03081 290 LEU B N 1
ATOM 1239 C CA . LEU B 2 40 ? 222.32900 220.68100 41.18800 1.000 61.71277 290 LEU B CA 1
ATOM 1240 C C . LEU B 2 40 ? 220.82800 220.71800 40.93600 1.000 64.75014 290 LEU B C 1
ATOM 1241 O O . LEU B 2 40 ? 220.27200 219.79500 40.32800 1.000 67.41836 290 LEU B O 1
ATOM 1246 N N . TYR B 2 41 ? 220.15000 221.76900 41.40600 1.000 64.48352 291 TYR B N 1
ATOM 1247 C CA . TYR B 2 41 ? 218.71900 221.88600 41.14800 1.000 60.18683 291 TYR B CA 1
ATOM 1248 C C . TYR B 2 41 ? 218.44600 221.93100 39.65500 1.000 63.71533 291 TYR B C 1
ATOM 1249 O O . TYR B 2 41 ? 217.53300 221.26300 39.16400 1.000 67.58694 291 TYR B O 1
ATOM 1258 N N . VAL B 2 42 ? 219.23200 222.71000 38.91200 1.000 66.07209 292 VAL B N 1
ATOM 1259 C CA . VAL B 2 42 ? 219.02900 222.80900 37.46900 1.000 62.89333 292 VAL B CA 1
ATOM 1260 C C . VAL B 2 42 ? 219.26900 221.45900 36.80500 1.000 61.96263 292 VAL B C 1
ATOM 1261 O O . VAL B 2 42 ? 218.48800 221.02200 35.95600 1.000 64.87712 292 VAL B O 1
ATOM 1265 N N . LEU B 2 43 ? 220.35900 220.78300 37.17400 1.000 61.14111 293 LEU B N 1
ATOM 1266 C CA . LEU B 2 43 ? 220.67100 219.49000 36.57400 1.000 63.69662 293 LEU B CA 1
ATOM 1267 C C . LEU B 2 43 ? 219.65500 218.40900 36.93600 1.000 68.76546 293 LEU B C 1
ATOM 1268 O O . LEU B 2 43 ? 219.62100 217.36500 36.27600 1.000 71.54384 293 LEU B O 1
ATOM 1273 N N . SER B 2 44 ? 218.83400 218.62500 37.96100 1.000 68.61832 294 SER B N 1
ATOM 1274 C CA . SER B 2 44 ? 217.83400 217.63700 38.33900 1.000 67.89626 294 SER B CA 1
ATOM 1275 C C . SER B 2 44 ? 216.64800 217.58300 37.37900 1.000 68.36832 294 SER B C 1
ATOM 1276 O O . SER B 2 44 ? 215.85600 216.63700 37.45700 1.000 72.78969 294 SER B O 1
ATOM 1279 N N . PHE B 2 45 ? 216.49800 218.55800 36.48200 1.000 67.94760 295 PHE B N 1
ATOM 1280 C CA . PHE B 2 45 ? 215.44500 218.49900 35.47100 1.000 69.95885 295 PHE B CA 1
ATOM 1281 C C . PHE B 2 45 ? 215.81800 217.64700 34.25800 1.000 71.44705 295 PHE B C 1
ATOM 1282 O O . PHE B 2 45 ? 214.97300 217.46300 33.37200 1.000 73.63091 295 PHE B O 1
ATOM 1290 N N . LEU B 2 46 ? 217.04100 217.12500 34.19600 1.000 66.29178 296 LEU B N 1
ATOM 1291 C CA . LEU B 2 46 ? 217.49300 216.35500 33.04900 1.000 70.40464 296 LEU B CA 1
ATOM 1292 C C . LEU B 2 46 ? 217.22100 214.86400 33.22300 1.000 74.46390 296 LEU B C 1
ATOM 1293 O O . LEU B 2 46 ? 217.18800 214.34300 34.33900 1.000 75.72091 296 LEU B O 1
ATOM 1298 N N . GLU B 2 47 ? 217.01600 214.14800 32.04700 1.000 75.01480 297 GLU B N 1
ATOM 1299 C CA . GLU B 2 47 ? 216.89300 212.70400 32.15300 1.000 72.62236 297 GLU B CA 1
ATOM 1300 C C . GLU B 2 47 ? 218.27800 212.06100 32.12800 1.000 72.44860 297 GLU B C 1
ATOM 1301 O O . GLU B 2 47 ? 219.23200 212.65100 31.60600 1.000 72.73312 297 GLU B O 1
ATOM 1307 N N . PRO B 2 48 ? 218.42600 210.86300 32.71500 1.000 68.58792 298 PRO B N 1
ATOM 1308 C CA . PRO B 2 48 ? 219.74400 210.21500 32.74200 1.000 66.96019 298 PRO B CA 1
ATOM 1309 C C . PRO B 2 48 ? 220.50500 210.23100 31.41900 1.000 65.15205 298 PRO B C 1
ATOM 1310 O O . PRO B 2 48 ? 221.73800 210.32100 31.42500 1.000 63.50857 298 PRO B O 1
ATOM 1314 N N . LYS B 2 49 ? 219.81800 210.14200 30.27900 1.000 65.08677 299 LYS B N 1
ATOM 1315 C CA . LYS B 2 49 ? 220.55400 210.17800 29.01800 1.000 72.21431 299 LYS B CA 1
ATOM 1316 C C . LYS B 2 49 ? 221.31800 211.49100 28.87800 1.000 74.14247 299 LYS B C 1
ATOM 1317 O O . LYS B 2 49 ? 222.42500 211.52300 28.32100 1.000 70.21728 299 LYS B O 1
ATOM 1323 N N . ASP B 2 50 ? 220.75700 212.57700 29.40400 1.000 71.81622 300 ASP B N 1
ATOM 1324 C CA . ASP B 2 50 ? 221.36700 213.89100 29.28600 1.000 70.45583 300 ASP B CA 1
ATOM 1325 C C . ASP B 2 50 ? 222.35500 214.17400 30.41400 1.000 66.81856 300 ASP B C 1
ATOM 1326 O O . ASP B 2 50 ? 223.41000 214.76600 30.17200 1.000 62.53409 300 ASP B O 1
ATOM 1331 N N . LEU B 2 51 ? 222.04400 213.75400 31.64400 1.000 65.46329 301 LEU B N 1
ATOM 1332 C CA . LEU B 2 51 ? 223.04600 213.79500 32.70000 1.000 60.87288 301 LEU B CA 1
ATOM 1333 C C . LEU B 2 51 ? 224.30500 213.04900 32.28000 1.000 61.46746 301 LEU B C 1
ATOM 1334 O O . LEU B 2 51 ? 225.42400 213.47900 32.57300 1.000 62.66522 301 LEU B O 1
ATOM 1339 N N . LEU B 2 52 ? 224.13800 211.93200 31.57900 1.000 63.92335 302 LEU B N 1
ATOM 1340 C CA . LEU B 2 52 ? 225.28000 211.13000 31.15800 1.000 65.13764 302 LEU B CA 1
ATOM 1341 C C . LEU B 2 52 ? 226.11800 211.86500 30.11900 1.000 67.07842 302 LEU B C 1
ATOM 1342 O O . LEU B 2 52 ? 227.34600 211.72100 30.08300 1.000 69.71408 302 LEU B O 1
ATOM 1347 N N . GLN B 2 53 ? 225.46800 212.64200 29.25000 1.000 68.02011 303 GLN B N 1
ATOM 1348 C CA . GLN B 2 53 ? 226.19800 213.43500 28.26700 1.000 69.61767 303 GLN B CA 1
ATOM 1349 C C . GLN B 2 53 ? 226.87700 214.63200 28.92800 1.000 69.42022 303 GLN B C 1
ATOM 1350 O O . GLN B 2 53 ? 228.04800 214.92300 28.65200 1.000 66.58794 303 GLN B O 1
ATOM 1356 N N . ALA B 2 54 ? 226.15800 215.32600 29.81900 1.000 68.24836 304 ALA B N 1
ATOM 1357 C CA . ALA B 2 54 ? 226.73200 216.47000 30.51900 1.000 64.32358 304 ALA B CA 1
ATOM 1358 C C . ALA B 2 54 ? 228.00200 216.08100 31.25500 1.000 62.41173 304 ALA B C 1
ATOM 1359 O O . ALA B 2 54 ? 228.96900 216.84400 31.28200 1.000 63.98110 304 ALA B O 1
ATOM 1361 N N . ALA B 2 55 ? 228.03000 214.89400 31.85300 1.000 65.68086 305 ALA B N 1
ATOM 1362 C CA . ALA B 2 55 ? 229.21300 214.50000 32.60300 1.000 65.88455 305 ALA B CA 1
ATOM 1363 C C . ALA B 2 55 ? 230.47400 214.52800 31.75000 1.000 67.28059 305 ALA B C 1
ATOM 1364 O O . ALA B 2 55 ? 231.58000 214.48500 32.29900 1.000 62.77996 305 ALA B O 1
ATOM 1366 N N . GLN B 2 56 ? 230.34200 214.61700 30.43100 1.000 68.99056 306 GLN B N 1
ATOM 1367 C CA . GLN B 2 56 ? 231.49300 214.56100 29.54400 1.000 72.68470 306 GLN B CA 1
ATOM 1368 C C . GLN B 2 56 ? 231.91800 215.92600 29.01700 1.000 71.36669 306 GLN B C 1
ATOM 1369 O O . GLN B 2 56 ? 232.82100 215.99300 28.17800 1.000 74.73196 306 GLN B O 1
ATOM 1375 N N . THR B 2 57 ? 231.30700 217.01400 29.49300 1.000 69.30665 307 THR B N 1
ATOM 1376 C CA . THR B 2 57 ? 231.66500 218.34000 28.99600 1.000 66.58049 307 THR B CA 1
ATOM 1377 C C . THR B 2 57 ? 233.00300 218.79900 29.56000 1.000 69.31634 307 THR B C 1
ATOM 1378 O O . THR B 2 57 ? 233.89200 219.21000 28.80800 1.000 73.42315 307 THR B O 1
ATOM 1382 N N . CYS B 2 58 ? 233.16600 218.74100 30.87800 1.000 68.23044 308 CYS B N 1
ATOM 1383 C CA . CYS B 2 58 ? 234.39900 219.19200 31.50700 1.000 70.25526 308 CYS B CA 1
ATOM 1384 C C . CYS B 2 58 ? 234.51000 218.54800 32.87800 1.000 70.89822 308 CYS B C 1
ATOM 1385 O O . CYS B 2 58 ? 233.56300 217.94000 33.37600 1.000 71.13722 308 CYS B O 1
ATOM 1388 N N . ARG B 2 59 ? 235.68900 218.69500 33.48600 1.000 70.75773 309 ARG B N 1
ATOM 1389 C CA . ARG B 2 59 ? 235.92200 218.10000 34.79800 1.000 72.89333 309 ARG B CA 1
ATOM 1390 C C . ARG B 2 59 ? 234.97300 218.66800 35.84800 1.000 70.55784 309 ARG B C 1
ATOM 1391 O O . ARG B 2 59 ? 234.58500 217.96200 36.78700 1.000 62.29738 309 ARG B O 1
ATOM 1399 N N . TYR B 2 60 ? 234.50400 219.89700 35.67500 1.000 73.07440 310 TYR B N 1
ATOM 1400 C CA . TYR B 2 60 ? 233.64400 220.49500 36.72600 1.000 67.88317 310 TYR B CA 1
ATOM 1401 C C . TYR B 2 60 ? 232.27300 219.82300 36.66900 1.000 69.16203 310 TYR B C 1
ATOM 1402 O O . TYR B 2 60 ? 231.75300 219.42500 37.72200 1.000 67.59620 310 TYR B O 1
ATOM 1411 N N . TRP B 2 61 ? 231.70700 219.70600 35.46800 1.000 71.38552 311 TRP B N 1
ATOM 1412 C CA . TRP B 2 61 ? 230.35300 219.11900 35.30800 1.000 66.23867 311 TRP B CA 1
ATOM 1413 C C . TRP B 2 61 ? 230.37200 217.64900 35.72000 1.000 63.70298 311 TRP B C 1
ATOM 1414 O O . TRP B 2 61 ? 229.40300 217.21400 36.32200 1.000 65.72270 311 TRP B O 1
ATOM 1425 N N . ARG B 2 62 ? 231.43200 216.91700 35.38600 1.000 60.81108 312 ARG B N 1
ATOM 1426 C CA . ARG B 2 62 ? 231.55400 215.49300 35.78400 1.000 60.29131 312 ARG B CA 1
ATOM 1427 C C . ARG B 2 62 ? 231.38200 215.37200 37.29400 1.000 64.84036 312 ARG B C 1
ATOM 1428 O O . ARG B 2 62 ? 230.60600 214.51200 37.72800 1.000 68.44992 312 ARG B O 1
ATOM 1436 N N . ILE B 2 63 ? 232.08400 216.20300 38.05600 1.000 63.10109 313 ILE B N 1
ATOM 1437 C CA . ILE B 2 63 ? 232.03400 216.13900 39.54000 1.000 63.54525 313 ILE B CA 1
ATOM 1438 C C . ILE B 2 63 ? 230.61200 216.46000 39.99900 1.000 63.20927 313 ILE B C 1
ATOM 1439 O O . ILE B 2 63 ? 230.11800 215.78400 40.91300 1.000 64.10469 313 ILE B O 1
ATOM 1444 N N . LEU B 2 64 ? 229.95400 217.40800 39.34400 1.000 60.50607 314 LEU B N 1
ATOM 1445 C CA . LEU B 2 64 ? 228.61200 217.85800 39.78600 1.000 60.89229 314 LEU B CA 1
ATOM 1446 C C . LEU B 2 64 ? 227.56200 216.82400 39.40600 1.000 63.23817 314 LEU B C 1
ATOM 1447 O O . LEU B 2 64 ? 226.61600 216.64600 40.17900 1.000 63.85368 314 LEU B O 1
ATOM 1452 N N . ALA B 2 65 ? 227.73700 216.15900 38.26500 1.000 65.38637 315 ALA B N 1
ATOM 1453 C CA . ALA B 2 65 ? 226.74800 215.17100 37.77700 1.000 63.03737 315 ALA B CA 1
ATOM 1454 C C . ALA B 2 65 ? 226.98200 213.81500 38.43500 1.000 60.14637 315 ALA B C 1
ATOM 1455 O O . ALA B 2 65 ? 226.47000 212.82800 37.90700 1.000 68.49653 315 ALA B O 1
ATOM 1457 N N . GLU B 2 66 ? 227.73400 213.77600 39.53000 1.000 54.74746 316 GLU B N 1
ATOM 1458 C CA . GLU B 2 66 ? 227.92200 212.51600 40.27600 1.000 56.44710 316 GLU B CA 1
ATOM 1459 C C . GLU B 2 66 ? 227.42600 212.71900 41.70100 1.000 58.11046 316 GLU B C 1
ATOM 1460 O O . GLU B 2 66 ? 227.91400 212.01200 42.59000 1.000 60.83441 316 GLU B O 1
ATOM 1466 N N . ASP B 2 67 ? 226.49000 213.64800 41.89800 1.000 60.22436 317 ASP B N 1
ATOM 1467 C CA . ASP B 2 67 ? 225.93700 213.80500 43.23600 1.000 62.75421 317 ASP B CA 1
ATOM 1468 C C . ASP B 2 67 ? 225.03600 212.62500 43.58000 1.000 68.30733 317 ASP B C 1
ATOM 1469 O O . ASP B 2 67 ? 224.14900 212.26300 42.80200 1.000 67.85022 317 ASP B O 1
ATOM 1474 N N . ASN B 2 68 ? 225.25600 212.02900 44.75600 1.000 70.77282 318 ASN B N 1
ATOM 1475 C CA . ASN B 2 68 ? 224.48600 210.84900 45.13600 1.000 66.71841 318 ASN B CA 1
ATOM 1476 C C . ASN B 2 68 ? 222.99000 211.13200 45.11000 1.000 66.28331 318 ASN B C 1
ATOM 1477 O O . ASN B 2 68 ? 222.21900 210.38500 44.50300 1.000 69.61288 318 ASN B O 1
ATOM 1482 N N . LEU B 2 69 ? 222.55500 212.20700 45.76800 1.000 69.06489 319 LEU B N 1
ATOM 1483 C CA . LEU B 2 69 ? 221.11900 212.45100 45.87500 1.000 70.52840 319 LEU B CA 1
ATOM 1484 C C . LEU B 2 69 ? 220.49800 212.86200 44.54500 1.000 70.83088 319 LEU B C 1
ATOM 1485 O O . LEU B 2 69 ? 219.27100 212.98100 44.45900 1.000 75.78501 319 LEU B O 1
ATOM 1490 N N . LEU B 2 70 ? 221.30800 213.08100 43.51200 1.000 67.75477 320 LEU B N 1
ATOM 1491 C CA . LEU B 2 70 ? 220.77400 213.28200 42.17200 1.000 64.66074 320 LEU B CA 1
ATOM 1492 C C . LEU B 2 70 ? 220.34400 211.95700 41.56100 1.000 68.93850 320 LEU B C 1
ATOM 1493 O O . LEU B 2 70 ? 219.32200 211.89100 40.86600 1.000 70.21522 320 LEU B O 1
ATOM 1498 N N . TRP B 2 71 ? 221.11400 210.89700 41.82200 1.000 67.06783 321 TRP B N 1
ATOM 1499 C CA . TRP B 2 71 ? 220.87800 209.58000 41.25500 1.000 65.91921 321 TRP B CA 1
ATOM 1500 C C . TRP B 2 71 ? 219.99500 208.70800 42.13700 1.000 68.55752 321 TRP B C 1
ATOM 1501 O O . TRP B 2 71 ? 219.20200 207.92200 41.60700 1.000 68.83232 321 TRP B O 1
ATOM 1512 N N . ARG B 2 72 ? 220.10300 208.82500 43.46700 1.000 68.53750 322 ARG B N 1
ATOM 1513 C CA . ARG B 2 72 ? 219.12700 208.16000 44.32800 1.000 71.12909 322 ARG B CA 1
ATOM 1514 C C . ARG B 2 72 ? 217.71700 208.43900 43.83300 1.000 72.94603 322 ARG B C 1
ATOM 1515 O O . ARG B 2 72 ? 216.83900 207.57300 43.92300 1.000 75.27285 322 ARG B O 1
ATOM 1523 N N . GLU B 2 73 ? 217.49900 209.62400 43.26100 1.000 71.20724 323 GLU B N 1
ATOM 1524 C CA . GLU B 2 73 ? 216.17700 209.99000 42.78200 1.000 74.98705 323 GLU B CA 1
ATOM 1525 C C . GLU B 2 73 ? 215.89000 209.38800 41.41600 1.000 79.09209 323 GLU B C 1
ATOM 1526 O O . GLU B 2 73 ? 214.76200 208.95900 41.16300 1.000 84.19317 323 GLU B O 1
ATOM 1532 N N . LYS B 2 74 ? 216.88900 209.33800 40.52600 1.000 77.97247 324 LYS B N 1
ATOM 1533 C CA . LYS B 2 74 ? 216.68200 208.70200 39.22100 1.000 77.33792 324 LYS B CA 1
ATOM 1534 C C . LYS B 2 74 ? 216.52600 207.18800 39.35600 1.000 73.89939 324 LYS B C 1
ATOM 1535 O O . LYS B 2 74 ? 215.75900 206.56700 38.61100 1.000 72.95346 324 LYS B O 1
ATOM 1541 N N . CYS B 2 75 ? 217.26000 206.57600 40.28800 1.000 74.96474 325 CYS B N 1
ATOM 1542 C CA . CYS B 2 75 ? 217.10600 205.14700 40.53800 1.000 74.49041 325 CYS B CA 1
ATOM 1543 C C . CYS B 2 75 ? 215.74200 204.83900 41.13600 1.000 77.72865 325 CYS B C 1
ATOM 1544 O O . CYS B 2 75 ? 215.07200 203.88900 40.72000 1.000 77.94171 325 CYS B O 1
ATOM 1547 N N . LYS B 2 76 ? 215.32000 205.62300 42.12900 1.000 77.32895 326 LYS B N 1
ATOM 1548 C CA . LYS B 2 76 ? 213.95800 205.49300 42.62600 1.000 81.91130 326 LYS B CA 1
ATOM 1549 C C . LYS B 2 76 ? 212.94500 205.63700 41.49600 1.000 81.55713 326 LYS B C 1
ATOM 1550 O O . LYS B 2 76 ? 211.87200 205.02800 41.54500 1.000 84.72618 326 LYS B O 1
ATOM 1556 N N . GLU B 2 77 ? 213.27100 206.42400 40.46500 1.000 81.93916 327 GLU B N 1
ATOM 1557 C CA . GLU B 2 77 ? 212.38500 206.55900 39.31000 1.000 84.75945 327 GLU B CA 1
ATOM 1558 C C . GLU B 2 77 ? 212.21500 205.22900 38.59100 1.000 81.78590 327 GLU B C 1
ATOM 1559 O O . GLU B 2 77 ? 211.09400 204.73400 38.42200 1.000 86.99772 327 GLU B O 1
ATOM 1565 N N . GLU B 2 78 ? 213.32300 204.64700 38.13800 1.000 79.36791 328 GLU B N 1
ATOM 1566 C CA . GLU B 2 78 ? 213.30700 203.39900 37.38900 1.000 82.71020 328 GLU B CA 1
ATOM 1567 C C . GLU B 2 78 ? 213.22400 202.14700 38.29400 1.000 82.20507 328 GLU B C 1
ATOM 1568 O O . GLU B 2 78 ? 213.61500 201.05200 37.86000 1.000 81.02752 328 GLU B O 1
ATOM 1574 N N . GLY B 2 79 ? 212.73100 202.28400 39.52500 1.000 78.35631 329 GLY B N 1
ATOM 1575 C CA . GLY B 2 79 ? 212.59500 201.15800 40.42900 1.000 76.22157 329 GLY B CA 1
ATOM 1576 C C . GLY B 2 79 ? 213.86600 200.36700 40.67800 1.000 78.30986 329 GLY B C 1
ATOM 1577 O O . GLY B 2 79 ? 213.86000 199.13500 40.60000 1.000 77.32499 329 GLY B O 1
ATOM 1578 N N . ILE B 2 80 ? 214.96300 201.05100 40.99500 1.000 78.04820 330 ILE B N 1
ATOM 1579 C CA . ILE B 2 80 ? 216.20700 200.36300 41.31300 1.000 77.02330 330 ILE B CA 1
ATOM 1580 C C . ILE B 2 80 ? 216.27200 200.15600 42.82300 1.000 82.71608 330 ILE B C 1
ATOM 1581 O O . ILE B 2 80 ? 216.34400 199.01900 43.31000 1.000 86.73206 330 ILE B O 1
ATOM 1586 N N . ASP B 2 81 ? 216.23500 201.25400 43.57600 1.000 81.21113 331 ASP B N 1
ATOM 1587 C CA . ASP B 2 81 ? 216.06700 201.20300 45.03400 1.000 86.06231 331 ASP B CA 1
ATOM 1588 C C . ASP B 2 81 ? 217.16500 200.40800 45.72800 1.000 83.01394 331 ASP B C 1
ATOM 1589 O O . ASP B 2 81 ? 216.90300 199.76000 46.73800 1.000 86.18864 331 ASP B O 1
ATOM 1594 N N . GLU B 2 82 ? 218.39300 200.44100 45.21100 1.000 82.89386 332 GLU B N 1
ATOM 1595 C CA . GLU B 2 82 ? 219.49000 199.71300 45.84000 1.000 78.94535 332 GLU B CA 1
ATOM 1596 C C . GLU B 2 82 ? 220.81900 200.10600 45.20300 1.000 76.71721 332 GLU B C 1
ATOM 1597 O O . GLU B 2 82 ? 221.06200 199.78700 44.03000 1.000 72.88740 332 GLU B O 1
ATOM 1603 N N . PRO B 2 83 ? 221.79000 200.71800 45.94300 1.000 79.08402 333 PRO B N 1
ATOM 1604 C CA . PRO B 2 83 ? 223.02900 201.19000 45.32400 1.000 72.83281 333 PRO B CA 1
ATOM 1605 C C . PRO B 2 83 ? 224.04200 200.07900 45.02800 1.000 71.01539 333 PRO B C 1
ATOM 1606 O O . PRO B 2 83 ? 223.89400 198.99200 45.52900 1.000 74.45779 333 PRO B O 1
ATOM 1610 N N . LEU B 2 84 ? 225.04100 200.38300 44.20600 1.000 68.22862 334 LEU B N 1
ATOM 1611 C CA . LEU B 2 84 ? 226.05600 199.36900 43.84100 1.000 69.06314 334 LEU B CA 1
ATOM 1612 C C . LEU B 2 84 ? 227.42900 199.87400 44.27100 1.000 74.01706 334 LEU B C 1
ATOM 1613 O O . LEU B 2 84 ? 227.80200 200.97700 43.87400 1.000 73.65484 334 LEU B O 1
ATOM 1618 N N . HIS B 2 85 ? 228.14500 199.07400 45.05400 1.000 78.58551 335 HIS B N 1
ATOM 1619 C CA . HIS B 2 85 ? 229.49700 199.46600 45.51500 1.000 82.09514 335 HIS B CA 1
ATOM 1620 C C . HIS B 2 85 ? 230.53400 198.58300 44.82500 1.000 84.57227 335 HIS B C 1
ATOM 1621 O O . HIS B 2 85 ? 230.19200 197.44600 44.47700 1.000 87.85101 335 HIS B O 1
ATOM 1628 N N . ILE B 2 86 ? 231.74500 199.10300 44.62200 1.000 89.17469 336 ILE B N 1
ATOM 1629 C CA . ILE B 2 86 ? 232.81300 198.32800 43.92400 1.000 98.14610 336 ILE B CA 1
ATOM 1630 C C . ILE B 2 86 ? 234.11900 198.37800 44.72400 1.000 109.06764 336 ILE B C 1
ATOM 1631 O O . ILE B 2 86 ? 235.05200 199.03400 44.22900 1.000 111.53192 336 ILE B O 1
ATOM 1636 N N . LYS B 2 87 ? 234.18100 197.75200 45.90800 1.000 113.86534 337 LYS B N 1
ATOM 1637 C CA . LYS B 2 87 ? 235.41300 197.64400 46.71400 1.000 116.30429 337 LYS B CA 1
ATOM 1638 C C . LYS B 2 87 ? 236.55800 196.97700 45.93300 1.000 108.39308 337 LYS B C 1
ATOM 1639 O O . LYS B 2 87 ? 237.28500 197.62900 45.17200 1.000 101.03355 337 LYS B O 1
ATOM 1645 N N . LYS B 2 93 ? 246.70900 208.72300 39.84600 1.000 93.34178 343 LYS B N 1
ATOM 1646 C CA . LYS B 2 93 ? 245.57700 209.16200 38.99500 1.000 96.32996 343 LYS B CA 1
ATOM 1647 C C . LYS B 2 93 ? 244.73900 210.15800 39.78100 1.000 102.33300 343 LYS B C 1
ATOM 1648 O O . LYS B 2 93 ? 244.42500 209.84900 40.93900 1.000 104.56055 343 LYS B O 1
ATOM 1654 N N . PRO B 2 94 ? 244.41500 211.35500 39.24600 1.000 101.50463 344 PRO B N 1
ATOM 1655 C CA . PRO B 2 94 ? 243.49200 212.25100 39.93000 1.000 95.95779 344 PRO B CA 1
ATOM 1656 C C . PRO B 2 94 ? 242.27200 211.34500 40.12000 1.000 98.50910 344 PRO B C 1
ATOM 1657 O O . PRO B 2 94 ? 241.71000 210.93200 39.12700 1.000 98.55592 344 PRO B O 1
ATOM 1661 N N . GLY B 2 95 ? 241.89500 211.05200 41.36700 1.000 93.52609 345 GLY B N 1
ATOM 1662 C CA . GLY B 2 95 ? 240.82100 210.07500 41.63300 1.000 84.10518 345 GLY B CA 1
ATOM 1663 C C . GLY B 2 95 ? 239.41200 210.58500 41.42700 1.000 86.92746 345 GLY B C 1
ATOM 1664 O O . GLY B 2 95 ? 239.25400 211.64700 40.82200 1.000 93.99071 345 GLY B O 1
ATOM 1665 N N . PHE B 2 96 ? 238.42200 209.83900 41.91600 1.000 82.03966 346 PHE B N 1
ATOM 1666 C CA . PHE B 2 96 ? 237.02300 210.19100 41.72800 1.000 78.41372 346 PHE B CA 1
ATOM 1667 C C . PHE B 2 96 ? 236.19400 209.46200 42.77600 1.000 78.71641 346 PHE B C 1
ATOM 1668 O O . PHE B 2 96 ? 236.43400 208.28100 43.04300 1.000 80.50963 346 PHE B O 1
ATOM 1676 N N . ILE B 2 97 ? 235.23400 210.16600 43.37500 1.000 75.78156 347 ILE B N 1
ATOM 1677 C CA . ILE B 2 97 ? 234.27000 209.54700 44.28200 1.000 76.35110 347 ILE B CA 1
ATOM 1678 C C . ILE B 2 97 ? 233.03900 209.19700 43.45600 1.000 72.08128 347 ILE B C 1
ATOM 1679 O O . ILE B 2 97 ? 232.18300 210.04500 43.19800 1.000 69.71224 347 ILE B O 1
ATOM 1684 N N . HIS B 2 98 ? 232.94800 207.93800 43.04500 1.000 71.87047 348 HIS B N 1
ATOM 1685 C CA . HIS B 2 98 ? 231.83000 207.51300 42.22000 1.000 69.91668 348 HIS B CA 1
ATOM 1686 C C . HIS B 2 98 ? 230.56400 207.38200 43.05400 1.000 66.76782 348 HIS B C 1
ATOM 1687 O O . HIS B 2 98 ? 230.59700 206.95200 44.21100 1.000 63.82786 348 HIS B O 1
ATOM 1694 N N . SER B 2 99 ? 229.45000 207.76100 42.46200 1.000 63.24780 349 SER B N 1
ATOM 1695 C CA . SER B 2 99 ? 228.16800 207.58700 43.11400 1.000 59.26931 349 SER B CA 1
ATOM 1696 C C . SER B 2 99 ? 227.73400 206.12800 43.01700 1.000 62.90021 349 SER B C 1
ATOM 1697 O O . SER B 2 99 ? 227.79700 205.54300 41.93000 1.000 64.05143 349 SER B O 1
ATOM 1700 N N . PRO B 2 100 ? 227.32600 205.49900 44.12400 1.000 64.44597 350 PRO B N 1
ATOM 1701 C CA . PRO B 2 100 ? 226.76300 204.14200 44.02400 1.000 66.19748 350 PRO B CA 1
ATOM 1702 C C . PRO B 2 100 ? 225.41000 204.10900 43.33200 1.000 62.14449 350 PRO B C 1
ATOM 1703 O O . PRO B 2 100 ? 225.07200 203.10500 42.69300 1.000 59.97153 350 PRO B O 1
ATOM 1707 N N . TRP B 2 101 ? 224.61900 205.17300 43.45400 1.000 59.30179 351 TRP B N 1
ATOM 1708 C CA . TRP B 2 101 ? 223.36200 205.23700 42.73500 1.000 58.23224 351 TRP B CA 1
ATOM 1709 C C . TRP B 2 101 ? 223.57300 205.46000 41.24900 1.000 55.79074 351 TRP B C 1
ATOM 1710 O O . TRP B 2 101 ? 222.72100 205.07300 40.45100 1.000 55.97841 351 TRP B O 1
ATOM 1721 N N . LYS B 2 102 ? 224.69300 206.05000 40.85100 1.000 58.98083 352 LYS B N 1
ATOM 1722 C CA . LYS B 2 102 ? 224.97800 206.13400 39.42700 1.000 58.67976 352 LYS B CA 1
ATOM 1723 C C . LYS B 2 102 ? 225.48900 204.80100 38.89900 1.000 53.98584 352 LYS B C 1
ATOM 1724 O O . LYS B 2 102 ? 225.08300 204.36100 37.82100 1.000 55.24858 352 LYS B O 1
ATOM 1730 N N . SER B 2 103 ? 226.37600 204.14100 39.63500 1.000 54.61872 353 SER B N 1
ATOM 1731 C CA . SER B 2 103 ? 226.79000 202.80300 39.22800 1.000 57.25659 353 SER B CA 1
ATOM 1732 C C . SER B 2 103 ? 225.59000 201.85800 39.17900 1.000 59.47018 353 SER B C 1
ATOM 1733 O O . SER B 2 103 ? 225.45300 201.05600 38.24600 1.000 55.78315 353 SER B O 1
ATOM 1736 N N . ALA B 2 104 ? 224.69400 201.95700 40.16700 1.000 60.41684 354 ALA B N 1
ATOM 1737 C CA . ALA B 2 104 ? 223.46700 201.17000 40.13900 1.000 52.68906 354 ALA B CA 1
ATOM 1738 C C . ALA B 2 104 ? 222.62700 201.47200 38.89700 1.000 55.18377 354 ALA B C 1
ATOM 1739 O O . ALA B 2 104 ? 222.10600 200.54700 38.26500 1.000 58.14384 354 ALA B O 1
ATOM 1741 N N . TYR B 2 105 ? 222.46900 202.75400 38.53400 1.000 51.72795 355 TYR B N 1
ATOM 1742 C CA . TYR B 2 105 ? 221.67700 203.08600 37.34900 1.000 49.71302 355 TYR B CA 1
ATOM 1743 C C . TYR B 2 105 ? 222.34600 202.58700 36.07600 1.000 49.63185 355 TYR B C 1
ATOM 1744 O O . TYR B 2 105 ? 221.70400 201.96700 35.22300 1.000 48.77227 355 TYR B O 1
ATOM 1753 N N . ILE B 2 106 ? 223.63100 202.87400 35.91300 1.000 53.75081 356 ILE B N 1
ATOM 1754 C CA . ILE B 2 106 ? 224.32300 202.46800 34.69100 1.000 51.67252 356 ILE B CA 1
ATOM 1755 C C . ILE B 2 106 ? 224.29700 200.95100 34.53800 1.000 46.98429 356 ILE B C 1
ATOM 1756 O O . ILE B 2 106 ? 224.02300 200.43300 33.45400 1.000 47.07510 356 ILE B O 1
ATOM 1761 N N . ARG B 2 107 ? 224.58600 200.21700 35.62100 1.000 48.46275 357 ARG B N 1
ATOM 1762 C CA . ARG B 2 107 ? 224.57700 198.75500 35.55500 1.000 47.20783 357 ARG B CA 1
ATOM 1763 C C . ARG B 2 107 ? 223.27400 198.22700 34.96700 1.000 50.07233 357 ARG B C 1
ATOM 1764 O O . ARG B 2 107 ? 223.28800 197.33900 34.10800 1.000 50.62026 357 ARG B O 1
ATOM 1772 N N . GLN B 2 108 ? 222.13700 198.77000 35.41600 1.000 47.96655 358 GLN B N 1
ATOM 1773 C CA . GLN B 2 108 ? 220.83500 198.32100 34.93700 1.000 43.39067 358 GLN B CA 1
ATOM 1774 C C . GLN B 2 108 ? 220.64900 198.62000 33.45400 1.000 46.53262 358 GLN B C 1
ATOM 1775 O O . GLN B 2 108 ? 220.20400 197.75500 32.69400 1.000 50.80034 358 GLN B O 1
ATOM 1781 N N . HIS B 2 109 ? 220.95100 199.84800 33.02400 1.000 49.77056 359 HIS B N 1
ATOM 1782 C CA . HIS B 2 109 ? 220.82900 200.18100 31.60800 1.000 48.60727 359 HIS B CA 1
ATOM 1783 C C . HIS B 2 109 ? 221.66900 199.23700 30.75300 1.000 47.42829 359 HIS B C 1
ATOM 1784 O O . HIS B 2 109 ? 221.26900 198.88300 29.63900 1.000 50.22021 359 HIS B O 1
ATOM 1791 N N . ARG B 2 110 ? 222.80700 198.77800 31.27600 1.000 46.72475 360 ARG B N 1
ATOM 1792 C CA . ARG B 2 110 ? 223.65400 197.84400 30.53900 1.000 47.10049 360 ARG B CA 1
ATOM 1793 C C . ARG B 2 110 ? 223.02100 196.45900 30.46100 1.000 50.02229 360 ARG B C 1
ATOM 1794 O O . ARG B 2 110 ? 223.00700 195.83200 29.39400 1.000 50.47830 360 ARG B O 1
ATOM 1802 N N . ILE B 2 111 ? 222.52200 195.95000 31.59300 1.000 45.07874 361 ILE B N 1
ATOM 1803 C CA . ILE B 2 111 ? 221.75800 194.70600 31.57300 1.000 40.33153 361 ILE B CA 1
ATOM 1804 C C . ILE B 2 111 ? 220.59600 194.80400 30.58200 1.000 43.81093 361 ILE B C 1
ATOM 1805 O O . ILE B 2 111 ? 220.36500 193.89500 29.77900 1.000 42.74869 361 ILE B O 1
ATOM 1810 N N . ASP B 2 112 ? 219.85100 195.91400 30.61600 1.000 41.46566 362 ASP B N 1
ATOM 1811 C CA . ASP B 2 112 ? 218.76000 196.11300 29.66800 1.000 38.35716 362 ASP B CA 1
ATOM 1812 C C . ASP B 2 112 ? 219.25600 196.02100 28.23000 1.000 44.86993 362 ASP B C 1
ATOM 1813 O O . ASP B 2 112 ? 218.70300 195.27300 27.41900 1.000 46.99191 362 ASP B O 1
ATOM 1818 N N . THR B 2 113 ? 220.28400 196.80500 27.87800 1.000 48.39393 363 THR B N 1
ATOM 1819 C CA . THR B 2 113 ? 220.76900 196.77100 26.49700 1.000 51.38185 363 THR B CA 1
ATOM 1820 C C . THR B 2 113 ? 221.43600 195.43900 26.18800 1.000 45.84351 363 THR B C 1
ATOM 1821 O O . THR B 2 113 ? 221.50200 195.03000 25.02300 1.000 46.44070 363 THR B O 1
ATOM 1825 N N . ASN B 2 114 ? 221.88700 194.74000 27.21700 1.000 44.39387 364 ASN B N 1
ATOM 1826 C CA . ASN B 2 114 ? 222.50100 193.43600 27.03100 1.000 45.26592 364 ASN B CA 1
ATOM 1827 C C . ASN B 2 114 ? 221.46800 192.38300 26.62900 1.000 46.12975 364 ASN B C 1
ATOM 1828 O O . ASN B 2 114 ? 221.73900 191.53400 25.77000 1.000 45.06873 364 ASN B O 1
ATOM 1833 N N . TRP B 2 115 ? 220.29300 192.39900 27.27100 1.000 45.09093 365 TRP B N 1
ATOM 1834 C CA . TRP B 2 115 ? 219.17100 191.58500 26.81400 1.000 40.73917 365 TRP B CA 1
ATOM 1835 C C . TRP B 2 115 ? 218.77600 191.96400 25.39500 1.000 41.05550 365 TRP B C 1
ATOM 1836 O O . TRP B 2 115 ? 218.57800 191.10000 24.53300 1.000 40.16652 365 TRP B O 1
ATOM 1847 N N . ARG B 2 116 ? 218.62800 193.26600 25.14800 1.000 44.92098 366 ARG B N 1
ATOM 1848 C CA . ARG B 2 116 ? 217.99700 193.73300 23.91900 1.000 40.42146 366 ARG B CA 1
ATOM 1849 C C . ARG B 2 116 ? 218.88100 193.46700 22.70400 1.000 44.92266 366 ARG B C 1
ATOM 1850 O O . ARG B 2 116 ? 218.41000 192.91300 21.70000 1.000 46.01763 366 ARG B O 1
ATOM 1858 N N . ARG B 2 117 ? 220.18000 193.84800 22.76800 1.000 45.61456 367 ARG B N 1
ATOM 1859 C CA . ARG B 2 117 ? 221.03500 193.73500 21.58600 1.000 46.20368 367 ARG B CA 1
ATOM 1860 C C . ARG B 2 117 ? 222.42200 193.16400 21.84900 1.000 45.77030 367 ARG B C 1
ATOM 1861 O O . ARG B 2 117 ? 223.20700 193.05800 20.90700 1.000 53.40512 367 ARG B O 1
ATOM 1869 N N . GLY B 2 118 ? 222.75800 192.77000 23.07000 1.000 45.48848 368 GLY B N 1
ATOM 1870 C CA . GLY B 2 118 ? 224.09700 192.26700 23.32100 1.000 43.65558 368 GLY B CA 1
ATOM 1871 C C . GLY B 2 118 ? 224.31000 190.87100 22.75500 1.000 48.91272 368 GLY B C 1
ATOM 1872 O O . GLY B 2 118 ? 223.46600 189.98500 22.88000 1.000 52.56202 368 GLY B O 1
ATOM 1873 N N . GLU B 2 119 ? 225.47900 190.67200 22.15500 1.000 53.73210 369 GLU B N 1
ATOM 1874 C CA . GLU B 2 119 ? 225.85300 189.36900 21.61900 1.000 59.23162 369 GLU B CA 1
ATOM 1875 C C . GLU B 2 119 ? 225.53200 188.25000 22.60700 1.000 56.07603 369 GLU B C 1
ATOM 1876 O O . GLU B 2 119 ? 225.76400 188.37100 23.81000 1.000 56.36581 369 GLU B O 1
ATOM 1882 N N . LEU B 2 120 ? 225.00600 187.15100 22.08200 1.000 57.03004 370 LEU B N 1
ATOM 1883 C CA . LEU B 2 120 ? 224.49900 186.04900 22.89500 1.000 53.62183 370 LEU B CA 1
ATOM 1884 C C . LEU B 2 120 ? 225.63000 185.07200 23.16900 1.000 56.16244 370 LEU B C 1
ATOM 1885 O O . LEU B 2 120 ? 225.96000 184.23400 22.32400 1.000 56.90121 370 LEU B O 1
ATOM 1890 N N . LYS B 2 121 ? 226.22100 185.15700 24.35200 1.000 56.83437 371 LYS B N 1
ATOM 1891 C CA . LYS B 2 121 ? 227.24200 184.17900 24.69200 1.000 61.10225 371 LYS B CA 1
ATOM 1892 C C . LYS B 2 121 ? 226.58800 182.81700 24.88100 1.000 61.29778 371 LYS B C 1
ATOM 1893 O O . LYS B 2 121 ? 225.50300 182.70800 25.45900 1.000 58.85789 371 LYS B O 1
ATOM 1899 N N . SER B 2 122 ? 227.22600 181.78200 24.34600 1.000 61.79440 372 SER B N 1
ATOM 1900 C CA . SER B 2 122 ? 226.59400 180.47000 24.31900 1.000 60.25718 372 SER B CA 1
ATOM 1901 C C . SER B 2 122 ? 226.19500 180.04400 25.73400 1.000 58.84063 372 SER B C 1
ATOM 1902 O O . SER B 2 122 ? 226.90300 180.35600 26.70600 1.000 61.48060 372 SER B O 1
ATOM 1905 N N . PRO B 2 123 ? 225.07000 179.35400 25.88900 1.000 51.82889 373 PRO B N 1
ATOM 1906 C CA . PRO B 2 123 ? 224.51800 179.13100 27.22300 1.000 48.74886 373 PRO B CA 1
ATOM 1907 C C . PRO B 2 123 ? 225.15800 177.93100 27.89400 1.000 45.20386 373 PRO B C 1
ATOM 1908 O O . PRO B 2 123 ? 225.70900 177.04400 27.24300 1.000 47.97939 373 PRO B O 1
ATOM 1912 N N . LYS B 2 124 ? 225.07000 177.92400 29.22100 1.000 38.86172 374 LYS B N 1
ATOM 1913 C CA . LYS B 2 124 ? 225.34800 176.72100 29.99000 1.000 40.05356 374 LYS B CA 1
ATOM 1914 C C . LYS B 2 124 ? 224.27500 175.67800 29.69200 1.000 41.16493 374 LYS B C 1
ATOM 1915 O O . LYS B 2 124 ? 223.07900 175.99300 29.72400 1.000 43.16659 374 LYS B O 1
ATOM 1921 N N . VAL B 2 125 ? 224.66900 174.43900 29.39300 1.000 37.69239 375 VAL B N 1
ATOM 1922 C CA . VAL B 2 125 ? 223.68200 173.38400 29.16700 1.000 40.22724 375 VAL B CA 1
ATOM 1923 C C . VAL B 2 125 ? 223.71500 172.42200 30.35000 1.000 41.21201 375 VAL B C 1
ATOM 1924 O O . VAL B 2 125 ? 224.77100 171.88500 30.69700 1.000 48.08951 375 VAL B O 1
ATOM 1928 N N . LEU B 2 126 ? 222.56700 172.23500 30.99600 1.000 40.82010 376 LEU B N 1
ATOM 1929 C CA . LEU B 2 126 ? 222.43700 171.29700 32.10800 1.000 39.27743 376 LEU B CA 1
ATOM 1930 C C . LEU B 2 126 ? 221.61100 170.10900 31.61200 1.000 39.21182 376 LEU B C 1
ATOM 1931 O O . LEU B 2 126 ? 220.38700 170.20900 31.48900 1.000 35.74971 376 LEU B O 1
ATOM 1936 N N . LYS B 2 127 ? 222.28200 168.98300 31.33400 1.000 40.62678 377 LYS B N 1
ATOM 1937 C CA . LYS B 2 127 ? 221.63200 167.81400 30.74800 1.000 36.27516 377 LYS B CA 1
ATOM 1938 C C . LYS B 2 127 ? 221.10600 166.90700 31.85300 1.000 38.21232 377 LYS B C 1
ATOM 1939 O O . LYS B 2 127 ? 221.78600 166.67200 32.85200 1.000 39.92811 377 LYS B O 1
ATOM 1945 N N . GLY B 2 128 ? 219.89500 166.40500 31.67100 1.000 37.98884 378 GLY B N 1
ATOM 1946 C CA . GLY B 2 128 ? 219.23400 165.65500 32.71900 1.000 37.22335 378 GLY B CA 1
ATOM 1947 C C . GLY B 2 128 ? 217.81300 165.33600 32.31300 1.000 38.54144 378 GLY B C 1
ATOM 1948 O O . GLY B 2 128 ? 217.27200 165.89700 31.35800 1.000 42.39094 378 GLY B O 1
ATOM 1949 N N . HIS B 2 129 ? 217.21700 164.41300 33.05100 1.000 39.79066 379 HIS B N 1
ATOM 1950 C CA . HIS B 2 129 ? 215.88400 163.92600 32.72400 1.000 38.97826 379 HIS B CA 1
ATOM 1951 C C . HIS B 2 129 ? 215.85500 163.31200 31.32300 1.000 38.65778 379 HIS B C 1
ATOM 1952 O O . HIS B 2 129 ? 214.87400 163.46200 30.59600 1.000 39.92386 379 HIS B O 1
ATOM 1959 N N . ASP B 2 130 ? 216.92400 162.59700 30.94600 1.000 42.75511 380 ASP B N 1
ATOM 1960 C CA . ASP B 2 130 ? 217.06300 162.09900 29.57500 1.000 43.38783 380 ASP B CA 1
ATOM 1961 C C . ASP B 2 130 ? 215.76000 161.48800 29.08500 1.000 47.06812 380 ASP B C 1
ATOM 1962 O O . ASP B 2 130 ? 215.12900 160.70100 29.79700 1.000 45.89830 380 ASP B O 1
ATOM 1967 N N . ASP B 2 131 ? 215.36000 161.86600 27.86300 1.000 46.11209 381 ASP B N 1
ATOM 1968 C CA . ASP B 2 131 ? 214.20700 161.27700 27.15600 1.000 46.58869 381 ASP B CA 1
ATOM 1969 C C . ASP B 2 131 ? 212.88700 161.47700 27.89700 1.000 45.86994 381 ASP B C 1
ATOM 1970 O O . ASP B 2 131 ? 211.94900 160.68400 27.75100 1.000 43.97311 381 ASP B O 1
ATOM 1975 N N . HIS B 2 132 ? 212.79100 162.53900 28.69100 1.000 40.94164 382 HIS B N 1
ATOM 1976 C CA . HIS B 2 132 ? 211.57300 162.81700 29.42500 1.000 38.18914 382 HIS B CA 1
ATOM 1977 C C . HIS B 2 132 ? 211.26900 164.30300 29.33200 1.000 36.01885 382 HIS B C 1
ATOM 1978 O O . HIS B 2 132 ? 212.02600 165.09000 28.75000 1.000 37.15921 382 HIS B O 1
ATOM 1985 N N . VAL B 2 133 ? 210.15900 164.67600 29.93300 1.000 32.81438 383 VAL B N 1
ATOM 1986 C CA . VAL B 2 133 ? 209.64200 166.02900 29.88100 1.000 35.44909 383 VAL B CA 1
ATOM 1987 C C . VAL B 2 133 ? 210.00400 166.74200 31.17400 1.000 35.85012 383 VAL B C 1
ATOM 1988 O O . VAL B 2 133 ? 209.89500 166.17000 32.26700 1.000 34.84904 383 VAL B O 1
ATOM 1992 N N . ILE B 2 134 ? 210.44300 167.99100 31.05000 1.000 33.19500 384 ILE B N 1
ATOM 1993 C CA . ILE B 2 134 ? 210.51100 168.89600 32.19000 1.000 34.74570 384 ILE B CA 1
ATOM 1994 C C . ILE B 2 134 ? 209.14000 169.54800 32.33400 1.000 30.43876 384 ILE B C 1
ATOM 1995 O O . ILE B 2 134 ? 208.71700 170.32900 31.48200 1.000 30.42483 384 ILE B O 1
ATOM 2000 N N . THR B 2 135 ? 208.43700 169.21800 33.40500 1.000 31.50074 385 THR B N 1
ATOM 2001 C CA . THR B 2 135 ? 207.05600 169.64300 33.58100 1.000 32.72157 385 THR B CA 1
ATOM 2002 C C . THR B 2 135 ? 206.88100 170.85100 34.49700 1.000 32.14420 385 THR B C 1
ATOM 2003 O O . THR B 2 135 ? 205.76200 171.36800 34.61700 1.000 36.32504 385 THR B O 1
ATOM 2007 N N . CYS B 2 136 ? 207.93500 171.29000 35.16900 1.000 32.07572 386 CYS B N 1
ATOM 2008 C CA . CYS B 2 136 ? 207.85400 172.44800 36.03900 1.000 30.70005 386 CYS B CA 1
ATOM 2009 C C . CYS B 2 136 ? 209.27300 172.89300 36.30700 1.000 28.50100 386 CYS B C 1
ATOM 2010 O O . CYS B 2 136 ? 210.19400 172.07500 36.35900 1.000 25.34005 386 CYS B O 1
ATOM 2013 N N . LEU B 2 137 ? 209.42600 174.20500 36.46400 1.000 30.77970 387 LEU B N 1
ATOM 2014 C CA . LEU B 2 137 ? 210.72200 174.84700 36.60700 1.000 30.33026 387 LEU B CA 1
ATOM 2015 C C . LEU B 2 137 ? 210.64100 175.91900 37.68800 1.000 32.31346 387 LEU B C 1
ATOM 2016 O O . LEU B 2 137 ? 209.75600 176.77300 37.65100 1.000 37.06284 387 LEU B O 1
ATOM 2021 N N . GLN B 2 138 ? 211.54700 175.88300 38.65300 1.000 34.50980 388 GLN B N 1
ATOM 2022 C CA . GLN B 2 138 ? 211.66800 176.97700 39.60900 1.000 33.42585 388 GLN B CA 1
ATOM 2023 C C . GLN B 2 138 ? 213.05000 177.60400 39.49000 1.000 32.49017 388 GLN B C 1
ATOM 2024 O O . GLN B 2 138 ? 214.03000 176.93800 39.13400 1.000 30.15032 388 GLN B O 1
ATOM 2030 N N . PHE B 2 139 ? 213.11800 178.90500 39.76500 1.000 32.34991 389 PHE B N 1
ATOM 2031 C CA . PHE B 2 139 ? 214.37800 179.63700 39.68200 1.000 33.74801 389 PHE B CA 1
ATOM 2032 C C . PHE B 2 139 ? 214.41400 180.62300 40.83600 1.000 39.29424 389 PHE B C 1
ATOM 2033 O O . PHE B 2 139 ? 213.62600 181.57600 40.85500 1.000 35.90175 389 PHE B O 1
ATOM 2041 N N . CYS B 2 140 ? 215.33700 180.39900 41.78000 1.000 41.32868 390 CYS B N 1
ATOM 2042 C CA . CYS B 2 140 ? 215.31100 181.04700 43.09500 1.000 43.76145 390 CYS B CA 1
ATOM 2043 C C . CYS B 2 140 ? 216.73300 181.42100 43.49400 1.000 40.60016 390 CYS B C 1
ATOM 2044 O O . CYS B 2 140 ? 217.53900 180.55000 43.83000 1.000 43.22349 390 CYS B O 1
ATOM 2047 N N . GLY B 2 141 ? 217.04800 182.70600 43.47300 1.000 40.59550 391 GLY B N 1
ATOM 2048 C CA . GLY B 2 141 ? 218.42400 183.07900 43.72400 1.000 40.09760 391 GLY B CA 1
ATOM 2049 C C . GLY B 2 141 ? 219.36800 182.43500 42.73200 1.000 40.21731 391 GLY B C 1
ATOM 2050 O O . GLY B 2 141 ? 219.37600 182.79100 41.55000 1.000 40.97376 391 GLY B O 1
ATOM 2051 N N . ASN B 2 142 ? 220.16700 181.47800 43.19300 1.000 40.42115 392 ASN B N 1
ATOM 2052 C CA . ASN B 2 142 ? 221.14900 180.82300 42.34000 1.000 41.68884 392 ASN B CA 1
ATOM 2053 C C . ASN B 2 142 ? 220.84900 179.35100 42.14900 1.000 43.40821 392 ASN B C 1
ATOM 2054 O O . ASN B 2 142 ? 221.67800 178.62800 41.57100 1.000 45.21638 392 ASN B O 1
ATOM 2059 N N . ARG B 2 143 ? 219.69200 178.89300 42.62000 1.000 39.65844 393 ARG B N 1
ATOM 2060 C CA . ARG B 2 143 ? 21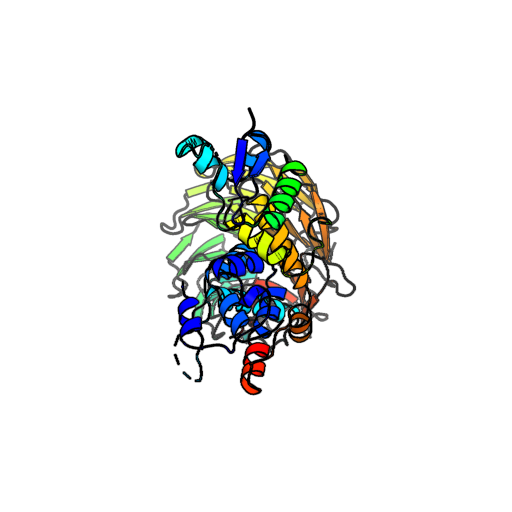9.27900 177.50500 42.50000 1.000 41.16688 393 ARG B CA 1
ATOM 2061 C C . ARG B 2 143 ? 218.16400 177.38000 41.46600 1.000 38.66658 393 ARG B C 1
ATOM 2062 O O . ARG B 2 143 ? 217.26900 178.22800 41.39700 1.000 39.14462 393 ARG B O 1
ATOM 2070 N N . ILE B 2 144 ? 218.24200 176.33400 40.65000 1.000 34.09402 394 ILE B N 1
ATOM 2071 C CA . ILE B 2 144 ? 217.18800 175.95500 39.71500 1.000 33.49949 394 ILE B CA 1
ATOM 2072 C C . ILE B 2 144 ? 216.64700 174.60100 40.14900 1.000 33.22228 394 ILE B C 1
ATOM 2073 O O . ILE B 2 144 ? 217.41100 173.72700 40.58200 1.000 33.71247 394 ILE B O 1
ATOM 2078 N N . VAL B 2 145 ? 215.33400 174.42600 40.02900 1.000 30.72200 395 VAL B N 1
ATOM 2079 C CA . VAL B 2 145 ? 214.69500 173.13800 40.25700 1.000 31.44875 395 VAL B CA 1
ATOM 2080 C C . VAL B 2 145 ? 213.90300 172.76500 39.00900 1.000 33.01558 395 VAL B C 1
ATOM 2081 O O . VAL B 2 145 ? 213.03000 173.52400 38.57700 1.000 33.14215 395 VAL B O 1
ATOM 2085 N N . SER B 2 146 ? 214.21800 171.59000 38.46500 1.000 30.38549 396 SER B N 1
ATOM 2086 C CA . SER B 2 146 ? 213.51000 171.03900 37.28900 1.000 30.23491 396 SER B CA 1
ATOM 2087 C C . SER B 2 146 ? 212.71600 169.81300 37.72900 1.000 33.42019 396 SER B C 1
ATOM 2088 O O . SER B 2 146 ? 213.30500 168.93900 38.33400 1.000 34.08550 396 SER B O 1
ATOM 2091 N N . GLY B 2 147 ? 211.43000 169.76800 37.40600 1.000 32.17088 397 GLY B N 1
ATOM 2092 C CA . GLY B 2 147 ? 210.59700 168.60200 37.72200 1.000 29.95181 397 GLY B CA 1
ATOM 2093 C C . GLY B 2 147 ? 210.28500 167.83200 36.46600 1.000 34.44231 397 GLY B C 1
ATOM 2094 O O . GLY B 2 147 ? 210.21800 168.45200 35.42500 1.000 31.94514 397 GLY B O 1
ATOM 2095 N N . SER B 2 148 ? 210.07300 166.52200 36.58000 1.000 38.72557 398 SER B N 1
ATOM 2096 C CA . SER B 2 148 ? 209.90500 165.70500 35.35800 1.000 34.94603 398 SER B CA 1
ATOM 2097 C C . SER B 2 148 ? 209.01600 164.48500 35.53100 1.000 36.78258 398 SER B C 1
ATOM 2098 O O . SER B 2 148 ? 208.90300 163.98600 36.64400 1.000 39.75648 398 SER B O 1
ATOM 2101 N N . ASP B 2 149 ? 208.48000 163.99100 34.42100 1.000 37.06816 399 ASP B N 1
ATOM 2102 C CA . ASP B 2 149 ? 207.68600 162.74200 34.41000 1.000 34.96223 399 ASP B CA 1
ATOM 2103 C C . ASP B 2 149 ? 208.64700 161.56400 34.55100 1.000 36.23850 399 ASP B C 1
ATOM 2104 O O . ASP B 2 149 ? 208.18000 160.42800 34.46000 1.000 41.17219 399 ASP B O 1
ATOM 2109 N N . ASP B 2 150 ? 209.93700 161.83200 34.73500 1.000 35.79701 400 ASP B N 1
ATOM 2110 C CA . ASP B 2 150 ? 210.93700 160.77800 35.01400 1.000 36.63194 400 ASP B CA 1
ATOM 2111 C C . ASP B 2 150 ? 210.82400 160.43500 36.48800 1.000 41.27233 400 ASP B C 1
ATOM 2112 O O . ASP B 2 150 ? 211.69900 159.66000 36.91800 1.000 43.17204 400 ASP B O 1
ATOM 2117 N N . ASN B 2 151 ? 209.84800 161.03500 37.19500 1.000 37.94613 401 ASN B N 1
ATOM 2118 C CA . ASN B 2 151 ? 209.57900 160.77800 38.60500 1.000 38.89313 401 ASN B CA 1
ATOM 2119 C C . ASN B 2 151 ? 210.43400 161.61900 39.54300 1.000 38.31535 401 ASN B C 1
ATOM 2120 O O . ASN B 2 151 ? 210.20100 161.57800 40.74700 1.000 37.22745 401 ASN B O 1
ATOM 2125 N N . THR B 2 152 ? 211.39400 162.38100 39.04200 1.000 37.62032 402 THR B N 1
ATOM 2126 C CA . THR B 2 152 ? 212.33500 163.07000 39.90100 1.000 37.45000 402 THR B CA 1
ATOM 2127 C C . THR B 2 152 ? 212.26200 164.58200 39.72900 1.000 36.72082 402 THR B C 1
ATOM 2128 O O . THR B 2 152 ? 211.60800 165.11400 38.83100 1.000 35.83711 402 THR B O 1
ATOM 2132 N N . LEU B 2 153 ? 212.92700 165.26800 40.64900 1.000 36.64272 403 LEU B N 1
ATOM 2133 C CA . LEU B 2 153 ? 213.29700 166.66400 40.51600 1.000 36.35961 403 LEU B CA 1
ATOM 2134 C C . LEU B 2 153 ? 214.80600 166.74500 40.61000 1.000 37.15397 403 LEU B C 1
ATOM 2135 O O . LEU B 2 153 ? 215.45500 165.85500 41.16200 1.000 38.51228 403 LEU B O 1
ATOM 2140 N N . LYS B 2 154 ? 215.36300 167.81200 40.06200 1.000 34.61397 404 LYS B N 1
ATOM 2141 C CA . LYS B 2 154 ? 216.79200 168.05500 40.17500 1.000 33.89292 404 LYS B CA 1
ATOM 2142 C C . LYS B 2 154 ? 217.01800 169.49900 40.58700 1.000 34.89208 404 LYS B C 1
ATOM 2143 O O . LYS B 2 154 ? 216.36800 170.41000 40.06600 1.000 34.77601 404 LYS B O 1
ATOM 2149 N N . VAL B 2 155 ? 217.92700 169.70100 41.53500 1.000 35.04258 405 VAL B N 1
ATOM 2150 C CA . VAL B 2 155 ? 218.34000 171.03000 41.97000 1.000 34.58848 405 VAL B CA 1
ATOM 2151 C C . VAL B 2 155 ? 219.65800 171.34400 41.28700 1.000 36.08096 405 VAL B C 1
ATOM 2152 O O . VAL B 2 155 ? 220.56800 170.50700 41.28800 1.000 38.79469 405 VAL B O 1
ATOM 2156 N N . TRP B 2 156 ? 219.76500 172.53100 40.69000 1.000 36.48408 406 TRP B N 1
ATOM 2157 C CA . TRP B 2 156 ? 220.96700 172.92800 39.96600 1.000 36.16799 406 TRP B CA 1
ATOM 2158 C C . TRP B 2 156 ? 221.51300 174.24200 40.49500 1.000 37.71796 406 TRP B C 1
ATOM 2159 O O . TRP B 2 156 ? 220.81400 175.01800 41.15300 1.000 39.84955 406 TRP B O 1
ATOM 2170 N N . SER B 2 157 ? 222.76000 174.52300 40.15700 1.000 37.53535 407 SER B N 1
ATOM 2171 C CA . SER B 2 157 ? 223.31600 175.84700 40.38800 1.000 42.15841 407 SER B CA 1
ATOM 2172 C C . SER B 2 157 ? 223.19400 176.65400 39.10200 1.000 44.11544 407 SER B C 1
ATOM 2173 O O . SER B 2 157 ? 223.73700 176.25600 38.06200 1.000 37.01401 407 SER B O 1
ATOM 2176 N N . ALA B 2 158 ? 222.48000 177.78800 39.17100 1.000 43.24347 408 ALA B N 1
ATOM 2177 C CA . ALA B 2 158 ? 222.43300 178.67900 38.01400 1.000 42.80093 408 ALA B CA 1
ATOM 2178 C C . ALA B 2 158 ? 223.80800 179.22500 37.66300 1.000 45.24901 408 ALA B C 1
ATOM 2179 O O . ALA B 2 158 ? 224.00200 179.72200 36.54800 1.000 49.08638 408 ALA B O 1
ATOM 2181 N N . VAL B 2 159 ? 224.76200 179.13900 38.58700 1.000 47.38277 409 VAL B N 1
ATOM 2182 C CA . VAL B 2 159 ? 226.08700 179.72000 38.41700 1.000 50.39396 409 VAL B CA 1
ATOM 2183 C C . VAL B 2 159 ? 226.99500 178.72300 37.70600 1.000 48.72668 409 VAL B C 1
ATOM 2184 O O . VAL B 2 159 ? 227.49400 178.99400 36.60900 1.000 48.64123 409 VAL B O 1
ATOM 2188 N N . THR B 2 160 ? 227.21600 177.56300 38.32700 1.000 48.81187 410 THR B N 1
ATOM 2189 C CA . THR B 2 160 ? 228.15100 176.58700 37.77800 1.000 45.99821 410 THR B CA 1
ATOM 2190 C C . THR B 2 160 ? 227.50200 175.69800 36.72900 1.000 47.30538 410 THR B C 1
ATOM 2191 O O . THR B 2 160 ? 228.19600 175.17500 35.84800 1.000 45.19302 410 THR B O 1
ATOM 2195 N N . GLY B 2 161 ? 226.18600 175.52600 36.80500 1.000 47.53973 411 GLY B N 1
ATOM 2196 C CA . GLY B 2 161 ? 225.50300 174.58700 35.95300 1.000 41.16936 411 GLY B CA 1
ATOM 2197 C C . GLY B 2 161 ? 225.63200 173.15300 36.40100 1.000 47.42200 411 GLY B C 1
ATOM 2198 O O . GLY B 2 161 ? 225.17700 172.25300 35.68500 1.000 46.27303 411 GLY B O 1
ATOM 2199 N N . LYS B 2 162 ? 226.23900 172.89300 37.55700 1.000 43.59730 412 LYS B N 1
ATOM 2200 C CA . LYS B 2 162 ? 226.31800 171.50800 37.98200 1.000 47.20798 412 LYS B CA 1
ATOM 2201 C C . LYS B 2 162 ? 225.01800 171.08600 38.67900 1.000 44.98510 412 LYS B C 1
ATOM 2202 O O . LYS B 2 162 ? 224.30400 171.90200 39.27400 1.000 46.34936 412 LYS B O 1
ATOM 2208 N N . CYS B 2 163 ? 224.68900 169.79800 38.56200 1.000 42.62116 413 CYS B N 1
ATOM 2209 C CA . CYS B 2 163 ? 223.55800 169.24200 39.29100 1.000 40.29760 413 CYS B CA 1
ATOM 2210 C C . CYS B 2 163 ? 223.95100 169.06300 40.75000 1.000 44.04739 413 CYS B C 1
ATOM 2211 O O . CYS B 2 163 ? 224.92200 168.36100 41.05200 1.000 48.78567 413 CYS B O 1
ATOM 2214 N N . LEU B 2 164 ? 223.20400 169.69900 41.65200 1.000 43.68533 414 LEU B N 1
ATOM 2215 C CA . LEU B 2 164 ? 223.48700 169.64600 43.08400 1.000 44.06541 414 LEU B CA 1
ATOM 2216 C C . LEU B 2 164 ? 222.87400 168.42100 43.75900 1.000 44.97258 414 LEU B C 1
ATOM 2217 O O . LEU B 2 164 ? 223.56000 167.71800 44.50800 1.000 50.96275 414 LEU B O 1
ATOM 2222 N N . ARG B 2 165 ? 221.59200 168.16500 43.50700 1.000 43.53720 415 ARG B N 1
ATOM 2223 C CA . ARG B 2 165 ? 220.87200 167.06300 44.12600 1.000 45.93213 415 ARG B CA 1
ATOM 2224 C C . ARG B 2 165 ? 219.85300 166.50400 43.13800 1.000 43.99583 415 ARG B C 1
ATOM 2225 O O . ARG B 2 165 ? 219.41200 167.19300 42.21400 1.000 40.93508 415 ARG B O 1
ATOM 2233 N N . THR B 2 166 ? 219.47500 165.24200 43.34800 1.000 43.58790 416 THR B N 1
ATOM 2234 C CA . THR B 2 166 ? 218.33900 164.63400 42.66300 1.000 39.05560 416 THR B CA 1
ATOM 2235 C C . THR B 2 166 ? 217.32500 164.16200 43.70000 1.000 39.69685 416 THR B C 1
ATOM 2236 O O . THR B 2 166 ? 217.64200 163.34300 44.56400 1.000 46.34020 416 THR B O 1
ATOM 2240 N N . LEU B 2 167 ? 216.14200 164.74700 43.63500 1.000 37.78966 417 LEU B N 1
ATOM 2241 C CA . LEU B 2 167 ? 215.08700 164.45100 44.61800 1.000 38.91080 417 LEU B CA 1
ATOM 2242 C C . LEU B 2 167 ? 214.35400 163.18400 44.19100 1.000 40.95089 417 LEU B C 1
ATOM 2243 O O . LEU B 2 167 ? 213.43200 163.27600 43.37800 1.000 38.99339 417 LEU B O 1
ATOM 2248 N N . VAL B 2 168 ? 214.75800 162.04800 44.75700 1.000 42.51060 418 VAL B N 1
ATOM 2249 C CA . VAL B 2 168 ? 214.16800 160.73200 44.39000 1.000 40.67758 418 VAL B CA 1
ATOM 2250 C C . VAL B 2 168 ? 213.25600 160.25600 45.51900 1.000 41.79689 418 VAL B C 1
ATOM 2251 O O . VAL B 2 168 ? 213.64400 160.38000 46.68000 1.000 46.54343 418 VAL B O 1
ATOM 2255 N N . GLY B 2 169 ? 212.08000 159.74300 45.17000 1.000 36.91871 419 GLY B N 1
ATOM 2256 C CA . GLY B 2 169 ? 211.12800 159.25900 46.17700 1.000 37.38337 419 GLY B CA 1
ATOM 2257 C C . GLY B 2 169 ? 209.74600 159.06000 45.60000 1.000 43.93253 419 GLY B C 1
ATOM 2258 O O . GLY B 2 169 ? 209.04400 158.14700 46.05300 1.000 47.39941 419 GLY B O 1
ATOM 2259 N N . HIS B 2 170 ? 209.36600 159.89400 44.64100 1.000 40.96684 420 HIS B N 1
ATOM 2260 C CA . HIS B 2 170 ? 208.02700 159.79200 44.01500 1.000 39.23744 420 HIS B CA 1
ATOM 2261 C C . HIS B 2 170 ? 207.97800 158.53400 43.15400 1.000 41.73170 420 HIS B C 1
ATOM 2262 O O . HIS B 2 170 ? 208.97900 158.22700 42.50200 1.000 45.72280 420 HIS B O 1
ATOM 2269 N N . THR B 2 171 ? 206.84100 157.85100 43.14800 1.000 40.91745 421 THR B N 1
ATOM 2270 C CA . THR B 2 171 ? 206.69700 156.58100 42.39800 1.000 44.73418 421 THR B CA 1
ATOM 2271 C C . THR B 2 171 ? 206.07000 156.87800 41.04200 1.000 43.90225 421 THR B C 1
ATOM 2272 O O . THR B 2 171 ? 206.08900 155.99500 40.17900 1.000 51.01013 421 THR B O 1
ATOM 2276 N N . GLY B 2 172 ? 205.54600 158.08300 40.87300 1.000 42.17762 422 GLY B N 1
ATOM 2277 C CA . GLY B 2 172 ? 204.96700 158.49800 39.59000 1.000 34.65862 422 GLY B CA 1
ATOM 2278 C C . GLY B 2 172 ? 205.60100 159.78900 39.13900 1.000 37.40734 422 GLY B C 1
ATOM 2279 O O . GLY B 2 172 ? 206.45600 160.29100 39.86400 1.000 41.48716 422 GLY B O 1
ATOM 2280 N N . GLY B 2 173 ? 205.16300 160.33500 38.01200 1.000 33.61345 423 GLY B N 1
ATOM 2281 C CA . GLY B 2 173 ? 205.80000 161.53200 37.44700 1.000 39.03474 423 GLY B CA 1
ATOM 2282 C C . GLY B 2 173 ? 205.48100 162.82000 38.15300 1.000 38.32398 423 GLY B C 1
ATOM 2283 O O . GLY B 2 173 ? 204.35400 162.98200 38.58800 1.000 38.82118 423 GLY B O 1
ATOM 2284 N N . VAL B 2 174 ? 206.45900 163.71400 38.22500 1.000 36.85259 424 VAL B N 1
ATOM 2285 C CA . VAL B 2 174 ? 206.27100 165.01800 38.85100 1.000 35.72831 424 VAL B CA 1
ATOM 2286 C C . VAL B 2 174 ? 205.58900 165.95500 37.86300 1.000 33.49581 424 VAL B C 1
ATOM 2287 O O . VAL B 2 174 ? 205.96500 166.01000 36.68700 1.000 34.51947 424 VAL B O 1
ATOM 2291 N N . TRP B 2 175 ? 204.59200 166.71300 38.34200 1.000 31.46077 425 TRP B N 1
ATOM 2292 C CA . TRP B 2 175 ? 203.81400 167.57100 37.46100 1.000 34.14353 425 TRP B CA 1
ATOM 2293 C C . TRP B 2 175 ? 203.55200 168.96800 38.01100 1.000 35.01063 425 TRP B C 1
ATOM 2294 O O . TRP B 2 175 ? 202.97200 169.79300 37.30400 1.000 35.99634 425 TRP B O 1
ATOM 2305 N N . SER B 2 176 ? 203.96800 169.26200 39.23200 1.000 35.93501 426 SER B N 1
ATOM 2306 C CA . SER B 2 176 ? 203.87900 170.61600 39.75700 1.000 33.12553 426 SER B CA 1
ATOM 2307 C C . SER B 2 176 ? 204.93500 170.76900 40.84800 1.000 32.33641 426 SER B C 1
ATOM 2308 O O . SER B 2 176 ? 205.44800 169.78700 41.38500 1.000 32.58597 426 SER B O 1
ATOM 2311 N N . SER B 2 177 ? 205.29000 172.01400 41.13300 1.000 33.10984 427 SER B N 1
ATOM 2312 C CA . SER B 2 177 ? 206.30300 172.26000 42.13900 1.000 30.45995 427 SER B CA 1
ATOM 2313 C C . SER B 2 177 ? 206.18100 173.69300 42.62200 1.000 30.72762 427 SER B C 1
ATOM 2314 O O . SER B 2 177 ? 205.52000 174.52500 42.00800 1.000 35.90385 427 SER B O 1
ATOM 2317 N N . GLN B 2 178 ? 206.78400 173.94800 43.76800 1.000 30.55075 428 GLN B N 1
ATOM 2318 C CA . GLN B 2 178 ? 206.84800 175.27500 44.34400 1.000 33.98013 428 GLN B CA 1
ATOM 2319 C C . GLN B 2 178 ? 208.18200 175.31600 45.04300 1.000 34.61051 428 GLN B C 1
ATOM 2320 O O . GLN B 2 178 ? 208.76100 174.27200 45.35600 1.000 31.86064 428 GLN B O 1
ATOM 2326 N N . MET B 2 179 ? 208.67200 176.52600 45.27000 1.000 39.05595 429 MET B N 1
ATOM 2327 C CA . MET B 2 179 ? 209.93700 176.69200 45.95800 1.000 39.45082 429 MET B CA 1
ATOM 2328 C C . MET B 2 179 ? 209.88100 178.02100 46.68200 1.000 43.06543 429 MET B C 1
ATOM 2329 O O . MET B 2 179 ? 209.57800 179.04100 46.05700 1.000 51.23447 429 MET B O 1
ATOM 2334 N N . ARG B 2 180 ? 210.13300 178.00800 47.98900 1.000 43.04709 430 ARG B N 1
ATOM 2335 C CA . ARG B 2 180 ? 210.20500 179.26600 48.72000 1.000 48.70041 430 ARG B CA 1
ATOM 2336 C C . ARG B 2 180 ? 211.66700 179.63800 48.86100 1.000 60.60965 430 ARG B C 1
ATOM 2337 O O . ARG B 2 180 ? 212.13900 180.56700 48.19400 1.000 67.74859 430 ARG B O 1
ATOM 2345 N N . ASP B 2 181 ? 212.38600 178.90800 49.71300 1.000 52.94196 431 ASP B N 1
ATOM 2346 C CA . ASP B 2 181 ? 213.80300 179.13800 49.98100 1.000 58.51092 431 ASP B CA 1
ATOM 2347 C C . ASP B 2 181 ? 214.29800 177.87700 50.66000 1.000 61.37684 431 ASP B C 1
ATOM 2348 O O . ASP B 2 181 ? 213.97900 177.63600 51.83200 1.000 69.64663 431 ASP B O 1
ATOM 2353 N N . ASN B 2 182 ? 215.00600 177.02800 49.92600 1.000 56.21336 432 ASN B N 1
ATOM 2354 C CA . ASN B 2 182 ? 215.46100 175.75600 50.48700 1.000 53.72669 432 ASN B CA 1
ATOM 2355 C C . ASN B 2 182 ? 214.35300 174.76100 50.79500 1.000 48.42190 432 ASN B C 1
ATOM 2356 O O . ASN B 2 182 ? 214.64400 173.59900 51.09300 1.000 51.76468 432 ASN B O 1
ATOM 2361 N N . ILE B 2 183 ? 213.09700 175.18000 50.74000 1.000 46.98722 433 ILE B N 1
ATOM 2362 C CA . ILE B 2 183 ? 211.97600 174.24700 50.74200 1.000 44.38468 433 ILE B CA 1
ATOM 2363 C C . ILE B 2 183 ? 211.45300 174.09600 49.32000 1.000 44.18846 433 ILE B C 1
ATOM 2364 O O . ILE B 2 183 ? 211.10200 175.08400 48.66400 1.000 47.23164 433 ILE B O 1
ATOM 2369 N N . ILE B 2 184 ? 211.40500 172.86000 48.83700 1.000 41.41834 434 ILE B N 1
ATOM 2370 C CA . ILE B 2 184 ? 210.78900 172.52900 47.55700 1.000 33.84509 434 ILE B CA 1
ATOM 2371 C C . ILE B 2 184 ? 209.54200 171.70600 47.84200 1.000 33.63151 434 ILE B C 1
ATOM 2372 O O . ILE B 2 184 ? 209.59700 170.73500 48.60700 1.000 35.14634 434 ILE B O 1
ATOM 2377 N N . ILE B 2 185 ? 208.44200 172.05000 47.17600 1.000 30.68114 435 ILE B N 1
ATOM 2378 C CA . ILE B 2 185 ? 207.20200 171.23100 47.25300 1.000 29.26572 435 ILE B CA 1
ATOM 2379 C C . ILE B 2 185 ? 207.02800 170.59100 45.87500 1.000 31.92279 435 ILE B C 1
ATOM 2380 O O . ILE B 2 185 ? 207.35300 171.24100 44.90400 1.000 28.74859 435 ILE B O 1
ATOM 2385 N N . SER B 2 186 ? 206.60200 169.33400 45.82400 1.000 33.31787 436 SER B N 1
ATOM 2386 C CA . SER B 2 186 ? 206.41700 168.60900 44.54800 1.000 30.31698 436 SER B CA 1
ATOM 2387 C C . SER B 2 186 ? 205.05100 167.92900 44.51100 1.000 29.56489 436 SER B C 1
ATOM 2388 O O . SER B 2 186 ? 204.51300 167.66900 45.57200 1.000 32.81508 436 SER B O 1
ATOM 2391 N N . GLY B 2 187 ? 204.50600 167.72400 43.31800 1.000 29.61913 437 GLY B N 1
ATOM 2392 C CA . GLY B 2 187 ? 203.23300 167.01300 43.13400 1.000 33.45624 437 GLY B CA 1
ATOM 2393 C C . GLY B 2 187 ? 203.43600 165.90500 42.12700 1.000 40.75881 437 GLY B C 1
ATOM 2394 O O . GLY B 2 187 ? 204.15800 166.14000 41.17400 1.000 41.45271 437 GLY B O 1
ATOM 2395 N N . SER B 2 188 ? 202.78900 164.75600 42.30600 1.000 38.64213 438 SER B N 1
ATOM 2396 C CA . SER B 2 188 ? 203.07100 163.63700 41.38000 1.000 33.51987 438 SER B CA 1
ATOM 2397 C C . SER B 2 188 ? 201.82000 162.88100 40.97800 1.000 36.49513 438 SER B C 1
ATOM 2398 O O . SER B 2 188 ? 200.77000 163.09800 41.59400 1.000 37.69878 438 SER B O 1
ATOM 2401 N N . THR B 2 189 ? 201.95900 162.02300 39.96900 1.000 38.87238 439 THR B N 1
ATOM 2402 C CA . THR B 2 189 ? 200.84200 161.16600 39.51500 1.000 35.57273 439 THR B CA 1
ATOM 2403 C C . THR B 2 189 ? 200.56100 160.15000 40.61100 1.000 40.86509 439 THR B C 1
ATOM 2404 O O . THR B 2 189 ? 199.47800 159.56600 40.60700 1.000 44.73171 439 THR B O 1
ATOM 2408 N N . ASP B 2 190 ? 201.52100 159.96300 41.50300 1.000 36.38985 440 ASP B N 1
ATOM 2409 C CA . ASP B 2 190 ? 201.37400 159.02000 42.62500 1.000 36.54287 440 ASP B CA 1
ATOM 2410 C C . ASP B 2 190 ? 200.45600 159.59800 43.69600 1.000 39.90951 440 ASP B C 1
ATOM 2411 O O . ASP B 2 190 ? 200.55400 159.08700 44.82000 1.000 40.16972 440 ASP B O 1
ATOM 2416 N N . ARG B 2 191 ? 199.63500 160.61000 43.36900 1.000 41.38406 441 ARG B N 1
ATOM 2417 C CA . ARG B 2 191 ? 198.63600 161.10100 44.34500 1.000 42.55429 441 ARG B CA 1
ATOM 2418 C C . ARG B 2 191 ? 199.25100 161.82300 45.53300 1.000 35.41289 441 ARG B C 1
ATOM 2419 O O . ARG B 2 191 ? 198.48600 162.31600 46.32900 1.000 34.68864 441 ARG B O 1
ATOM 2427 N N . THR B 2 192 ? 200.56400 161.97800 45.57900 1.000 32.48684 442 THR B N 1
ATOM 2428 C CA . THR B 2 192 ? 201.17800 162.53700 46.80400 1.000 33.30657 442 THR B CA 1
ATOM 2429 C C . THR B 2 192 ? 201.94100 163.83100 46.54800 1.000 39.67219 442 THR B C 1
ATOM 2430 O O . THR B 2 192 ? 202.38000 164.04300 45.41600 1.000 39.77453 442 THR B O 1
ATOM 2434 N N . LEU B 2 193 ? 202.02300 164.69000 47.56100 1.000 40.73011 443 LEU B N 1
ATOM 2435 C CA . LEU B 2 193 ? 202.87600 165.89300 47.47800 1.000 34.31266 443 LEU B CA 1
ATOM 2436 C C . LEU B 2 193 ? 204.07400 165.55000 48.35200 1.000 30.55818 443 LEU B C 1
ATOM 2437 O O . LEU B 2 193 ? 203.91500 164.72300 49.23200 1.000 37.03283 443 LEU B O 1
ATOM 2442 N N . LYS B 2 194 ? 205.23100 166.13200 48.08800 1.000 31.47904 444 LYS B N 1
ATOM 2443 C CA . LYS B 2 194 ? 206.38800 165.89700 48.93700 1.000 33.36246 444 LYS B CA 1
ATOM 2444 C C . LYS B 2 194 ? 207.04400 167.23000 49.27200 1.000 39.86872 444 LYS B C 1
ATOM 2445 O O . LYS B 2 194 ? 207.17000 168.10000 48.40200 1.000 36.70598 444 LYS B O 1
ATOM 2451 N N . VAL B 2 195 ? 207.41200 167.40100 50.54600 1.000 40.66904 445 VAL B N 1
ATOM 2452 C CA . VAL B 2 195 ? 208.18000 168.55100 51.00800 1.000 39.72523 445 VAL B CA 1
ATOM 2453 C C . VAL B 2 195 ? 209.64300 168.13400 51.09200 1.000 39.86610 445 VAL B C 1
ATOM 2454 O O . VAL B 2 195 ? 209.95900 167.09700 51.68100 1.000 42.07517 445 VAL B O 1
ATOM 2458 N N . TRP B 2 196 ? 210.52900 168.94500 50.50900 1.000 38.70908 446 TRP B N 1
ATOM 2459 C CA . TRP B 2 196 ? 211.93600 168.61900 50.31600 1.000 37.61507 446 TRP B CA 1
ATOM 2460 C C . TRP B 2 196 ? 212.82600 169.69000 50.93700 1.000 42.28606 446 TRP B C 1
ATOM 2461 O O . TRP B 2 196 ? 212.43600 170.85600 51.05900 1.000 42.82244 446 TRP B O 1
ATOM 2472 N N . ASN B 2 197 ? 214.03400 169.28100 51.32300 1.000 45.73318 447 ASN B N 1
ATOM 2473 C CA . ASN B 2 197 ? 215.10100 170.19100 51.72600 1.000 45.05447 447 ASN B CA 1
ATOM 2474 C C . ASN B 2 197 ? 216.02100 170.34700 50.52600 1.000 45.13595 447 ASN B C 1
ATOM 2475 O O . ASN B 2 197 ? 216.58300 169.35600 50.05000 1.000 50.06119 447 ASN B O 1
ATOM 2480 N N . ALA B 2 198 ? 216.18400 171.57200 50.03600 1.000 40.99628 448 ALA B N 1
ATOM 2481 C CA . ALA B 2 198 ? 216.89700 171.70800 48.77000 1.000 40.75943 448 ALA B CA 1
ATOM 2482 C C . ALA B 2 198 ? 218.40800 171.53400 48.89800 1.000 45.75971 448 ALA B C 1
ATOM 2483 O O . ALA B 2 198 ? 219.05300 171.17500 47.90700 1.000 45.05164 448 ALA B O 1
ATOM 2485 N N . GLU B 2 199 ? 219.00300 171.80700 50.07100 1.000 49.74110 449 GLU B N 1
ATOM 2486 C CA . GLU B 2 199 ? 220.43200 171.53200 50.25400 1.000 49.13948 449 GLU B CA 1
ATOM 2487 C C . GLU B 2 199 ? 220.68300 170.04200 50.43800 1.000 48.81829 449 GLU B C 1
ATOM 2488 O O . GLU B 2 199 ? 221.44300 169.42900 49.68100 1.000 49.05365 449 GLU B O 1
ATOM 2494 N N . THR B 2 200 ? 220.04900 169.44700 51.45100 1.000 47.75544 450 THR B N 1
ATOM 2495 C CA . THR B 2 200 ? 220.30300 168.05700 51.79700 1.000 47.78624 450 THR B CA 1
ATOM 2496 C C . THR B 2 200 ? 219.76400 167.08500 50.75700 1.000 50.44198 450 THR B C 1
ATOM 2497 O O . THR B 2 200 ? 220.30700 165.98400 50.62100 1.000 54.99354 450 THR B O 1
ATOM 2501 N N . GLY B 2 201 ? 218.73600 167.47000 50.00400 1.000 48.35648 451 GLY B N 1
ATOM 2502 C CA . GLY B 2 201 ? 218.06100 166.52800 49.14200 1.000 46.56230 451 GLY B CA 1
ATOM 2503 C C . GLY B 2 201 ? 217.11400 165.61100 49.87200 1.000 50.97988 451 GLY B C 1
ATOM 2504 O O . GLY B 2 201 ? 216.57000 164.68000 49.26600 1.000 50.96836 451 GLY B O 1
ATOM 2505 N N . GLU B 2 202 ? 216.88600 165.85500 51.15400 1.000 50.51728 452 GLU B N 1
ATOM 2506 C CA . GLU B 2 202 ? 216.10400 164.95800 51.98000 1.000 50.72131 452 GLU B CA 1
ATOM 2507 C C . GLU B 2 202 ? 214.63600 165.33800 51.89800 1.000 49.08692 452 GLU B C 1
ATOM 2508 O O . GLU B 2 202 ? 214.28700 166.51900 51.88000 1.000 50.55674 452 GLU B O 1
ATOM 2514 N N . CYS B 2 203 ? 213.78400 164.32800 51.81400 1.000 46.58516 453 CYS B N 1
ATOM 2515 C CA . CYS B 2 203 ? 212.34100 164.51800 51.84800 1.000 42.99003 453 CYS B CA 1
ATOM 2516 C C . CYS B 2 203 ? 211.88900 164.54900 53.30400 1.000 47.07810 453 CYS B C 1
ATOM 2517 O O . CYS B 2 203 ? 212.19200 163.62600 54.06500 1.000 54.45710 453 CYS B O 1
ATOM 2520 N N . ILE B 2 204 ? 211.18100 165.60700 53.70100 1.000 43.49280 454 ILE B N 1
ATOM 25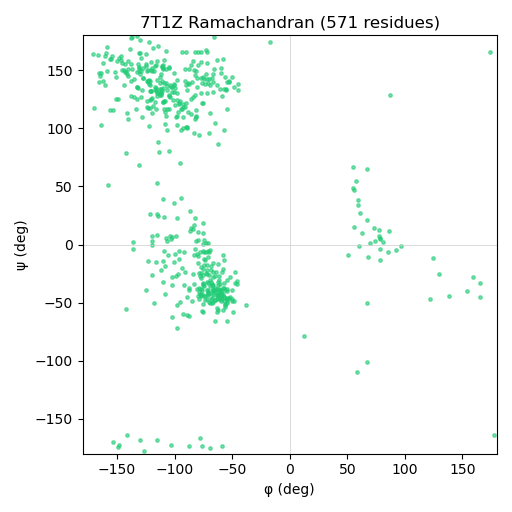21 C CA . ILE B 2 204 ? 210.79700 165.76400 55.10200 1.000 46.52796 454 ILE B CA 1
ATOM 2522 C C . ILE B 2 204 ? 209.31000 165.53300 55.35500 1.000 45.03990 454 ILE B C 1
ATOM 2523 O O . ILE B 2 204 ? 208.93700 165.25300 56.50400 1.000 50.57691 454 ILE B O 1
ATOM 2528 N N . HIS B 2 205 ? 208.45900 165.59000 54.33700 1.000 41.00842 455 HIS B N 1
ATOM 2529 C CA . HIS B 2 205 ? 207.08600 165.13200 54.49400 1.000 39.97473 455 HIS B CA 1
ATOM 2530 C C . HIS B 2 205 ? 206.59000 164.51000 53.19400 1.000 44.51228 455 HIS B C 1
ATOM 2531 O O . HIS B 2 205 ? 207.00800 164.89600 52.09800 1.000 40.10186 455 HIS B O 1
ATOM 2538 N N . THR B 2 206 ? 205.68400 163.54600 53.33400 1.000 39.59030 456 THR B N 1
ATOM 2539 C CA . THR B 2 206 ? 204.89400 163.03100 52.22600 1.000 36.70021 456 THR B CA 1
ATOM 2540 C C . THR B 2 206 ? 203.43500 163.32000 52.56000 1.000 37.55981 456 THR B C 1
ATOM 2541 O O . THR B 2 206 ? 202.93500 162.87000 53.59700 1.000 38.86270 456 THR B O 1
ATOM 2545 N N . LEU B 2 207 ? 202.76000 164.10200 51.71300 1.000 34.21223 457 LEU B N 1
ATOM 2546 C CA . LEU B 2 207 ? 201.42300 164.59600 52.02300 1.000 34.57890 457 LEU B CA 1
ATOM 2547 C C . LEU B 2 207 ? 200.37900 163.71800 51.33800 1.000 36.16326 457 LEU B C 1
ATOM 2548 O O . LEU B 2 207 ? 200.25200 163.73100 50.10700 1.000 41.23992 457 LEU B O 1
ATOM 2553 N N . TYR B 2 208 ? 199.63500 162.95300 52.13400 1.000 32.48926 458 TYR B N 1
ATOM 2554 C CA . TYR B 2 208 ? 198.64600 162.01200 51.62900 1.000 35.44965 458 TYR B CA 1
ATOM 2555 C C . TYR B 2 208 ? 197.26500 162.61500 51.75500 1.000 34.27751 458 TYR B C 1
ATOM 2556 O O . TYR B 2 208 ? 196.98100 163.35200 52.69900 1.000 38.23771 458 TYR B O 1
ATOM 2565 N N . GLY B 2 209 ? 196.39300 162.27300 50.81600 1.000 31.75136 459 GLY B N 1
ATOM 2566 C CA . GLY B 2 209 ? 195.04500 162.79400 50.89200 1.000 30.48253 459 GLY B CA 1
ATOM 2567 C C . GLY B 2 209 ? 194.37200 162.86600 49.54500 1.000 33.28349 459 GLY B C 1
ATOM 2568 O O . GLY B 2 209 ? 193.17700 162.58900 49.41900 1.000 35.06601 459 GLY B O 1
ATOM 2569 N N . HIS B 2 210 ? 195.12500 163.25600 48.52900 1.000 33.50017 460 HIS B N 1
ATOM 2570 C CA . HIS B 2 210 ? 194.59400 163.24400 47.18200 1.000 36.98114 460 HIS B CA 1
ATOM 2571 C C . HIS B 2 210 ? 194.49100 161.80300 46.69900 1.000 37.28086 460 HIS B C 1
ATOM 2572 O O . HIS B 2 210 ? 195.30000 160.94000 47.06000 1.000 35.33214 460 HIS B O 1
ATOM 2579 N N . THR B 2 211 ? 193.47200 161.54800 45.89000 1.000 37.35159 461 THR B N 1
ATOM 2580 C CA . THR B 2 211 ? 193.19500 160.22200 45.36400 1.000 41.39254 461 THR B CA 1
ATOM 2581 C C . THR B 2 211 ? 193.53700 160.12100 43.88300 1.000 45.86680 461 THR B C 1
ATOM 2582 O O . THR B 2 211 ? 193.28300 159.08000 43.26400 1.000 44.60714 461 THR B O 1
ATOM 2586 N N . SER B 2 212 ? 194.12200 161.17500 43.31800 1.000 45.30557 462 SER B N 1
ATOM 2587 C CA . SER B 2 212 ? 194.41500 161.27300 41.89400 1.000 45.99930 462 SER B CA 1
ATOM 2588 C C . SER B 2 212 ? 195.67000 162.13600 41.72700 1.000 40.00688 462 SER B C 1
ATOM 2589 O O . SER B 2 212 ? 196.30700 162.51000 42.71300 1.000 37.92920 462 SER B O 1
ATOM 2592 N N . THR B 2 213 ? 196.03900 162.45200 40.48300 1.000 40.49744 463 THR B N 1
ATOM 2593 C CA . THR B 2 213 ? 197.28100 163.19000 40.23300 1.000 39.24364 463 THR B CA 1
ATOM 2594 C C . THR B 2 213 ? 197.21200 164.61200 40.78600 1.000 33.28419 463 THR B C 1
ATOM 2595 O O . THR B 2 213 ? 196.17800 165.28600 40.69500 1.000 32.02001 463 THR B O 1
ATOM 2599 N N . VAL B 2 214 ? 198.32600 165.05600 41.37200 1.000 28.24041 464 VAL B N 1
ATOM 2600 C CA . VAL B 2 214 ? 198.42800 166.38200 41.98500 1.000 32.92186 464 VAL B CA 1
ATOM 2601 C C . VAL B 2 214 ? 198.88600 167.34300 40.88600 1.000 35.02579 464 VAL B C 1
ATOM 2602 O O . VAL B 2 214 ? 200.07300 167.42300 40.55400 1.000 35.12293 464 VAL B O 1
ATOM 2606 N N . ARG B 2 215 ? 197.93700 168.09300 40.33400 1.000 29.11925 465 ARG B N 1
ATOM 2607 C CA . ARG B 2 215 ? 198.13800 168.76400 39.06400 1.000 29.86786 465 ARG B CA 1
ATOM 2608 C C . ARG B 2 215 ? 198.74600 170.15800 39.23100 1.000 31.39759 465 ARG B C 1
ATOM 2609 O O . ARG B 2 215 ? 199.68900 170.51300 38.51500 1.000 31.56789 465 ARG B O 1
ATOM 2617 N N . CYS B 2 216 ? 198.24400 170.94700 40.18000 1.000 29.05657 466 CYS B N 1
ATOM 2618 C CA . CYS B 2 216 ? 198.75200 172.28400 40.43600 1.000 28.75842 466 CYS B CA 1
ATOM 2619 C C . CYS B 2 216 ? 199.04000 172.48100 41.92400 1.000 33.57577 466 CYS B C 1
ATOM 2620 O O . CYS B 2 216 ? 198.59500 171.71400 42.77600 1.000 34.78931 466 CYS B O 1
ATOM 2623 N N . MET B 2 217 ? 199.78800 173.53400 42.24300 1.000 33.43470 467 MET B N 1
ATOM 2624 C CA . MET B 2 217 ? 199.97300 173.94900 43.63000 1.000 27.77928 467 MET B CA 1
ATOM 2625 C C . MET B 2 217 ? 200.40100 175.42300 43.68600 1.000 31.84495 467 MET B C 1
ATOM 2626 O O . MET B 2 217 ? 201.05800 175.93800 42.77500 1.000 30.69352 467 MET B O 1
ATOM 2631 N N . HIS B 2 218 ? 200.00900 176.10700 44.76300 1.000 28.68198 468 HIS B N 1
ATOM 2632 C CA . HIS B 2 218 ? 200.47000 177.49800 44.99800 1.000 27.30833 468 HIS B CA 1
ATOM 2633 C C . HIS B 2 218 ? 200.88500 177.64900 46.45700 1.000 33.90553 468 HIS B C 1
ATOM 2634 O O . HIS B 2 218 ? 200.07000 177.35900 47.32700 1.000 34.19184 468 HIS B O 1
ATOM 2641 N N . LEU B 2 219 ? 202.10500 178.13000 46.69200 1.000 34.31721 469 LEU B N 1
ATOM 2642 C CA . LEU B 2 219 ? 202.62500 178.27100 48.06600 1.000 31.05509 469 LEU B CA 1
ATOM 2643 C C . LEU B 2 219 ? 202.59300 179.72200 48.51000 1.000 32.94964 469 LEU B C 1
ATOM 2644 O O . LEU B 2 219 ? 203.06400 180.57400 47.76000 1.000 36.52447 469 LEU B O 1
ATOM 2649 N N . HIS B 2 220 ? 201.98100 179.97600 49.66100 1.000 36.67928 470 HIS B N 1
ATOM 2650 C CA . HIS B 2 220 ? 202.03900 181.32300 50.25900 1.000 37.87878 470 HIS B CA 1
ATOM 2651 C C . HIS B 2 220 ? 202.63800 181.16300 51.64000 1.000 45.97286 470 HIS B C 1
ATOM 2652 O O . HIS B 2 220 ? 201.90700 180.69300 52.52600 1.000 51.65317 470 HIS B O 1
ATOM 2659 N N . GLU B 2 221 ? 203.91500 181.48200 51.78600 1.000 49.94076 471 GLU B N 1
ATOM 2660 C CA . GLU B 2 221 ? 204.56000 181.46800 53.11900 1.000 49.84696 471 GLU B CA 1
ATOM 2661 C C . GLU B 2 221 ? 204.67300 180.06600 53.71700 1.000 48.73789 471 GLU B C 1
ATOM 2662 O O . GLU B 2 221 ? 205.59100 179.33900 53.32200 1.000 51.24579 471 GLU B O 1
ATOM 2668 N N . LYS B 2 222 ? 203.79200 179.71500 54.64600 1.000 48.77053 472 LYS B N 1
ATOM 2669 C CA . LYS B 2 222 ? 203.92600 178.43800 55.38900 1.000 51.49388 472 LYS B CA 1
ATOM 2670 C C . LYS B 2 222 ? 202.88400 177.41800 54.93300 1.000 48.66166 472 LYS B C 1
ATOM 2671 O O . LYS B 2 222 ? 202.83800 176.33300 55.50700 1.000 45.71101 472 LYS B O 1
ATOM 2677 N N . ARG B 2 223 ? 202.08100 177.76100 53.93500 1.000 45.90546 473 ARG B N 1
ATOM 2678 C CA . ARG B 2 223 ? 200.98500 176.86100 53.51800 1.000 37.88542 473 ARG B CA 1
ATOM 2679 C C . ARG B 2 223 ? 200.98100 176.68800 52.00200 1.000 37.63906 473 ARG B C 1
ATOM 2680 O O . ARG B 2 223 ? 201.12900 177.68800 51.30800 1.000 38.91645 473 ARG B O 1
ATOM 2688 N N . VAL B 2 224 ? 200.82800 175.45200 51.52900 1.000 35.49891 474 VAL B N 1
ATOM 2689 C CA . VAL B 2 224 ? 200.70600 175.18700 50.07100 1.000 31.12299 474 VAL B CA 1
ATOM 2690 C C . VAL B 2 224 ? 199.28700 174.69500 49.78500 1.000 32.89590 474 VAL B C 1
ATOM 2691 O O . VAL B 2 224 ? 198.78100 173.86300 50.53700 1.000 32.68403 474 VAL B O 1
ATOM 2695 N N . VAL B 2 225 ? 198.62500 175.28900 48.79600 1.000 33.37766 475 VAL B N 1
ATOM 2696 C CA . VAL B 2 225 ? 197.29900 174.77400 48.36400 1.000 32.81507 475 VAL B CA 1
ATOM 2697 C C . VAL B 2 225 ? 197.54300 173.93500 47.11500 1.000 30.54260 475 VAL B C 1
ATOM 2698 O O . VAL B 2 225 ? 198.30400 174.37000 46.28000 1.000 36.10625 475 VAL B O 1
ATOM 2702 N N . SER B 2 226 ? 196.93900 172.75700 47.04100 1.000 29.53699 476 SER B N 1
ATOM 2703 C CA . SER B 2 226 ? 197.18000 171.82800 45.91800 1.000 28.86406 476 SER B CA 1
ATOM 2704 C C . SER B 2 226 ? 195.87700 171.50900 45.20800 1.000 28.53785 476 SER B C 1
ATOM 2705 O O . SER B 2 226 ? 194.88300 171.33900 45.88700 1.000 28.82589 476 SER B O 1
ATOM 2708 N N . GLY B 2 227 ? 195.92100 171.40200 43.89000 1.000 29.82009 477 GLY B N 1
ATOM 2709 C CA . GLY B 2 227 ? 194.73900 170.99200 43.12300 1.000 33.24318 477 GLY B CA 1
ATOM 2710 C C . GLY B 2 227 ? 194.96400 169.62800 42.52900 1.000 33.86748 477 GLY B C 1
ATOM 2711 O O . GLY B 2 227 ? 196.10200 169.32900 42.19200 1.000 35.77827 477 GLY B O 1
ATOM 2712 N N . SER B 2 228 ? 193.91100 168.83300 42.40900 1.000 32.46098 478 SER B N 1
ATOM 2713 C CA . SER B 2 228 ? 194.10000 167.45700 41.97200 1.000 33.99219 478 SER B CA 1
ATOM 2714 C C . SER B 2 228 ? 193.15100 167.08800 40.84400 1.000 32.22814 478 SER B C 1
ATOM 2715 O O . SER B 2 228 ? 192.13100 167.75200 40.58300 1.000 31.19784 478 SER B O 1
ATOM 2718 N N . ARG B 2 229 ? 193.48900 165.97700 40.19400 1.000 35.45507 479 ARG B N 1
ATOM 2719 C CA . ARG B 2 229 ? 192.55100 165.40300 39.23400 1.000 33.23898 479 ARG B CA 1
ATOM 2720 C C . ARG B 2 229 ? 191.35800 164.73500 39.89400 1.000 35.08935 479 ARG B C 1
ATOM 2721 O O . ARG B 2 229 ? 190.43900 164.34300 39.16600 1.000 38.36103 479 ARG B O 1
ATOM 2729 N N . ASP B 2 230 ? 191.34800 164.62300 41.23300 1.000 35.16738 480 ASP B N 1
ATOM 2730 C CA . ASP B 2 230 ? 190.23200 164.10400 42.01300 1.000 30.47765 480 ASP B CA 1
ATOM 2731 C C . ASP B 2 230 ? 189.14400 165.13500 42.26500 1.000 31.54352 480 ASP B C 1
ATOM 2732 O O . ASP B 2 230 ? 188.17700 164.82300 42.96700 1.000 30.10957 480 ASP B O 1
ATOM 2737 N N . ALA B 2 231 ? 189.28200 166.34400 41.72600 1.000 34.10934 481 ALA B N 1
ATOM 2738 C CA . ALA B 2 231 ? 188.33700 167.45500 41.81200 1.000 31.97909 481 ALA B CA 1
ATOM 2739 C C . ALA B 2 231 ? 188.41800 168.24100 43.12300 1.000 36.32382 481 ALA B C 1
ATOM 2740 O O . ALA B 2 231 ? 187.61300 169.19000 43.28700 1.000 43.63094 481 ALA B O 1
ATOM 2742 N N . THR B 2 232 ? 189.32100 167.91900 44.05100 1.000 29.56867 482 THR B N 1
ATOM 2743 C CA . THR B 2 232 ? 189.38100 168.63200 45.33000 1.000 35.36946 482 THR B CA 1
ATOM 2744 C C . THR B 2 232 ? 190.61100 169.53100 45.38200 1.000 36.50354 482 THR B C 1
ATOM 2745 O O . THR B 2 232 ? 191.54200 169.40800 44.58300 1.000 37.92188 482 THR B O 1
ATOM 2749 N N . LEU B 2 233 ? 190.62600 170.42800 46.35600 1.000 35.10281 483 LEU B N 1
ATOM 2750 C CA . LEU B 2 233 ? 191.86500 171.08300 46.75400 1.000 33.98067 483 LEU B CA 1
ATOM 2751 C C . LEU B 2 233 ? 192.20000 170.72200 48.19700 1.000 32.10412 483 LEU B C 1
ATOM 2752 O O . LEU B 2 233 ? 191.31400 170.40400 48.99300 1.000 32.47571 483 LEU B O 1
ATOM 2757 N N . ARG B 2 234 ? 193.48700 170.76300 48.53000 1.000 29.94928 484 ARG B N 1
ATOM 2758 C CA . ARG B 2 234 ? 193.94000 170.54200 49.89600 1.000 27.41646 484 ARG B CA 1
ATOM 2759 C C . ARG B 2 234 ? 194.94500 171.61700 50.28700 1.000 30.78031 484 ARG B C 1
ATOM 2760 O O . ARG B 2 234 ? 195.93700 171.82600 49.58400 1.000 29.92720 484 ARG B O 1
ATOM 2768 N N . VAL B 2 235 ? 194.67100 172.31000 51.39900 1.000 32.53306 485 VAL B N 1
ATOM 2769 C CA . VAL B 2 235 ? 195.62100 173.23200 52.03000 1.000 32.44821 485 VAL B CA 1
ATOM 2770 C C . VAL B 2 235 ? 196.47900 172.46100 53.03000 1.000 32.75121 485 VAL B C 1
ATOM 2771 O O . VAL B 2 235 ? 195.95100 171.69500 53.83700 1.000 36.37462 485 VAL B O 1
ATOM 2775 N N . TRP B 2 236 ? 197.79500 172.66700 52.98800 1.000 30.27430 486 TRP B N 1
ATOM 2776 C CA . TRP B 2 236 ? 198.74600 171.90000 53.78600 1.000 35.69769 486 TRP B CA 1
ATOM 2777 C C . TRP B 2 236 ? 199.67700 172.83900 54.53500 1.000 38.57480 486 TRP B C 1
ATOM 2778 O O . TRP B 2 236 ? 200.01000 173.91300 54.03600 1.000 36.68074 486 TRP B O 1
ATOM 2789 N N . ASP B 2 237 ? 200.13100 172.40800 55.71800 1.000 39.45091 487 ASP B N 1
ATOM 2790 C CA . ASP B 2 237 ? 201.16500 173.12200 56.46100 1.000 40.25373 487 ASP B CA 1
ATOM 2791 C C . ASP B 2 237 ? 202.53400 172.57700 56.05700 1.000 44.76301 487 ASP B C 1
ATOM 2792 O O . ASP B 2 237 ? 202.81700 171.39500 56.25300 1.000 45.47258 487 ASP B O 1
ATOM 2797 N N . ILE B 2 238 ? 203.38000 173.43900 55.49300 1.000 47.15282 488 ILE B N 1
ATOM 2798 C CA . ILE B 2 238 ? 204.69200 173.03800 54.98800 1.000 45.98277 488 ILE B CA 1
ATOM 2799 C C . ILE B 2 238 ? 205.64600 172.60100 56.08900 1.000 53.46673 488 ILE B C 1
ATOM 2800 O O . ILE B 2 238 ? 206.60800 171.86100 55.81500 1.000 51.35718 488 ILE B O 1
ATOM 2805 N N . GLU B 2 239 ? 205.42100 173.06200 57.32600 1.000 51.68787 489 GLU B N 1
ATOM 2806 C CA . GLU B 2 239 ? 206.26400 172.72200 58.46700 1.000 50.22480 489 GLU B CA 1
ATOM 2807 C C . GLU B 2 239 ? 205.77000 171.45100 59.15600 1.000 49.79623 489 GLU B C 1
ATOM 2808 O O . GLU B 2 239 ? 206.49100 170.45200 59.22300 1.000 47.31193 489 GLU B O 1
ATOM 2814 N N . THR B 2 240 ? 204.53400 171.47400 59.65800 1.000 48.38839 490 THR B N 1
ATOM 2815 C CA . THR B 2 240 ? 203.97400 170.34100 60.38600 1.000 44.71940 490 THR B CA 1
ATOM 2816 C C . THR B 2 240 ? 203.58800 169.18700 59.46600 1.000 51.69868 490 THR B C 1
ATOM 2817 O O . THR B 2 240 ? 203.22000 168.11400 59.96400 1.000 51.64003 490 THR B O 1
ATOM 2821 N N . GLY B 2 241 ? 203.67100 169.37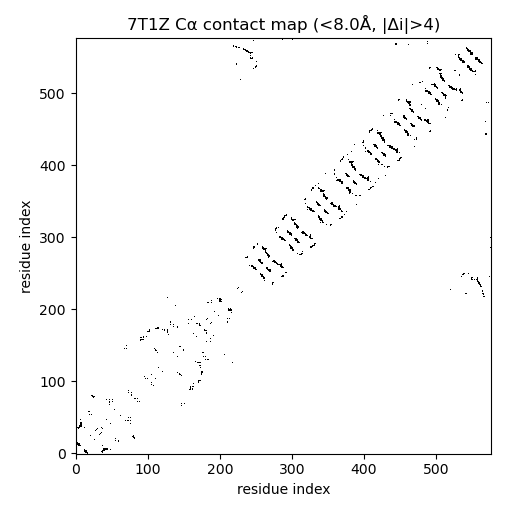700 58.14500 1.000 51.75527 491 GLY B N 1
ATOM 2822 C CA . GLY B 2 241 ? 203.28200 168.37000 57.17100 1.000 40.80732 491 GLY B CA 1
ATOM 2823 C C . GLY B 2 241 ? 201.86300 167.85400 57.31600 1.000 37.06030 491 GLY B C 1
ATOM 2824 O O . GLY B 2 241 ? 201.53300 166.81100 56.75300 1.000 45.13555 491 GLY B O 1
ATOM 2825 N N . GLN B 2 242 ? 201.01500 168.53100 58.07400 1.000 35.84986 492 GLN B N 1
ATOM 2826 C CA . GLN B 2 242 ? 199.64700 168.06000 58.21100 1.000 42.12229 492 GLN B CA 1
ATOM 2827 C C . GLN B 2 242 ? 198.73500 168.74800 57.18400 1.000 41.22344 492 GLN B C 1
ATOM 2828 O O . GLN B 2 242 ? 199.09400 169.74100 56.55200 1.000 41.47247 492 GLN B O 1
ATOM 2834 N N . CYS B 2 243 ? 197.54700 168.19800 57.00900 1.000 40.06321 493 CYS B N 1
ATOM 2835 C CA . CYS B 2 243 ? 196.59900 168.71400 56.03600 1.000 37.40913 493 CYS B CA 1
ATOM 2836 C C . CYS B 2 243 ? 195.50300 169.47200 56.76800 1.000 37.57590 493 CYS B C 1
ATOM 2837 O O . CYS B 2 243 ? 194.72400 168.87300 57.51000 1.000 44.62075 493 CYS B O 1
ATOM 2840 N N . LEU B 2 244 ? 195.41400 170.77600 56.50900 1.000 35.92595 494 LEU B N 1
ATOM 2841 C CA . LEU B 2 244 ? 194.54500 171.68100 57.24600 1.000 35.95220 494 LEU B CA 1
ATOM 2842 C C . LEU B 2 244 ? 193.13100 171.76000 56.68900 1.000 37.42171 494 LEU B C 1
ATOM 2843 O O . LEU B 2 244 ? 192.18300 171.92600 57.46300 1.000 40.53599 494 LEU B O 1
ATOM 2848 N N . HIS B 2 245 ? 192.94100 171.71900 55.37000 1.000 40.17120 495 HIS B N 1
ATOM 2849 C CA . HIS B 2 245 ? 191.58600 171.87800 54.83900 1.000 35.77729 495 HIS B CA 1
ATOM 2850 C C . HIS B 2 245 ? 191.41600 171.08400 53.54900 1.000 41.24561 495 HIS B C 1
ATOM 2851 O O . HIS B 2 245 ? 192.38900 170.69300 52.88800 1.000 37.77683 495 HIS B O 1
ATOM 2858 N N . VAL B 2 246 ? 190.15000 170.83200 53.20900 1.000 40.98894 496 VAL B N 1
ATOM 2859 C CA . VAL B 2 246 ? 189.79000 170.12300 51.99200 1.000 36.47952 496 VAL B CA 1
ATOM 2860 C C . VAL B 2 246 ? 188.66000 170.88500 51.31700 1.000 33.71546 496 VAL B C 1
ATOM 2861 O O . VAL B 2 246 ? 187.56900 171.03400 51.88100 1.000 33.20319 496 VAL B O 1
ATOM 2865 N N . LEU B 2 247 ? 188.92800 171.38600 50.12400 1.000 33.83076 497 LEU B N 1
ATOM 2866 C CA . LEU B 2 247 ? 187.98200 172.22300 49.40200 1.000 34.71082 497 LEU B CA 1
ATOM 2867 C C . LEU B 2 247 ? 187.26800 171.33800 48.38900 1.000 36.05437 497 LEU B C 1
ATOM 2868 O O . LEU B 2 247 ? 187.88700 170.86300 47.43400 1.000 41.39332 497 LEU B O 1
ATOM 2873 N N . MET B 2 248 ? 185.97900 171.07700 48.64400 1.000 36.54178 498 MET B N 1
ATOM 2874 C CA . MET B 2 248 ? 185.13600 170.16300 47.88500 1.000 35.42608 498 MET B CA 1
ATOM 2875 C C . MET B 2 248 ? 183.99000 170.93800 47.24600 1.000 41.68268 498 MET B C 1
ATOM 2876 O O . MET B 2 248 ? 183.33300 171.74800 47.90500 1.000 46.46750 498 MET B O 1
ATOM 2881 N N . GLY B 2 249 ? 183.75400 170.69700 45.95900 1.000 36.10175 499 GLY B N 1
ATOM 2882 C CA . GLY B 2 249 ? 182.74700 171.45500 45.23500 1.000 37.10815 499 GLY B CA 1
ATOM 2883 C C . GLY B 2 249 ? 182.90600 171.44400 43.72300 1.000 44.33974 499 GLY B C 1
ATOM 2884 O O . GLY B 2 249 ? 181.92600 171.58600 42.97900 1.000 47.34579 499 GLY B O 1
ATOM 2885 N N . HIS B 2 250 ? 184.14700 171.29400 43.25900 1.000 47.38578 500 HIS B N 1
ATOM 2886 C CA . HIS B 2 250 ? 184.41700 171.14300 41.83700 1.000 37.33085 500 HIS B CA 1
ATOM 2887 C C . HIS B 2 250 ? 183.95800 169.77000 41.37600 1.000 42.69185 500 HIS B C 1
ATOM 2888 O O . HIS B 2 250 ? 183.89900 168.81600 42.15800 1.000 40.37353 500 HIS B O 1
ATOM 2895 N N . VAL B 2 251 ? 183.68000 169.67200 40.07500 1.000 47.84602 501 VAL B N 1
ATOM 2896 C CA . VAL B 2 251 ? 183.09100 168.47900 39.48000 1.000 42.68525 501 VAL B CA 1
ATOM 2897 C C . VAL B 2 251 ? 184.00800 167.80000 38.47700 1.000 40.05892 501 VAL B C 1
ATOM 2898 O O . VAL B 2 251 ? 183.75700 166.63600 38.11800 1.000 42.25729 501 VAL B O 1
ATOM 2902 N N . ALA B 2 252 ? 185.05800 168.46900 38.02100 1.000 40.38656 502 ALA B N 1
ATOM 2903 C CA . ALA B 2 252 ? 186.06000 167.88500 37.13900 1.000 38.13534 502 ALA B CA 1
ATOM 2904 C C . ALA B 2 252 ? 187.41900 168.25200 37.70200 1.000 37.68155 502 ALA B C 1
ATOM 2905 O O . ALA B 2 252 ? 187.50300 168.98000 38.69900 1.000 40.19437 502 ALA B O 1
ATOM 2907 N N . ALA B 2 253 ? 188.48800 167.79800 37.04200 1.000 33.26163 503 ALA B N 1
ATOM 2908 C CA . ALA B 2 253 ? 189.82300 167.98500 37.61000 1.000 31.65007 503 ALA B CA 1
ATOM 2909 C C . ALA B 2 253 ? 190.12600 169.46100 37.80900 1.000 31.00780 503 ALA B C 1
ATOM 2910 O O . ALA B 2 253 ? 189.64600 170.33200 37.07400 1.000 29.16277 503 ALA B O 1
ATOM 2912 N N . VAL B 2 254 ? 190.90100 169.74100 38.85000 1.000 33.17431 504 VAL B N 1
ATOM 2913 C CA . VAL B 2 254 ? 191.29500 171.10900 39.15800 1.000 35.86886 504 VAL B CA 1
ATOM 2914 C C . VAL B 2 254 ? 192.63700 171.35700 38.47600 1.000 28.58556 504 VAL B C 1
ATOM 2915 O O . VAL B 2 254 ? 193.60500 170.63000 38.70400 1.000 26.41471 504 VAL B O 1
ATOM 2919 N N . ARG B 2 255 ? 192.68000 172.35200 37.59400 1.000 29.90023 505 ARG B N 1
ATOM 2920 C CA . ARG B 2 255 ? 193.82500 172.53000 36.70600 1.000 32.04467 505 ARG B CA 1
ATOM 2921 C C . ARG B 2 255 ? 194.75600 173.64200 37.16000 1.000 32.40882 505 ARG B C 1
ATOM 2922 O O . ARG B 2 255 ? 195.96600 173.51600 37.01000 1.000 26.73006 505 ARG B O 1
ATOM 2930 N N . CYS B 2 256 ? 194.22600 174.70400 37.74600 1.000 31.12444 506 CYS B N 1
ATOM 2931 C CA . CYS B 2 256 ? 195.03800 175.81300 38.21200 1.000 31.24026 506 CYS B CA 1
ATOM 2932 C C . CYS B 2 256 ? 194.53700 176.28100 39.58400 1.000 34.21188 506 CYS B C 1
ATOM 2933 O O . CYS B 2 256 ? 193.35900 176.13200 39.92300 1.000 30.96533 506 CYS B O 1
ATOM 2936 N N . VAL B 2 257 ? 195.43500 176.89900 40.35300 1.000 32.41990 507 VAL B N 1
ATOM 2937 C CA . VAL B 2 257 ? 195.10900 177.35600 41.70400 1.000 30.42801 507 VAL B CA 1
ATOM 2938 C C . VAL B 2 257 ? 195.96400 178.57800 42.05100 1.000 31.17988 507 VAL B C 1
ATOM 2939 O O . VAL B 2 257 ? 197.13100 178.67900 41.65100 1.000 31.40989 507 VAL B O 1
ATOM 2943 N N . GLN B 2 258 ? 195.37000 179.51800 42.79300 1.000 29.44594 508 GLN B N 1
ATOM 2944 C CA . GLN B 2 258 ? 196.09800 180.64900 43.36000 1.000 31.43766 508 GLN B CA 1
ATOM 2945 C C . GLN B 2 258 ? 195.74400 180.77400 44.83500 1.000 31.29656 508 GLN B C 1
ATOM 2946 O O . GLN B 2 258 ? 194.65600 180.37600 45.27000 1.000 34.73457 508 GLN B O 1
ATOM 2952 N N . TYR B 2 259 ? 196.68300 181.31300 45.60700 1.000 28.21480 509 TYR B N 1
ATOM 2953 C CA . TYR B 2 259 ? 196.50800 181.39900 47.05100 1.000 33.31851 509 TYR B CA 1
ATOM 2954 C C . TYR B 2 259 ? 197.33500 182.56500 47.56400 1.000 34.04448 509 TYR B C 1
ATOM 2955 O O . TYR B 2 259 ? 198.56100 182.55500 47.43900 1.000 38.65246 509 TYR B O 1
ATOM 2964 N N . ASP B 2 260 ? 196.66500 183.57600 48.10800 1.000 34.45635 510 ASP B N 1
ATOM 2965 C CA . ASP B 2 260 ? 197.31600 184.80200 48.55000 1.000 36.99461 510 ASP B CA 1
ATOM 2966 C C . ASP B 2 260 ? 197.45700 184.88200 50.06800 1.000 40.77456 510 ASP B C 1
ATOM 2967 O O . ASP B 2 260 ? 197.88400 185.91400 50.58800 1.000 44.44934 510 ASP B O 1
ATOM 2972 N N . GLY B 2 261 ? 197.12900 183.81200 50.78100 1.000 41.48009 511 GLY B N 1
ATOM 2973 C CA . GLY B 2 261 ? 197.07900 183.80900 52.22400 1.000 40.14284 511 GLY B CA 1
ATOM 2974 C C . GLY B 2 261 ? 195.69900 184.03400 52.79800 1.000 43.30488 511 GLY B C 1
ATOM 2975 O O . GLY B 2 261 ? 195.54000 184.00700 54.02500 1.000 47.03495 511 GLY B O 1
ATOM 2976 N N . ARG B 2 262 ? 194.69500 184.22800 51.95600 1.000 41.86340 512 ARG B N 1
ATOM 2977 C CA . ARG B 2 262 ? 193.43100 184.75700 52.43500 1.000 45.10309 512 ARG B CA 1
ATOM 2978 C C . ARG B 2 262 ? 192.25000 184.09600 51.72700 1.000 46.74740 512 ARG B C 1
ATOM 2979 O O . ARG B 2 262 ? 191.35300 183.55400 52.38200 1.000 51.38583 512 ARG B O 1
ATOM 2987 N N . ARG B 2 263 ? 192.22300 184.14800 50.39700 1.000 40.21392 513 ARG B N 1
ATOM 2988 C CA . ARG B 2 263 ? 191.31900 183.33200 49.60300 1.000 34.52052 513 ARG B CA 1
ATOM 2989 C C . ARG B 2 263 ? 192.11600 182.28700 48.84100 1.000 35.01673 513 ARG B C 1
ATOM 2990 O O . ARG B 2 263 ? 193.29200 182.48700 48.52400 1.000 38.29559 513 ARG B O 1
ATOM 2998 N N . VAL B 2 264 ? 191.47300 181.16400 48.54600 1.000 33.25887 514 VAL B N 1
ATOM 2999 C CA . VAL B 2 264 ? 191.93700 180.25500 47.50500 1.000 34.83344 514 VAL B CA 1
ATOM 3000 C C . VAL B 2 264 ? 191.02900 180.43900 46.29600 1.000 31.76012 514 VAL B C 1
ATOM 3001 O O . VAL B 2 264 ? 189.79500 180.42800 46.42100 1.000 34.12945 514 VAL B O 1
ATOM 3005 N N . VAL B 2 265 ? 191.63800 180.65600 45.14000 1.000 26.12798 515 VAL B N 1
ATOM 3006 C CA . VAL B 2 265 ? 190.93100 180.73300 43.86700 1.000 29.41520 515 VAL B CA 1
ATOM 3007 C C . VAL B 2 265 ? 191.34300 179.51800 43.05300 1.000 29.18443 515 VAL B C 1
ATOM 3008 O O . VAL B 2 265 ? 192.53900 179.20500 42.95900 1.000 27.09601 515 VAL B O 1
ATOM 3012 N N . SER B 2 266 ? 190.35700 178.80600 42.50500 1.000 28.13171 516 SER B N 1
ATOM 3013 C CA . SER B 2 266 ? 190.65300 177.59200 41.75000 1.000 32.52234 516 SER B CA 1
ATOM 3014 C C . SER B 2 266 ? 189.89700 177.57000 40.42300 1.000 30.01340 516 SER B C 1
ATOM 3015 O O . SER B 2 266 ? 188.78700 178.11400 40.30800 1.000 31.04949 516 SER B O 1
ATOM 3018 N N . GLY B 2 267 ? 190.51400 176.94200 39.43200 1.000 26.80290 517 GLY B N 1
ATOM 3019 C CA . GLY B 2 267 ? 189.85800 176.77100 38.13100 1.000 27.69937 517 GLY B CA 1
ATOM 3020 C C . GLY B 2 267 ? 189.89200 175.31900 37.73700 1.000 27.80182 517 GLY B C 1
ATOM 3021 O O . GLY B 2 267 ? 190.89600 174.66700 37.98900 1.000 30.76953 517 GLY B O 1
ATOM 3022 N N . ALA B 2 268 ? 188.83300 174.83700 37.10700 1.000 32.21778 518 ALA B N 1
ATOM 3023 C CA . ALA B 2 268 ? 188.77800 173.39500 36.82900 1.000 32.36456 518 ALA B CA 1
ATOM 3024 C C . ALA B 2 268 ? 188.26100 173.06500 35.43900 1.000 33.40427 518 ALA B C 1
ATOM 3025 O O . ALA B 2 268 ? 187.83300 173.96800 34.72400 1.000 35.55912 518 ALA B O 1
ATOM 3027 N N . TYR B 2 269 ? 188.23800 171.77500 35.12900 1.000 35.67295 519 TYR B N 1
ATOM 3028 C CA . TYR B 2 269 ? 187.77500 171.29000 33.81100 1.000 34.97587 519 TYR B CA 1
ATOM 3029 C C . TYR B 2 269 ? 186.25700 171.18400 33.84300 1.000 36.23026 519 TYR B C 1
ATOM 3030 O O . TYR B 2 269 ? 185.69500 170.57400 32.93400 1.000 40.80366 519 TYR B O 1
ATOM 3039 N N . ASP B 2 270 ? 185.63300 171.78000 34.85500 1.000 35.89339 520 ASP B N 1
ATOM 3040 C CA . ASP B 2 270 ? 184.16200 171.78900 35.00400 1.000 32.57274 520 ASP B CA 1
ATOM 3041 C C . ASP B 2 270 ? 183.65400 173.12600 34.48400 1.000 36.57345 520 ASP B C 1
ATOM 3042 O O . ASP B 2 270 ? 182.46300 173.38300 34.68500 1.000 40.58014 520 ASP B O 1
ATOM 3047 N N . PHE B 2 271 ? 184.53600 173.93500 33.88900 1.000 36.56397 521 PHE B N 1
ATOM 3048 C CA . PHE B 2 271 ? 184.17900 175.23400 33.25500 1.000 35.15646 521 PHE B CA 1
ATOM 3049 C C . PHE B 2 271 ? 183.98100 176.29500 34.33200 1.000 34.69009 521 PHE B C 1
ATOM 3050 O O . PHE B 2 271 ? 183.50200 177.38600 34.02500 1.000 38.27335 521 PHE B O 1
ATOM 3058 N N . MET B 2 272 ? 184.39300 175.99600 35.55800 1.000 38.29939 522 MET B N 1
ATOM 3059 C CA . MET B 2 272 ? 184.08200 176.92200 36.67100 1.000 36.61109 522 MET B CA 1
ATOM 3060 C C . MET B 2 272 ? 185.31000 177.45900 37.38800 1.000 35.57466 522 MET B C 1
ATOM 3061 O O . MET B 2 272 ? 186.32800 176.76800 37.40900 1.000 34.15690 522 MET B O 1
ATOM 3066 N N . VAL B 2 273 ? 185.20100 178.67200 37.91700 1.000 32.47480 523 VAL B N 1
ATOM 3067 C CA . VAL B 2 273 ? 186.22000 179.23000 38.80700 1.000 32.01823 523 VAL B CA 1
ATOM 3068 C C . VAL B 2 273 ? 185.58700 179.34600 40.18700 1.000 30.38629 523 VAL B C 1
ATOM 3069 O O . VAL B 2 273 ? 184.49000 179.89500 40.32900 1.000 31.87644 523 VAL B O 1
ATOM 3073 N N . LYS B 2 274 ? 186.25500 178.82700 41.20200 1.000 32.58404 524 LYS B N 1
ATOM 3074 C CA . LYS B 2 274 ? 185.71200 178.89300 42.55900 1.000 32.56883 524 LYS B CA 1
ATOM 3075 C C . LYS B 2 274 ? 186.62600 179.71400 43.46500 1.000 31.14663 524 LYS B C 1
ATOM 3076 O O . LYS B 2 274 ? 187.85900 179.58100 43.41400 1.000 30.85590 524 LYS B O 1
ATOM 3082 N N . VAL B 2 275 ? 186.01500 180.58900 44.26500 1.000 29.59687 525 VAL B N 1
ATOM 3083 C CA . VAL B 2 275 ? 186.70700 181.35200 45.31000 1.000 31.09145 525 VAL B CA 1
ATOM 3084 C C . VAL B 2 275 ? 186.36400 180.76300 46.67800 1.000 35.25461 525 VAL B C 1
ATOM 3085 O O . VAL B 2 275 ? 185.18000 180.59300 47.01000 1.000 35.56169 525 VAL B O 1
ATOM 3089 N N . TRP B 2 276 ? 187.38700 180.45200 47.48000 1.000 35.46248 526 TRP B N 1
ATOM 3090 C CA . TRP B 2 276 ? 187.15800 179.84900 48.79800 1.000 38.24707 526 TRP B CA 1
ATOM 3091 C C . TRP B 2 276 ? 187.70100 180.69400 49.94200 1.000 33.97076 526 TRP B C 1
ATOM 3092 O O . TRP B 2 276 ? 188.71100 181.39200 49.80700 1.000 38.42816 526 TRP B O 1
ATOM 3103 N N . ASP B 2 277 ? 187.03200 180.60200 51.08900 1.000 38.17994 527 ASP B N 1
ATOM 3104 C CA . ASP B 2 277 ? 187.70100 180.88700 52.35000 1.000 41.03827 527 ASP B CA 1
ATOM 3105 C C . ASP B 2 277 ? 188.24600 179.58600 52.92500 1.000 37.16480 527 ASP B C 1
ATOM 3106 O O . ASP B 2 277 ? 187.45700 178.73200 53.35900 1.000 36.12636 527 ASP B O 1
ATOM 3111 N N . PRO B 2 278 ? 189.56700 179.38400 52.95100 1.000 37.28662 528 PRO B N 1
ATOM 3112 C CA . PRO B 2 278 ? 190.08300 178.05200 53.33500 1.000 37.13750 528 PRO B CA 1
ATOM 3113 C C . PRO B 2 278 ? 189.81600 177.67500 54.79000 1.000 38.69362 528 PRO B C 1
ATOM 3114 O O . PRO B 2 278 ? 189.42500 176.53300 55.06300 1.000 37.10068 528 PRO B O 1
ATOM 3118 N N . GLU B 2 279 ? 190.00700 178.60300 55.73300 1.000 45.48066 529 GLU B N 1
ATOM 3119 C CA . GLU B 2 279 ? 189.82900 178.30100 57.15600 1.000 42.92219 529 GLU B CA 1
ATOM 3120 C C . GLU B 2 279 ? 188.49400 177.60500 57.43000 1.000 42.65602 529 GLU B C 1
ATOM 3121 O O . GLU B 2 279 ? 188.44400 176.57600 58.11200 1.000 44.10910 529 GLU B O 1
ATOM 3127 N N . THR B 2 280 ? 187.40200 178.15100 56.89500 1.000 41.93472 530 THR B N 1
ATOM 3128 C CA . THR B 2 280 ? 186.06500 177.58700 57.03800 1.000 40.52574 530 THR B CA 1
ATOM 3129 C C . THR B 2 280 ? 185.74100 176.47100 56.04500 1.000 45.35539 530 THR B C 1
ATOM 3130 O O . THR B 2 280 ? 184.69800 175.82200 56.20400 1.000 43.36008 530 THR B O 1
ATOM 3134 N N . GLU B 2 281 ? 186.59600 176.22700 55.03800 1.000 44.54551 531 GLU B N 1
ATOM 3135 C CA . GLU B 2 281 ? 186.39000 175.21400 53.99700 1.000 39.83757 531 GLU B CA 1
ATOM 3136 C C . GLU B 2 281 ? 185.21700 175.54600 53.09100 1.000 40.92877 531 GLU B C 1
ATOM 3137 O O . GLU B 2 281 ? 184.66100 174.65100 52.43800 1.000 44.32146 531 GLU B O 1
ATOM 3143 N N . THR B 2 282 ? 184.81900 176.81100 53.04800 1.000 36.61377 532 THR B N 1
ATOM 3144 C CA . THR B 2 282 ? 183.57400 177.23100 52.42100 1.000 41.06509 532 THR B CA 1
ATOM 3145 C C . THR B 2 282 ? 183.82900 177.85100 51.03900 1.000 40.86847 532 THR B C 1
ATOM 3146 O O . THR B 2 282 ? 184.75400 178.64600 50.85000 1.000 36.03514 532 THR B O 1
ATOM 3150 N N . CYS B 2 283 ? 183.01900 177.46200 50.06700 1.000 35.39595 533 CYS B N 1
ATOM 3151 C CA . CYS B 2 283 ? 183.07500 178.08600 48.76100 1.000 37.07646 533 CYS B CA 1
ATOM 3152 C C . CYS B 2 283 ? 182.28100 179.39500 48.81000 1.000 39.60217 533 CYS B C 1
ATOM 3153 O O . CYS B 2 283 ? 181.05100 179.37600 48.90700 1.000 40.52293 533 CYS B O 1
ATOM 3156 N N . LEU B 2 284 ? 182.98000 180.54200 48.73000 1.000 36.80292 534 LEU B N 1
ATOM 3157 C CA . LEU B 2 284 ? 182.30400 181.84300 48.77200 1.000 38.81852 534 LEU B CA 1
ATOM 3158 C C . LEU B 2 284 ? 181.62000 182.18400 47.44700 1.000 43.29720 534 LEU B C 1
ATOM 3159 O O . LEU B 2 284 ? 180.52800 182.76800 47.44600 1.000 40.38588 534 LEU B O 1
ATOM 3164 N N . HIS B 2 285 ? 182.25700 181.85500 46.31600 1.000 41.50441 535 HIS B N 1
ATOM 3165 C CA . HIS B 2 285 ? 181.77700 182.21300 44.98100 1.000 36.06182 535 HIS B CA 1
ATOM 3166 C C . HIS B 2 285 ? 182.09000 181.09300 44.00000 1.000 39.34013 535 HIS B C 1
ATOM 3167 O O . HIS B 2 285 ? 183.19200 180.52600 44.00800 1.000 40.19576 535 HIS B O 1
ATOM 3174 N N . THR B 2 286 ? 181.12300 180.78900 43.14500 1.000 38.12266 536 THR B N 1
ATOM 3175 C CA . THR B 2 286 ? 181.37700 180.02600 41.93400 1.000 33.49932 536 THR B CA 1
ATOM 3176 C C . THR B 2 286 ? 181.27000 181.00000 40.77100 1.000 34.22162 536 THR B C 1
ATOM 3177 O O . THR B 2 286 ? 180.19500 181.53800 40.50400 1.000 39.86855 536 THR B O 1
ATOM 3181 N N . LEU B 2 287 ? 182.40800 181.29000 40.14400 1.000 36.32186 537 LEU B N 1
ATOM 3182 C CA . LEU B 2 287 ? 182.47600 182.17500 38.98500 1.000 36.20590 537 LEU B CA 1
ATOM 3183 C C . LEU B 2 287 ? 182.08600 181.39800 37.72700 1.000 41.98121 537 LEU B C 1
ATOM 3184 O O . LEU B 2 287 ? 182.78100 180.44600 37.33600 1.000 39.20476 537 LEU B O 1
ATOM 3189 N N . GLN B 2 288 ? 180.97200 181.80200 37.10000 1.000 46.44539 538 GLN B N 1
ATOM 3190 C CA . GLN B 2 288 ? 180.36000 181.08700 35.98200 1.000 42.95868 538 GLN B CA 1
ATOM 3191 C C . GLN B 2 288 ? 180.38800 181.93700 34.71700 1.000 41.60841 538 GLN B C 1
ATOM 3192 O O . GLN B 2 288 ? 180.02200 183.12100 34.73100 1.000 40.94866 538 GLN B O 1
ATOM 3198 N N . GLY B 2 289 ? 180.80600 181.32900 33.61500 1.000 44.26967 539 GLY B N 1
ATOM 3199 C CA . GLY B 2 289 ? 180.85300 182.06800 32.37100 1.000 40.18987 539 GLY B CA 1
ATOM 3200 C C . GLY B 2 289 ? 181.67400 181.38100 31.30700 1.000 41.34550 539 GLY B C 1
ATOM 3201 O O . GLY B 2 289 ? 181.25000 181.29800 30.14900 1.000 46.24397 539 GLY B O 1
ATOM 3202 N N . HIS B 2 290 ? 182.85300 180.89000 31.66600 1.000 35.80301 540 HIS B N 1
ATOM 3203 C CA . HIS B 2 290 ? 183.60200 180.12000 30.69300 1.000 39.06133 540 HIS B CA 1
ATOM 3204 C C . HIS B 2 290 ? 182.73100 178.98200 30.17800 1.000 40.96482 540 HIS B C 1
ATOM 3205 O O . HIS B 2 290 ? 181.94800 178.37900 30.92300 1.000 37.96380 540 HIS B O 1
ATOM 3212 N N . THR B 2 291 ? 182.83300 178.73700 28.87600 1.000 41.18528 541 THR B N 1
ATOM 3213 C CA . THR B 2 291 ? 182.04700 177.72300 28.20200 1.000 35.28491 541 THR B CA 1
ATOM 3214 C C . THR B 2 291 ? 182.85900 176.48100 27.91000 1.000 36.39497 541 THR B C 1
ATOM 3215 O O . THR B 2 291 ? 182.34600 175.56500 27.26900 1.000 42.54269 541 THR B O 1
ATOM 3219 N N . ASN B 2 292 ? 184.10500 176.41800 28.37500 1.000 37.90892 542 ASN B N 1
ATOM 3220 C CA . ASN B 2 292 ? 184.92600 175.21100 28.27600 1.000 34.87462 542 ASN B CA 1
ATOM 3221 C C . ASN B 2 292 ? 185.85100 175.17300 29.48400 1.000 33.71322 542 ASN B C 1
ATOM 3222 O O . ASN B 2 292 ? 185.72600 176.00000 30.38900 1.000 37.88143 542 ASN B O 1
ATOM 3227 N N . ARG B 2 293 ? 186.78800 174.21300 29.49300 1.000 30.67759 543 ARG B N 1
ATOM 3228 C CA . ARG B 2 293 ? 187.67100 174.00800 30.64000 1.000 28.95146 543 ARG B CA 1
ATOM 3229 C C . ARG B 2 293 ? 188.45800 175.26800 30.99300 1.000 31.15222 543 ARG B C 1
ATOM 3230 O O . ARG B 2 293 ? 189.02900 175.92400 30.12100 1.000 32.59074 543 ARG B O 1
ATOM 3238 N N . VAL B 2 294 ? 188.50800 175.60300 32.27900 1.000 33.57426 544 VAL B N 1
ATOM 3239 C CA . VAL B 2 294 ? 189.38300 176.68000 32.73700 1.000 33.25207 544 VAL B CA 1
ATOM 3240 C C . VAL B 2 294 ? 190.79000 176.13600 32.96000 1.000 34.59475 544 VAL B C 1
ATOM 3241 O O . VAL B 2 294 ? 190.99600 175.15800 33.68200 1.000 30.43626 544 VAL B O 1
ATOM 3245 N N . TYR B 2 295 ? 191.76700 176.77700 32.35500 1.000 33.53714 545 TYR B N 1
ATOM 3246 C CA . TYR B 2 295 ? 193.07100 176.16300 32.28900 1.000 33.39005 545 TYR B CA 1
ATOM 3247 C C . TYR B 2 295 ? 194.16500 176.98100 32.96500 1.000 35.52065 545 TYR B C 1
ATOM 3248 O O . TYR B 2 295 ? 195.13700 176.38900 33.45100 1.000 33.92052 545 TYR B O 1
ATOM 3257 N N . SER B 2 296 ? 194.02400 178.30100 33.07100 1.000 31.81972 546 SER B N 1
ATOM 3258 C CA . SER B 2 296 ? 195.07600 179.09100 33.70200 1.000 35.63215 546 SER B CA 1
ATOM 3259 C C . SER B 2 296 ? 194.46000 180.19900 34.56300 1.000 34.10139 546 SER B C 1
ATOM 3260 O O . SER B 2 296 ? 193.30400 180.59100 34.37300 1.000 30.41335 546 SER B O 1
ATOM 3263 N N . LEU B 2 297 ? 195.18500 180.59500 35.61400 1.000 27.70669 547 LEU B N 1
ATOM 3264 C CA . LEU B 2 297 ? 194.61000 181.53100 36.61000 1.000 28.52120 547 LEU B CA 1
ATOM 3265 C C . LEU B 2 297 ? 195.63300 182.53200 37.12800 1.000 31.67384 547 LEU B C 1
ATOM 3266 O O . LEU B 2 297 ? 196.80500 182.17600 37.22600 1.000 33.46563 547 LEU B O 1
ATOM 3271 N N . GLN B 2 298 ? 195.17800 183.72900 37.46700 1.000 28.52358 548 GLN B N 1
ATOM 3272 C CA . GLN B 2 298 ? 196.03600 184.76200 38.08300 1.000 27.19920 548 GLN B CA 1
ATOM 3273 C C . GLN B 2 298 ? 195.15500 185.44000 39.12800 1.000 31.87971 548 GLN B C 1
ATOM 3274 O O . GLN B 2 298 ? 193.95500 185.50000 38.90300 1.000 31.07976 548 GLN B O 1
ATOM 3280 N N . PHE B 2 299 ? 195.72300 185.88000 40.24300 1.000 30.19872 549 PHE B N 1
ATOM 3281 C CA . PHE B 2 299 ? 194.92800 186.47700 41.34200 1.000 30.31399 549 PHE B CA 1
ATOM 3282 C C . PHE B 2 299 ? 195.80600 187.51200 42.03800 1.000 33.97273 549 PHE B C 1
ATOM 3283 O O . PHE B 2 299 ? 196.90900 187.15500 42.44900 1.000 42.63924 549 PHE B O 1
ATOM 3291 N N . ASP B 2 300 ? 195.33200 188.75000 42.15400 1.000 30.65794 550 ASP B N 1
ATOM 3292 C CA . ASP B 2 300 ? 196.13400 189.73700 42.86300 1.000 30.29419 550 ASP B CA 1
ATOM 3293 C C . ASP B 2 300 ? 195.47600 190.20700 44.15700 1.000 31.79409 550 ASP B C 1
ATOM 3294 O O . ASP B 2 300 ? 195.80900 191.28400 44.65900 1.000 35.23923 550 ASP B O 1
ATOM 3299 N N . GLY B 2 301 ? 194.60300 189.38200 44.74500 1.000 33.47179 551 GLY B N 1
ATOM 3300 C CA . GLY B 2 301 ? 193.84100 189.74600 45.91700 1.000 28.07632 551 GLY B CA 1
ATOM 3301 C C . GLY B 2 301 ? 192.65000 190.63300 45.64200 1.000 35.53951 551 GLY B C 1
ATOM 3302 O O . GLY B 2 301 ? 191.79900 190.80100 46.52200 1.000 44.51747 551 GLY B O 1
ATOM 3303 N N . ILE B 2 302 ? 192.55800 191.21300 44.45700 1.000 39.39775 552 ILE B N 1
ATOM 3304 C CA . ILE B 2 302 ? 191.42100 192.02600 44.05400 1.000 34.11034 552 ILE B CA 1
ATOM 3305 C C . ILE B 2 302 ? 190.70800 191.42000 42.85600 1.000 31.50964 552 ILE B C 1
ATOM 3306 O O . ILE B 2 302 ? 189.49000 191.25800 42.86500 1.000 36.07359 552 ILE B O 1
ATOM 3311 N N . HIS B 2 303 ? 191.45400 191.07900 41.81300 1.000 33.56006 553 HIS B N 1
ATOM 3312 C CA . HIS B 2 303 ? 190.90100 190.49900 40.60100 1.000 29.63062 553 HIS B CA 1
ATOM 3313 C C . HIS B 2 303 ? 191.36700 189.07000 40.47600 1.000 29.73146 553 HIS B C 1
ATOM 3314 O O . HIS B 2 303 ? 192.53200 188.77600 40.74400 1.000 32.99610 553 HIS B O 1
ATOM 3321 N N . VAL B 2 304 ? 190.47300 188.18800 40.06800 1.000 28.67907 554 VAL B N 1
ATOM 3322 C CA . VAL B 2 304 ? 190.89500 186.88600 39.56800 1.000 29.55399 554 VAL B CA 1
ATOM 3323 C C . VAL B 2 304 ? 190.77700 186.92000 38.05000 1.000 30.45756 554 VAL B C 1
ATOM 3324 O O . VAL B 2 304 ? 189.83400 187.50400 37.48700 1.000 31.23771 554 VAL B O 1
ATOM 3328 N N . VAL B 2 305 ? 191.78500 186.38200 37.38300 1.000 27.33050 555 VAL B N 1
ATOM 3329 C CA . VAL B 2 305 ? 191.83600 186.36400 35.92900 1.000 28.95252 555 VAL B CA 1
ATOM 3330 C C . VAL B 2 305 ? 191.88700 184.90800 35.50900 1.000 28.35732 555 VAL B C 1
ATOM 3331 O O . VAL B 2 305 ? 192.73900 184.15300 35.99400 1.000 30.35787 555 VAL B O 1
ATOM 3335 N N . SER B 2 306 ? 190.96500 184.50500 34.63200 1.000 27.14743 556 SER B N 1
ATOM 3336 C CA . SER B 2 306 ? 190.87100 183.11500 34.20600 1.000 30.41120 556 SER B CA 1
ATOM 3337 C C . SER B 2 306 ? 190.98000 183.02000 32.69100 1.000 31.59951 556 SER B C 1
ATOM 3338 O O . SER B 2 306 ? 190.40500 183.84100 31.96500 1.000 30.98107 556 SER B O 1
ATOM 3341 N N . GLY B 2 307 ? 191.68900 181.98800 32.22000 1.000 30.22294 557 GLY B N 1
ATOM 3342 C CA . GLY B 2 307 ? 191.84100 181.70400 30.78000 1.000 31.03510 557 GLY B CA 1
ATOM 3343 C C . GLY B 2 307 ? 191.32400 180.31500 30.46300 1.000 37.24318 557 GLY B C 1
ATOM 3344 O O . GLY B 2 307 ? 191.68200 179.39700 31.19500 1.000 38.86159 557 GLY B O 1
ATOM 3345 N N . SER B 2 308 ? 190.58700 180.15100 29.36300 1.000 38.18743 558 SER B N 1
ATOM 3346 C CA . SER B 2 308 ? 189.92900 178.85000 29.09300 1.000 36.09504 558 SER B CA 1
ATOM 3347 C C . SER B 2 308 ? 190.17000 178.31200 27.68600 1.000 36.80268 558 SER B C 1
ATOM 3348 O O . SER B 2 308 ? 190.80600 179.01000 26.89500 1.000 39.15829 558 SER B O 1
ATOM 3351 N N . LEU B 2 309 ? 189.67200 177.10400 27.40700 1.000 35.31498 559 LEU B N 1
ATOM 3352 C CA . LEU B 2 309 ? 189.71300 176.50000 26.05500 1.000 38.55953 559 LEU B CA 1
ATOM 3353 C C . LEU B 2 309 ? 188.59700 177.17800 25.27000 1.000 35.40238 559 LEU B C 1
ATOM 3354 O O . LEU B 2 309 ? 188.52000 176.96800 24.06200 1.000 44.02939 559 LEU B O 1
ATOM 3359 N N . ASP B 2 310 ? 187.79400 177.99700 25.94400 1.000 36.44926 560 ASP B N 1
ATOM 3360 C CA . ASP B 2 310 ? 186.69800 178.77700 25.32000 1.000 36.66477 560 ASP B CA 1
ATOM 3361 C C . ASP B 2 310 ? 187.27500 179.95900 24.54500 1.000 40.72284 560 ASP B C 1
ATOM 3362 O O . ASP B 2 310 ? 186.46100 180.70900 23.98500 1.000 45.50207 560 ASP B O 1
ATOM 3367 N N . THR B 2 311 ? 188.59900 180.12200 24.52800 1.000 37.29652 561 THR B N 1
ATOM 3368 C CA . THR B 2 311 ? 189.30600 181.19000 23.76200 1.000 42.35365 561 THR B CA 1
ATOM 3369 C C . THR B 2 311 ? 189.12100 182.55200 24.42900 1.000 43.01383 561 THR B C 1
ATOM 3370 O O . THR B 2 311 ? 189.45500 183.55400 23.79400 1.000 39.92587 561 THR B O 1
ATOM 3374 N N . SER B 2 312 ? 188.64700 182.57300 25.67300 1.000 38.94441 562 SER B N 1
ATOM 3375 C CA . SER B 2 312 ? 188.35100 183.85800 26.35100 1.000 36.05165 562 SER B CA 1
ATOM 3376 C C . SER B 2 312 ? 189.09600 183.96700 27.67400 1.000 35.47648 562 SER B C 1
ATOM 3377 O O . SER B 2 312 ? 189.48600 182.93500 28.22600 1.000 31.75825 562 SER B O 1
ATOM 3380 N N . ILE B 2 313 ? 189.32300 185.19600 28.11900 1.000 30.43599 563 ILE B N 1
ATOM 3381 C CA . ILE B 2 313 ? 189.96200 185.42100 29.43600 1.000 29.45588 563 ILE B CA 1
ATOM 3382 C C . ILE B 2 313 ? 188.99900 186.29000 30.23700 1.000 31.69270 563 ILE B C 1
ATOM 3383 O O . ILE B 2 313 ? 188.70000 187.37900 29.78400 1.000 31.83612 563 ILE B O 1
ATOM 3388 N N . ARG B 2 314 ? 188.48700 185.77600 31.35800 1.000 36.29357 564 ARG B N 1
ATOM 3389 C CA . ARG B 2 314 ? 187.54000 186.55600 32.14200 1.000 34.19007 564 ARG B CA 1
ATOM 3390 C C . ARG B 2 314 ? 188.24200 187.20100 33.33300 1.000 30.88209 564 ARG B C 1
ATOM 3391 O O . ARG B 2 314 ? 189.10600 186.58700 33.96700 1.000 31.90350 564 ARG B O 1
ATOM 3399 N N . VAL B 2 315 ? 187.89900 188.46100 33.59300 1.000 31.01741 565 VAL B N 1
ATOM 3400 C CA . VAL B 2 315 ? 188.40300 189.22700 34.72600 1.000 29.49305 565 VAL B CA 1
ATOM 3401 C C . VAL B 2 315 ? 187.26900 189.39500 35.73200 1.000 33.32866 565 VAL B C 1
ATOM 3402 O O . VAL B 2 315 ? 186.27500 190.08000 35.45500 1.000 33.80906 565 VAL B O 1
ATOM 3406 N N . TRP B 2 316 ? 187.42100 188.78800 36.90100 1.000 31.84187 566 TRP B N 1
ATOM 3407 C CA . TRP B 2 316 ? 186.38700 188.82500 37.92100 1.000 32.67188 566 TRP B CA 1
ATOM 3408 C C . TRP B 2 316 ? 186.78100 189.66300 39.12800 1.000 31.59360 566 TRP B C 1
ATOM 3409 O O . TRP B 2 316 ? 187.96200 189.79800 39.45400 1.000 33.98243 566 TRP B O 1
ATOM 3420 N N . ASP B 2 317 ? 185.76800 190.17800 39.82300 1.000 35.62278 567 ASP B N 1
ATOM 3421 C CA . ASP B 2 317 ? 185.94900 190.85000 41.10800 1.000 33.98638 567 ASP B CA 1
ATOM 3422 C C . ASP B 2 317 ? 185.77100 189.81800 42.21800 1.000 40.27401 567 ASP B C 1
ATOM 3423 O O . ASP B 2 317 ? 184.69600 189.21400 42.33100 1.000 38.48200 567 ASP B O 1
ATOM 3428 N N . VAL B 2 318 ? 186.83400 189.60500 43.01800 1.000 40.06471 568 VAL B N 1
ATOM 3429 C CA . VAL B 2 318 ? 186.84800 188.54700 44.03600 1.000 37.77565 568 VAL B CA 1
ATOM 3430 C C . VAL B 2 318 ? 185.77700 188.78400 45.09100 1.000 43.09104 568 VAL B C 1
ATOM 3431 O O . VAL B 2 318 ? 185.10200 187.84400 45.53300 1.000 43.76903 568 VAL B O 1
ATOM 3435 N N . GLU B 2 319 ? 185.62700 190.02900 45.55100 1.000 42.92692 569 GLU B N 1
ATOM 3436 C CA . GLU B 2 319 ? 184.75100 190.22400 46.69700 1.000 45.67800 569 GLU B CA 1
ATOM 3437 C C . GLU B 2 319 ? 183.26200 190.18400 46.34600 1.000 43.05547 569 GLU B C 1
ATOM 3438 O O . GLU B 2 319 ? 182.45100 189.92100 47.23700 1.000 42.27027 569 GLU B O 1
ATOM 3444 N N . THR B 2 320 ? 182.88300 190.38200 45.08000 1.000 44.38509 570 THR B N 1
ATOM 3445 C CA . THR B 2 320 ? 181.48900 190.24400 44.65700 1.000 39.14306 570 THR B CA 1
ATOM 3446 C C . THR B 2 320 ? 181.22100 189.06000 43.73500 1.000 37.94740 570 THR B C 1
ATOM 3447 O O . THR B 2 320 ? 180.06700 188.62200 43.64600 1.000 38.16898 570 THR B O 1
ATOM 3451 N N . GLY B 2 321 ? 182.24000 188.53200 43.04700 1.000 40.44973 571 GLY B N 1
ATOM 3452 C CA . GLY B 2 321 ? 182.04500 187.48600 42.05400 1.000 38.19620 571 GLY B CA 1
ATOM 3453 C C . GLY B 2 321 ? 181.53100 187.96400 40.70600 1.000 39.36568 571 GLY B C 1
ATOM 3454 O O . GLY B 2 321 ? 181.38900 187.14900 39.78700 1.000 35.26319 571 GLY B O 1
ATOM 3455 N N . ASN B 2 322 ? 181.23000 189.25100 40.56600 1.000 37.69233 572 ASN B N 1
ATOM 3456 C CA . ASN B 2 322 ? 180.88700 189.79800 39.27100 1.000 37.35005 572 ASN B CA 1
ATOM 3457 C C . ASN B 2 322 ? 182.04000 189.61200 38.29400 1.000 40.68369 572 ASN B C 1
ATOM 3458 O O . ASN B 2 322 ? 183.21200 189.56600 38.67500 1.000 40.23959 572 ASN B O 1
ATOM 3463 N N . CYS B 2 323 ? 181.69300 189.52000 37.01700 1.000 40.83898 573 CYS B N 1
ATOM 3464 C CA . CYS B 2 323 ? 182.66100 189.49300 35.93200 1.000 35.31529 573 CYS B CA 1
ATOM 3465 C C . CYS B 2 323 ? 182.84800 190.91500 35.41100 1.000 35.40220 573 CYS B C 1
ATOM 3466 O O . CYS B 2 323 ? 181.89600 191.51400 34.91200 1.000 41.28109 573 CYS B O 1
ATOM 3469 N N . ILE B 2 324 ? 184.06200 191.46100 35.54000 1.000 37.43636 574 ILE B N 1
ATOM 3470 C CA . ILE B 2 324 ? 184.31100 192.85800 35.16500 1.000 35.12414 574 ILE B CA 1
ATOM 3471 C C . ILE B 2 324 ? 184.49400 193.01300 33.65300 1.000 39.65724 574 ILE B C 1
ATOM 3472 O O . ILE B 2 324 ? 183.98600 193.97000 33.05000 1.000 39.07163 574 ILE B O 1
ATOM 3477 N N . HIS B 2 325 ? 185.27800 192.11400 33.04600 1.000 37.38230 575 HIS B N 1
ATOM 3478 C CA . HIS B 2 325 ? 185.62200 192.09000 31.63000 1.000 32.76098 575 HIS B CA 1
ATOM 3479 C C . HIS B 2 325 ? 185.61100 190.64900 31.15700 1.000 34.79229 575 HIS B C 1
ATOM 3480 O O . HIS B 2 325 ? 186.04000 189.73900 31.87200 1.000 36.35242 575 HIS B O 1
ATOM 3487 N N . THR B 2 326 ? 185.18700 190.43400 29.92600 1.000 38.00879 576 THR B N 1
ATOM 3488 C CA . THR B 2 326 ? 185.52400 189.17300 29.28200 1.000 36.93271 576 THR B CA 1
ATOM 3489 C C . THR B 2 326 ? 186.34200 189.54500 28.04800 1.000 29.41609 576 THR B C 1
ATOM 3490 O O . THR B 2 326 ? 185.84900 190.23200 27.15800 1.000 33.13548 576 THR B O 1
ATOM 3494 N N . LEU B 2 327 ? 187.62200 189.18400 28.06000 1.000 28.79409 577 LEU B N 1
ATOM 3495 C CA . LEU B 2 327 ? 188.59300 189.64700 27.07500 1.000 29.34610 577 LEU B CA 1
ATOM 3496 C C . LEU B 2 327 ? 188.69000 188.63700 25.93900 1.000 35.00614 577 LEU B C 1
ATOM 3497 O O . LEU B 2 327 ? 189.11600 187.49100 26.14800 1.000 36.43978 577 LEU B O 1
ATOM 3502 N N . THR B 2 328 ? 188.32200 189.07100 24.73800 1.000 35.89267 578 THR B N 1
ATOM 3503 C CA . THR B 2 328 ? 188.18600 188.20700 23.57900 1.000 31.85024 578 THR B CA 1
ATOM 3504 C C . THR B 2 328 ? 189.30900 188.49500 22.59600 1.000 33.46391 578 THR B C 1
ATOM 3505 O O . THR B 2 328 ? 189.92700 189.55800 22.62300 1.000 36.68166 578 THR B O 1
ATOM 3509 N N . GLY B 2 329 ? 189.58100 187.53900 21.72200 1.000 36.76812 579 GLY B N 1
ATOM 3510 C CA . GLY B 2 329 ? 190.56500 187.79800 20.68700 1.000 30.82542 579 GLY B CA 1
ATOM 3511 C C . GLY B 2 329 ? 191.50400 186.63900 20.43700 1.000 29.30908 579 GLY B C 1
ATOM 3512 O O . GLY B 2 329 ? 191.79600 186.31800 19.29200 1.000 35.45934 579 GLY B O 1
ATOM 3513 N N . HIS B 2 330 ? 192.00700 186.01300 21.49000 1.000 32.78176 580 HIS B N 1
ATOM 3514 C CA . HIS B 2 330 ? 192.77000 184.79300 21.30000 1.000 35.03850 580 HIS B CA 1
ATOM 3515 C C . HIS B 2 330 ? 191.84500 183.83100 20.58400 1.000 34.65875 580 HIS B C 1
ATOM 3516 O O . HIS B 2 330 ? 190.62300 184.00700 20.63800 1.000 34.88024 580 HIS B O 1
ATOM 3523 N N . GLN B 2 331 ? 192.41400 182.81200 19.93800 1.000 33.61738 581 GLN B N 1
ATOM 3524 C CA . GLN B 2 331 ? 191.65300 181.85000 19.16200 1.000 31.61837 581 GLN B CA 1
ATOM 3525 C C . GLN B 2 331 ? 191.79200 180.42800 19.66500 1.000 36.80330 581 GLN B C 1
ATOM 3526 O O . GLN B 2 331 ? 191.23700 179.51000 19.04800 1.000 43.04267 581 GLN B O 1
ATOM 3532 N N . SER B 2 332 ? 192.50600 180.21300 20.76000 1.000 37.15570 582 SER B N 1
ATOM 3533 C CA . SER B 2 332 ? 192.78100 178.87100 21.23800 1.000 33.79559 582 SER B CA 1
ATOM 3534 C C . SER B 2 332 ? 193.00800 178.93400 22.75200 1.000 36.26582 582 SER B C 1
ATOM 3535 O O . SER B 2 332 ? 192.76500 179.96400 23.39200 1.000 35.16718 582 SER B O 1
ATOM 3538 N N . LEU B 2 333 ? 193.47000 177.82000 23.32000 1.000 32.67383 583 LEU B N 1
ATOM 3539 C CA . LEU B 2 333 ? 193.76700 177.72000 24.74500 1.000 35.28873 583 LEU B CA 1
ATOM 3540 C C . LEU B 2 333 ? 194.74400 178.80600 25.19700 1.000 33.42513 583 LEU B C 1
ATOM 3541 O O . LEU B 2 333 ? 195.77300 179.03200 24.55700 1.000 34.99238 583 LEU B O 1
ATOM 3546 N N . THR B 2 334 ? 194.43700 179.46600 26.31900 1.000 36.45461 584 THR B N 1
ATOM 3547 C CA . THR B 2 334 ? 195.36300 180.41600 26.96100 1.000 37.85199 584 THR B CA 1
ATOM 3548 C C . THR B 2 334 ? 196.22800 179.63700 27.95600 1.000 36.33582 584 THR B C 1
ATOM 3549 O O . THR B 2 334 ? 195.78900 179.32300 29.06500 1.000 40.75300 584 THR B O 1
ATOM 3553 N N . SER B 2 335 ? 197.46400 179.31700 27.56600 1.000 35.95475 585 SER B N 1
ATOM 3554 C CA . SER B 2 335 ? 198.24700 178.33300 28.31200 1.000 37.72401 585 SER B CA 1
ATOM 3555 C C . SER B 2 335 ? 198.85300 178.93200 29.58000 1.000 46.53366 585 SER B C 1
ATOM 3556 O O . SER B 2 335 ? 198.79100 178.32700 30.66000 1.000 49.07351 585 SER B O 1
ATOM 3559 N N . GLY B 2 336 ? 199.46100 180.10500 29.46500 1.000 43.16093 586 GLY B N 1
ATOM 3560 C CA . GLY B 2 336 ? 200.01900 180.78400 30.61400 1.000 39.75715 586 GLY B CA 1
ATOM 3561 C C . GLY B 2 336 ? 199.59500 182.23700 30.62800 1.000 38.50743 586 GLY B C 1
ATOM 3562 O O . GLY B 2 336 ? 199.27000 182.81800 29.59100 1.000 37.04381 586 GLY B O 1
ATOM 3563 N N . MET B 2 337 ? 199.59000 182.81000 31.83800 1.000 30.87409 587 MET B N 1
ATOM 3564 C CA . MET B 2 337 ? 199.30400 184.21200 32.07700 1.000 26.57215 587 MET B CA 1
ATOM 3565 C C . MET B 2 337 ? 200.19100 184.73000 33.20200 1.000 31.71772 587 MET B C 1
ATOM 3566 O O . MET B 2 337 ? 200.55200 183.98700 34.11000 1.000 42.31062 587 MET B O 1
ATOM 3571 N N . GLU B 2 338 ? 200.55200 186.00600 33.12600 1.000 30.05846 588 GLU B N 1
ATOM 3572 C CA . GLU B 2 338 ? 201.21700 186.72400 34.20700 1.000 29.64538 588 GLU B CA 1
ATOM 3573 C C . GLU B 2 338 ? 200.43800 188.00900 34.44800 1.000 32.08635 588 GLU B C 1
ATOM 3574 O O . GLU B 2 338 ? 200.08200 188.70400 33.49100 1.000 30.47461 588 GLU B O 1
ATOM 3580 N N . LEU B 2 339 ? 200.15300 188.31500 35.71400 1.000 30.83283 589 LEU B N 1
ATOM 3581 C CA . LEU B 2 339 ? 199.45900 189.53500 36.08800 1.000 28.68466 589 LEU B CA 1
ATOM 3582 C C . LEU B 2 339 ? 200.33900 190.33900 37.03400 1.000 33.67571 589 LEU B C 1
ATOM 3583 O O . LEU B 2 339 ? 200.88200 189.79600 37.99800 1.000 37.21884 589 LEU B O 1
ATOM 3588 N N . LYS B 2 340 ? 200.48000 191.62800 36.74900 1.000 35.31283 590 LYS B N 1
ATOM 3589 C CA . LYS B 2 340 ? 201.32200 192.51700 37.53900 1.000 34.89820 590 LYS B CA 1
ATOM 3590 C C . LYS B 2 340 ? 200.82100 193.94500 37.35900 1.000 36.03848 590 LYS B C 1
ATOM 3591 O O . LYS B 2 340 ? 200.86700 194.47200 36.24600 1.000 37.04165 590 LYS B O 1
ATOM 3597 N N . ASP B 2 341 ? 200.33400 194.56800 38.43200 1.000 37.14957 591 ASP B N 1
ATOM 3598 C CA . ASP B 2 341 ? 199.90000 195.97100 38.39500 1.000 43.19558 591 ASP B CA 1
ATOM 3599 C C . ASP B 2 341 ? 198.84900 196.21500 37.32000 1.000 42.69725 591 ASP B C 1
ATOM 3600 O O . ASP B 2 341 ? 198.93600 197.15800 36.52700 1.000 41.85352 591 ASP B O 1
ATOM 3605 N N . ASN B 2 342 ? 197.85600 195.34100 37.27600 1.000 39.92469 592 ASN B N 1
ATOM 3606 C CA . ASN B 2 342 ? 196.76700 195.42400 36.30800 1.000 44.89862 592 ASN B CA 1
ATOM 3607 C C . ASN B 2 342 ? 197.21900 195.29200 34.84400 1.000 37.92873 592 ASN B C 1
ATOM 3608 O O . ASN B 2 342 ? 196.40400 195.51900 33.93600 1.000 40.04778 592 ASN B O 1
ATOM 3613 N N . ILE B 2 343 ? 198.47300 194.92500 34.58100 1.000 28.32250 593 ILE B N 1
ATOM 3614 C CA . ILE B 2 343 ? 198.90700 194.54800 33.24400 1.000 25.54065 593 ILE B CA 1
ATOM 3615 C C . ILE B 2 343 ? 198.87400 193.03100 33.17000 1.000 28.49636 593 ILE B C 1
ATOM 3616 O O . ILE B 2 343 ? 199.48300 192.34800 34.00700 1.000 30.01625 593 ILE B O 1
ATOM 3621 N N . LEU B 2 344 ? 198.14400 192.49800 32.19200 1.000 26.24739 594 LEU B N 1
ATOM 3622 C CA . LEU B 2 344 ? 198.03500 191.06000 31.97300 1.000 24.54130 594 LEU B CA 1
ATOM 3623 C C . LEU B 2 344 ? 198.74700 190.68700 30.67800 1.000 26.60916 594 LEU B C 1
ATOM 3624 O O . LEU B 2 344 ? 198.55500 191.34500 29.65100 1.000 26.59407 594 LEU B O 1
ATOM 3629 N N . VAL B 2 345 ? 199.58600 189.65400 30.72700 1.000 25.18032 595 VAL B N 1
ATOM 3630 C CA . VAL B 2 345 ? 200.17500 189.06700 29.52500 1.000 24.42573 595 VAL B CA 1
ATOM 3631 C C . VAL B 2 345 ? 199.68600 187.62700 29.41700 1.000 26.73565 595 VAL B C 1
ATOM 3632 O O . VAL B 2 345 ? 199.87300 186.83200 30.34700 1.000 26.81556 595 VAL B O 1
ATOM 3636 N N . SER B 2 346 ? 199.04300 187.32600 28.28900 1.000 26.96549 596 SER B N 1
ATOM 3637 C CA . SER B 2 346 ? 198.46100 185.98800 28.04200 1.000 30.17016 596 SER B CA 1
ATOM 3638 C C . SER B 2 346 ? 199.15700 185.29500 26.88100 1.000 26.56078 596 SER B C 1
ATOM 3639 O O . SER B 2 346 ? 199.27900 185.90200 25.83400 1.000 24.91152 596 SER B O 1
ATOM 3642 N N . GLY B 2 347 ? 199.55100 184.04800 27.08200 1.000 28.45266 597 GLY B N 1
ATOM 3643 C CA . GLY B 2 347 ? 200.15400 183.24400 26.01300 1.000 31.43634 597 GLY B CA 1
ATOM 3644 C C . GLY B 2 347 ? 199.14200 182.24800 25.53200 1.000 32.95223 597 GLY B C 1
ATOM 3645 O O . GLY B 2 347 ? 198.32300 181.83500 26.32600 1.000 39.19205 597 GLY B O 1
ATOM 3646 N N . ASN B 2 348 ? 199.24200 181.83600 24.28200 1.000 36.68966 598 ASN B N 1
ATOM 3647 C CA . ASN B 2 348 ? 198.15200 181.00800 23.74000 1.000 35.92335 598 ASN B CA 1
ATOM 3648 C C . ASN B 2 348 ? 198.64600 179.97500 22.74100 1.000 34.91652 598 ASN B C 1
ATOM 3649 O O . ASN B 2 348 ? 199.73000 180.14800 22.20200 1.000 35.57293 598 ASN B O 1
ATOM 3654 N N . ALA B 2 349 ? 197.81800 178.96800 22.48100 1.000 36.79377 599 ALA B N 1
ATOM 3655 C CA . ALA B 2 349 ? 198.14600 177.94300 21.47200 1.000 39.17676 599 ALA B CA 1
ATOM 3656 C C . ALA B 2 349 ? 197.84000 178.48300 20.08200 1.000 33.86434 599 ALA B C 1
ATOM 3657 O O . ALA B 2 349 ? 198.28600 177.86700 19.12300 1.000 39.19449 599 ALA B O 1
ATOM 3659 N N . ASP B 2 350 ? 197.16800 179.63100 19.99700 1.000 33.52217 600 ASP B N 1
ATOM 3660 C CA . ASP B 2 350 ? 196.88000 180.29500 18.70100 1.000 36.83167 600 ASP B CA 1
ATOM 3661 C C . ASP B 2 350 ? 198.15100 180.96000 18.19600 1.000 38.81858 600 ASP B C 1
ATOM 3662 O O . ASP B 2 350 ? 198.05200 181.69800 17.20700 1.000 37.22729 600 ASP B O 1
ATOM 3667 N N . SER B 2 351 ? 199.28000 180.67800 18.84000 1.000 40.16216 601 SER B N 1
ATOM 3668 C CA . SER B 2 351 ? 200.56600 181.31800 18.49800 1.000 38.64894 601 SER B CA 1
ATOM 3669 C C . SER B 2 351 ? 200.35300 182.82100 18.56000 1.000 44.25641 601 SER B C 1
ATOM 3670 O O . SER B 2 351 ? 200.43900 183.45300 17.51300 1.000 62.29492 601 SER B O 1
ATOM 3673 N N . THR B 2 352 ? 200.09800 183.35800 19.75300 1.000 35.82258 602 THR B N 1
ATOM 3674 C CA . THR B 2 352 ? 199.89900 184.81800 19.93400 1.000 33.30764 602 THR B CA 1
ATOM 3675 C C . THR B 2 352 ? 200.07700 185.16700 21.41100 1.000 37.36256 602 THR B C 1
ATOM 3676 O O . THR B 2 352 ? 199.70800 184.34800 22.25400 1.000 34.16202 602 THR B O 1
ATOM 3680 N N . VAL B 2 353 ? 200.71500 186.29800 21.70000 1.000 30.55950 603 VAL B N 1
ATOM 3681 C CA . VAL B 2 353 ? 200.84500 186.77600 23.10400 1.000 30.12786 603 VAL B CA 1
ATOM 3682 C C . VAL B 2 353 ? 200.17200 188.14400 23.15400 1.000 31.60600 603 VAL B C 1
ATOM 3683 O O . VAL B 2 353 ? 200.40700 188.92900 22.25100 1.000 32.15854 603 VAL B O 1
ATOM 3687 N N . LYS B 2 354 ? 199.31500 188.38100 24.14500 1.000 29.70509 604 LYS B N 1
ATOM 3688 C CA . LYS B 2 354 ? 198.56600 189.62100 24.21000 1.000 29.01947 604 LYS B CA 1
ATOM 3689 C C . LYS B 2 354 ? 198.86200 190.29400 25.53500 1.000 26.98084 604 LYS B C 1
ATOM 3690 O O . LYS B 2 354 ? 199.02000 189.62200 26.55900 1.000 28.29393 604 LYS B O 1
ATOM 3696 N N . ILE B 2 355 ? 198.98200 191.61500 25.49000 1.000 25.07046 605 ILE B N 1
ATOM 3697 C CA . ILE B 2 355 ? 199.17300 192.45400 26.66500 1.000 26.26848 605 ILE B CA 1
ATOM 3698 C C . ILE B 2 355 ? 197.88300 193.23400 26.87400 1.000 28.45925 605 ILE B C 1
ATOM 3699 O O . ILE B 2 355 ? 197.50200 194.05000 26.02700 1.000 28.02743 605 ILE B O 1
ATOM 3704 N N . TRP B 2 356 ? 197.21600 192.99200 27.99900 1.000 27.59742 606 TRP B N 1
ATOM 3705 C CA . TRP B 2 356 ? 195.94000 193.61500 28.32000 1.000 27.58185 606 TRP B CA 1
ATOM 3706 C C . TRP B 2 356 ? 196.08000 194.59900 29.47500 1.000 28.82183 606 TRP B C 1
ATOM 3707 O O . TRP B 2 356 ? 196.96100 194.46100 30.32500 1.000 32.21822 606 TRP B O 1
ATOM 3718 N N . ASP B 2 357 ? 195.19200 195.58900 29.51000 1.000 29.36674 607 ASP B N 1
ATOM 3719 C CA . ASP B 2 357 ? 195.06100 196.49900 30.64500 1.000 31.75021 607 ASP B CA 1
ATOM 3720 C C . ASP B 2 357 ? 193.78000 196.09400 31.36500 1.000 35.19190 607 ASP B C 1
ATOM 3721 O O . ASP B 2 357 ? 192.68900 196.45300 30.92600 1.000 39.41402 607 ASP B O 1
ATOM 3726 N N . ILE B 2 358 ? 193.89100 195.31700 32.45000 1.000 31.33610 608 ILE B N 1
ATOM 3727 C CA . ILE B 2 358 ? 192.67000 194.73400 33.00600 1.000 36.97239 608 ILE B CA 1
ATOM 3728 C C . ILE B 2 358 ? 191.83200 195.74500 33.77400 1.000 39.20220 608 ILE B C 1
ATOM 3729 O O . ILE B 2 358 ? 190.72300 195.39400 34.20700 1.000 37.12107 608 ILE B O 1
ATOM 3734 N N . LYS B 2 359 ? 192.32300 196.98200 33.96800 1.000 41.44014 609 LYS B N 1
ATOM 3735 C CA . LYS B 2 359 ? 191.46700 198.05300 34.48500 1.000 42.20394 609 LYS B CA 1
ATOM 3736 C C . LYS B 2 359 ? 190.39600 198.42600 33.46300 1.000 43.39178 609 LYS B C 1
ATOM 3737 O O . LYS B 2 359 ? 189.20300 198.46400 33.77900 1.000 46.77316 609 LYS B O 1
ATOM 3743 N N . THR B 2 360 ? 190.80800 198.67600 32.21900 1.000 42.05295 610 THR B N 1
ATOM 3744 C CA . THR B 2 360 ? 189.93100 199.16100 31.16400 1.000 36.76876 610 THR B CA 1
ATOM 3745 C C . THR B 2 360 ? 189.47100 198.08700 30.19800 1.000 36.84276 610 THR B C 1
ATOM 3746 O O . THR B 2 360 ? 188.53100 198.34200 29.43800 1.000 36.83166 610 THR B O 1
ATOM 3750 N N . GLY B 2 361 ? 190.11400 196.91600 30.19200 1.000 37.08844 611 GLY B N 1
ATOM 3751 C CA . GLY B 2 361 ? 189.84400 195.87800 29.22300 1.000 29.09824 611 GLY B CA 1
ATOM 3752 C C . GLY B 2 361 ? 190.47900 196.11200 27.87500 1.000 31.62320 611 GLY B C 1
ATOM 3753 O O . GLY B 2 361 ? 190.23900 195.33500 26.94200 1.000 32.30143 611 GLY B O 1
ATOM 3754 N N . GLN B 2 362 ? 191.28400 197.15200 27.73600 1.000 33.60964 612 GLN B N 1
ATOM 3755 C CA . GLN B 2 362 ? 191.94900 197.38400 26.46900 1.000 31.87942 612 GLN B CA 1
ATOM 3756 C C . GLN B 2 362 ? 192.96100 196.28500 26.21100 1.000 29.95983 612 GLN B C 1
ATOM 3757 O O . GLN B 2 362 ? 193.64200 195.82000 27.12200 1.000 32.04263 612 GLN B O 1
ATOM 3763 N N . CYS B 2 363 ? 193.09000 195.88900 24.96300 1.000 32.71625 613 CYS B N 1
ATOM 3764 C CA . CYS B 2 363 ? 194.16400 194.99300 24.57600 1.000 29.53933 613 CYS B CA 1
ATOM 3765 C C . CYS B 2 363 ? 195.28100 195.85200 24.00000 1.000 28.55744 613 CYS B C 1
ATOM 3766 O O . CYS B 2 363 ? 195.21800 196.27800 22.84900 1.000 33.12735 613 CYS B O 1
ATOM 3769 N N . LEU B 2 364 ? 196.32700 196.05900 24.80300 1.000 31.19622 614 LEU B N 1
ATOM 3770 C CA . LEU B 2 364 ? 197.38200 197.02400 24.49100 1.000 28.41507 614 LEU B CA 1
ATOM 3771 C C . LEU B 2 364 ? 198.24300 196.57800 23.30700 1.000 30.96110 614 LEU B C 1
ATOM 3772 O O . LEU B 2 364 ? 198.60600 197.39400 22.45400 1.000 34.77642 614 LEU B O 1
ATOM 3777 N N . GLN B 2 365 ? 198.59700 195.30100 23.23800 1.000 28.09907 615 GLN B N 1
ATOM 3778 C CA . GLN B 2 365 ? 199.46500 194.83900 22.17200 1.000 29.85496 615 GLN B CA 1
ATOM 3779 C C . GLN B 2 365 ? 199.17000 193.38200 21.88500 1.000 29.91912 615 GLN B C 1
ATOM 3780 O O . GLN B 2 365 ? 198.78200 192.62700 22.77800 1.000 30.53526 615 GLN B O 1
ATOM 3786 N N . THR B 2 366 ? 199.34400 193.00300 20.61800 1.000 33.02122 616 THR B N 1
ATOM 3787 C CA . THR B 2 366 ? 199.50300 191.60900 20.22300 1.000 32.95165 616 THR B CA 1
ATOM 3788 C C . THR B 2 366 ? 200.91600 191.41500 19.68800 1.000 34.57188 616 THR B C 1
ATOM 3789 O O . THR B 2 366 ? 201.39700 192.20600 18.87000 1.000 41.02352 616 THR B O 1
ATOM 3793 N N . LEU B 2 367 ? 201.59300 190.39200 20.19400 1.000 33.09136 617 LEU B N 1
ATOM 3794 C CA . LEU B 2 367 ? 202.93900 190.04500 19.75800 1.000 31.78293 617 LEU B CA 1
ATOM 3795 C C . LEU B 2 367 ? 202.78300 189.01800 18.64400 1.000 37.51509 617 LEU B C 1
ATOM 3796 O O . LEU B 2 367 ? 202.54100 187.83600 18.90500 1.000 35.71113 617 LEU B O 1
ATOM 3801 N N . GLN B 2 368 ? 202.90700 189.48100 17.39200 1.000 38.91759 618 GLN B N 1
ATOM 3802 C CA . GLN B 2 368 ? 202.63800 188.66300 16.21700 1.000 38.16660 618 GLN B CA 1
ATOM 3803 C C . GLN B 2 368 ? 203.35100 189.23100 15.00000 1.000 42.10002 618 GLN B C 1
ATOM 3804 O O . GLN B 2 368 ? 202.74500 189.41300 13.93100 1.000 44.27462 618 GLN B O 1
ATOM 3810 N N . GLY B 2 369 ? 204.64000 189.49300 15.11800 1.000 38.47738 619 GLY B N 1
ATOM 3811 C CA . GLY B 2 369 ? 205.35100 190.00500 13.96000 1.000 46.73592 619 GLY B CA 1
ATOM 3812 C C . GLY B 2 369 ? 205.35100 189.12500 12.70400 1.000 40.12409 619 GLY B C 1
ATOM 3813 O O . GLY B 2 369 ? 204.67400 188.09700 12.60300 1.000 35.04094 619 GLY B O 1
ATOM 3814 N N . PRO B 2 370 ? 206.11600 189.54700 11.70000 1.000 41.43287 620 PRO B N 1
ATOM 3815 C CA . PRO B 2 370 ? 206.73200 188.56300 10.79600 1.000 38.62135 620 PRO B CA 1
ATOM 3816 C C . PRO B 2 370 ? 207.61000 187.57500 11.53900 1.000 35.29359 620 PRO B C 1
ATOM 3817 O O . PRO B 2 370 ? 207.92400 186.49800 11.00700 1.000 33.93415 620 PRO B O 1
ATOM 3821 N N . ASN B 2 371 ? 208.06800 187.93800 12.73600 1.000 34.06921 621 ASN B N 1
ATOM 3822 C CA . ASN B 2 371 ? 208.85000 187.04600 13.56900 1.000 34.20200 621 ASN B CA 1
ATOM 3823 C C . ASN B 2 371 ? 207.99400 186.43100 14.65400 1.000 35.60363 621 ASN B C 1
ATOM 3824 O O . ASN B 2 371 ? 208.46500 186.18600 15.77500 1.000 31.61509 621 ASN B O 1
ATOM 3829 N N . LYS B 2 372 ? 206.73900 186.15700 14.31500 1.000 37.77597 622 LYS B N 1
ATOM 3830 C CA . LYS B 2 372 ? 205.88100 185.59400 15.30400 1.000 33.11982 622 LYS B CA 1
ATOM 3831 C C . LYS B 2 372 ? 206.27600 184.14800 15.57400 1.000 30.82590 622 LYS B C 1
ATOM 3832 O O . LYS B 2 372 ? 207.03600 183.54000 14.81900 1.000 39.99830 622 LYS B O 1
ATOM 3838 N N . HIS B 2 373 ? 205.75700 183.59400 16.67200 1.000 27.98553 623 HIS B N 1
ATOM 3839 C CA . HIS B 2 373 ? 205.89800 182.16200 16.93600 1.000 33.71205 623 HIS B CA 1
ATOM 3840 C C . HIS B 2 373 ? 205.11900 181.34200 15.90600 1.000 36.36954 623 HIS B C 1
ATOM 3841 O O . HIS B 2 373 ? 204.05900 181.75200 15.43800 1.000 37.26035 623 HIS B O 1
ATOM 3848 N N . GLN B 2 374 ? 205.64500 180.15700 15.57400 1.000 38.26198 624 GLN B N 1
ATOM 3849 C CA . GLN B 2 374 ? 205.03300 179.28900 14.57300 1.000 36.97643 624 GLN B CA 1
ATOM 3850 C C . GLN B 2 374 ? 204.14200 178.20100 15.15700 1.000 35.95904 624 GLN B C 1
ATOM 3851 O O . GLN B 2 374 ? 203.26600 177.70700 14.44800 1.000 39.62794 624 GLN B O 1
ATOM 3857 N N . SER B 2 375 ? 204.36700 177.78900 16.39900 1.000 36.29855 625 SER B N 1
ATOM 3858 C CA . SER B 2 375 ? 203.54700 176.84300 17.15600 1.000 35.70861 625 SER B CA 1
ATOM 3859 C C . SER B 2 375 ? 202.93800 177.56200 18.35100 1.000 39.63313 625 SER B C 1
ATOM 3860 O O . SER B 2 375 ? 203.02600 178.78100 18.47700 1.000 35.76518 625 SER B O 1
ATOM 3863 N N . ALA B 2 376 ? 202.37700 176.77200 19.26500 1.000 42.12691 626 ALA B N 1
ATOM 3864 C CA . ALA B 2 376 ? 201.76900 177.29400 20.47700 1.000 32.13931 626 ALA B CA 1
ATOM 3865 C C . ALA B 2 376 ? 202.81600 177.94400 21.37800 1.000 33.05181 626 ALA B C 1
ATOM 3866 O O . ALA B 2 376 ? 203.99000 177.56100 21.38400 1.000 33.96232 626 ALA B O 1
ATOM 3868 N N . VAL B 2 377 ? 202.37500 178.93300 22.15100 1.000 27.22897 627 VAL B N 1
ATOM 3869 C CA . VAL B 2 377 ? 203.19700 179.50200 23.21000 1.000 29.42253 627 VAL B CA 1
ATOM 3870 C C . VAL B 2 377 ? 203.09100 178.62300 24.45000 1.000 32.53636 627 VAL B C 1
ATOM 3871 O O . VAL B 2 377 ? 201.99000 178.30900 24.92100 1.000 31.86390 627 VAL B O 1
ATOM 3875 N N . THR B 2 378 ? 204.23900 178.24400 24.99600 1.000 29.40309 628 THR B N 1
ATOM 3876 C CA . THR B 2 378 ? 204.26700 177.33000 26.11900 1.000 28.36867 628 THR B CA 1
ATOM 3877 C C . THR B 2 378 ? 204.42800 178.03000 27.45700 1.000 26.79550 628 THR B C 1
ATOM 3878 O O . THR B 2 378 ? 203.98500 177.48500 28.47200 1.000 29.91718 628 THR B O 1
ATOM 3882 N N . CYS B 2 379 ? 205.05000 179.20700 27.47600 1.000 24.68375 629 CYS B N 1
ATOM 3883 C CA . CYS B 2 379 ? 205.42600 179.89300 28.70300 1.000 24.03844 629 CYS B CA 1
ATOM 3884 C C . CYS B 2 379 ? 205.70600 181.35800 28.40200 1.000 26.49798 629 CYS B C 1
ATOM 3885 O O . CYS B 2 379 ? 206.05800 181.72100 27.28200 1.000 27.68520 629 CYS B O 1
ATOM 3888 N N . LEU B 2 380 ? 205.57900 182.20500 29.41800 1.000 28.81081 630 LEU B N 1
ATOM 3889 C CA . LEU B 2 380 ? 206.04900 183.56400 29.22000 1.000 27.30923 630 LEU B CA 1
ATOM 3890 C C . LEU B 2 380 ? 206.41800 184.18100 30.55900 1.000 27.81083 630 LEU B C 1
ATOM 3891 O O . LEU B 2 380 ? 206.03600 183.69000 31.62100 1.000 33.95748 630 LEU B O 1
ATOM 3896 N N . GLN B 2 381 ? 207.19800 185.25700 30.47900 1.000 28.31606 631 GLN B N 1
ATOM 3897 C CA . GLN B 2 381 ? 207.61400 186.09100 31.60200 1.000 31.89024 631 GLN B CA 1
ATOM 3898 C C . GLN B 2 381 ? 207.63300 187.53400 31.12800 1.000 29.88356 631 GLN B C 1
ATOM 3899 O O . GLN B 2 381 ? 207.80900 187.79300 29.93600 1.000 27.78879 631 GLN B O 1
ATOM 3905 N N . PHE B 2 382 ? 207.47700 188.47800 32.05800 1.000 27.57987 632 PHE B N 1
ATOM 3906 C CA . PHE B 2 382 ? 207.59400 189.86600 31.64000 1.000 29.52735 632 PHE B CA 1
ATOM 3907 C C . PHE B 2 382 ? 207.97800 190.77500 32.80500 1.000 30.95357 632 PHE B C 1
ATOM 3908 O O . PHE B 2 382 ? 207.84300 190.42400 33.97800 1.000 32.25271 632 PHE B O 1
ATOM 3916 N N . ASN B 2 383 ? 208.50200 191.94200 32.44400 1.000 31.04575 633 ASN B N 1
ATOM 3917 C CA . ASN B 2 383 ? 208.85200 193.00800 33.37500 1.000 30.36702 633 ASN B CA 1
ATOM 3918 C C . ASN B 2 383 ? 208.46800 194.32100 32.70400 1.000 33.24882 633 ASN B C 1
ATOM 3919 O O . ASN B 2 383 ? 207.71500 194.34900 31.72500 1.000 37.10835 633 ASN B O 1
ATOM 3924 N N . LYS B 2 384 ? 208.99800 195.42900 33.21600 1.000 36.11445 634 LYS B N 1
ATOM 3925 C CA . LYS B 2 384 ? 208.52300 196.73000 32.76200 1.000 40.05757 634 LYS B CA 1
ATOM 3926 C C . LYS B 2 384 ? 208.98400 197.05800 31.33900 1.000 42.46810 634 LYS B C 1
ATOM 3927 O O . LYS B 2 384 ? 208.39400 197.94600 30.70100 1.000 37.65155 634 LYS B O 1
ATOM 3933 N N . ASN B 2 385 ? 210.00400 196.35200 30.82700 1.000 38.60285 635 ASN B N 1
ATOM 3934 C CA . ASN B 2 385 ? 210.54400 196.57800 29.48800 1.000 37.20713 635 ASN B CA 1
ATOM 3935 C C . ASN B 2 385 ? 210.22400 195.48400 28.48900 1.000 34.37825 635 ASN B C 1
ATOM 3936 O O . ASN B 2 385 ? 209.92800 195.78800 27.33700 1.000 36.88951 635 ASN B O 1
ATOM 3941 N N . PHE B 2 386 ? 210.31900 194.21700 28.87800 1.000 37.73538 636 PHE B N 1
ATOM 3942 C CA . PHE B 2 386 ? 210.30600 193.11400 27.92400 1.000 33.22466 636 PHE B CA 1
ATOM 3943 C C . PHE B 2 386 ? 209.26200 192.07000 28.29600 1.000 32.78057 636 PHE B C 1
ATOM 3944 O O . PHE B 2 386 ? 208.93600 191.87200 29.47400 1.000 32.09384 636 PHE B O 1
ATOM 3952 N N . VAL B 2 387 ? 208.76800 191.37500 27.28000 1.000 28.78415 637 VAL B N 1
ATOM 3953 C CA . VAL B 2 387 ? 208.09200 190.09800 27.46400 1.000 28.85022 637 VAL B CA 1
ATOM 3954 C C . VAL B 2 387 ? 209.02800 189.03900 26.90200 1.000 27.11578 637 VAL B C 1
ATOM 3955 O O . VAL B 2 387 ? 209.66200 189.26100 25.86800 1.000 28.04072 637 VAL B O 1
ATOM 3959 N N . ILE B 2 388 ? 209.13600 187.90700 27.58700 1.000 25.19953 638 ILE B N 1
ATOM 3960 C CA . ILE B 2 388 ? 209.95700 186.77900 27.15300 1.000 26.01980 638 ILE B CA 1
ATOM 3961 C C . ILE B 2 388 ? 208.99400 185.62800 26.87200 1.000 24.52102 638 ILE B C 1
ATOM 3962 O O . ILE B 2 388 ? 208.17200 185.29900 27.72500 1.000 28.74435 638 ILE B O 1
ATOM 3967 N N . THR B 2 389 ? 209.07300 185.02500 25.68500 1.000 25.77651 639 THR B N 1
ATOM 3968 C CA . THR B 2 389 ? 208.13100 183.97100 25.29500 1.000 24.96691 639 THR B CA 1
ATOM 3969 C C . THR B 2 389 ? 208.83500 182.72000 24.75800 1.000 26.53741 639 THR B C 1
ATOM 3970 O O . THR B 2 389 ? 209.88200 182.80200 24.10300 1.000 27.95863 639 THR B O 1
ATOM 3974 N N . SER B 2 390 ? 208.23300 181.55600 25.02300 1.000 21.70911 640 SER B N 1
ATOM 3975 C CA . SER B 2 390 ? 208.75300 180.26800 24.58200 1.000 22.71257 640 SER B CA 1
ATOM 3976 C C . SER B 2 390 ? 207.65700 179.48700 23.87400 1.000 26.74729 640 SER B C 1
ATOM 3977 O O . SER B 2 390 ? 206.46600 179.74200 24.06500 1.000 28.98382 640 SER B O 1
ATOM 3980 N N . SER B 2 391 ? 208.05800 178.50100 23.07500 1.000 27.90430 641 SER B N 1
ATOM 3981 C CA . SER B 2 391 ? 207.09200 177.88200 22.17800 1.000 28.78731 641 SER B CA 1
ATOM 3982 C C . SER B 2 391 ? 207.55800 176.49900 21.71600 1.000 31.85712 641 SER B C 1
ATOM 3983 O O . SER B 2 391 ? 208.71800 176.11000 21.88800 1.000 30.79594 641 SER B O 1
ATOM 3986 N N . ASP B 2 392 ? 206.60000 175.74400 21.15100 1.000 32.37322 642 ASP B N 1
ATOM 3987 C CA . ASP B 2 392 ? 206.89500 174.53900 20.37300 1.000 33.97415 642 ASP B CA 1
ATOM 3988 C C . ASP B 2 392 ? 207.79800 174.78500 19.17300 1.000 33.17866 642 ASP B C 1
ATOM 3989 O O . ASP B 2 392 ? 208.40700 173.83500 18.67000 1.000 37.71878 642 ASP B O 1
ATOM 3994 N N . ASP B 2 393 ? 207.84300 176.00100 18.64600 1.000 32.43081 643 ASP B N 1
ATOM 3995 C CA . ASP B 2 393 ? 208.68800 176.21000 17.47800 1.000 32.02308 643 ASP B CA 1
ATOM 3996 C C . ASP B 2 393 ? 210.17400 176.16300 17.81700 1.000 31.45811 643 ASP B C 1
ATOM 3997 O O . ASP B 2 393 ? 211.00700 176.31000 16.91300 1.000 32.32989 643 ASP B O 1
ATOM 4002 N N . GLY B 2 394 ? 210.51900 175.92400 19.08200 1.000 29.59770 644 GLY B N 1
ATOM 4003 C CA . GLY B 2 394 ? 211.89500 175.79400 19.49700 1.000 29.60439 644 GLY B CA 1
ATOM 4004 C C . GLY B 2 394 ? 212.58500 177.09100 19.83200 1.000 32.10515 644 GLY B C 1
ATOM 4005 O O . GLY B 2 394 ? 213.80900 177.09500 20.00000 1.000 34.61044 644 GLY B O 1
ATOM 4006 N N . THR B 2 395 ? 211.84100 178.18900 19.95300 1.000 32.32457 645 THR B N 1
ATOM 4007 C CA . THR B 2 395 ? 212.40500 179.51600 20.15200 1.000 27.90874 645 THR B CA 1
ATOM 4008 C C . THR B 2 395 ? 211.99500 180.08700 21.50800 1.000 26.95847 645 THR B C 1
ATOM 4009 O O . THR B 2 395 ? 210.97300 179.70200 22.08500 1.000 29.47691 645 THR B O 1
ATOM 4013 N N . VAL B 2 396 ? 212.82600 180.99200 22.02200 1.000 27.48865 646 VAL B N 1
ATOM 4014 C CA . VAL B 2 396 ? 212.45500 181.94300 23.06900 1.000 26.82517 646 VAL B CA 1
ATOM 4015 C C . VAL B 2 396 ? 212.69900 183.32300 22.46800 1.000 28.49124 646 VAL B C 1
ATOM 4016 O O . VAL B 2 396 ? 213.80100 183.59800 21.98800 1.000 27.56130 646 VAL B O 1
ATOM 4020 N N . LYS B 2 397 ? 211.67400 184.17000 22.45100 1.000 31.06732 647 LYS B N 1
ATOM 4021 C CA . LYS B 2 397 ? 211.75000 185.47500 21.80100 1.000 29.88706 647 LYS B CA 1
ATOM 4022 C C . LYS B 2 397 ? 211.67300 186.57600 22.84700 1.000 29.88585 647 LYS B C 1
ATOM 4023 O O . LYS B 2 397 ? 210.96000 186.44600 23.84900 1.000 29.11056 647 LYS B O 1
ATOM 4029 N N . LEU B 2 398 ? 212.40700 187.65700 22.60300 1.000 28.89900 648 LEU B N 1
ATOM 4030 C CA . LEU B 2 398 ? 212.34100 188.85300 23.42100 1.000 25.83419 648 LEU B CA 1
ATOM 4031 C C . LEU B 2 398 ? 211.51400 189.90000 22.69700 1.000 28.63161 648 LEU B C 1
ATOM 4032 O O . LEU B 2 398 ? 211.76000 190.16900 21.52000 1.000 30.34904 648 LEU B O 1
ATOM 4037 N N . TRP B 2 399 ? 210.55300 190.49900 23.40400 1.000 31.73754 649 TRP B N 1
ATOM 4038 C CA . TRP B 2 399 ? 209.65600 191.52200 22.86900 1.000 29.65859 649 TRP B CA 1
ATOM 4039 C C . TRP B 2 399 ? 209.73100 192.79300 23.69100 1.000 32.37622 649 TRP B C 1
ATOM 4040 O O . TRP B 2 399 ? 209.95700 192.74600 24.90400 1.000 37.28316 649 TRP B O 1
ATOM 4051 N N . ASP B 2 400 ? 209.49000 193.93000 23.03300 1.000 35.63833 650 ASP B N 1
ATOM 4052 C CA . ASP B 2 400 ? 209.34100 195.21600 23.72300 1.000 35.56638 650 ASP B CA 1
ATOM 4053 C C . ASP B 2 400 ? 207.91300 195.33800 24.25900 1.000 35.24590 650 ASP B C 1
ATOM 4054 O O . ASP B 2 400 ? 206.97000 195.53400 23.48200 1.000 36.40514 650 ASP B O 1
ATOM 4059 N N . LEU B 2 401 ? 207.74800 195.22800 25.58500 1.000 29.38089 651 LEU B N 1
ATOM 4060 C CA . LEU B 2 401 ? 206.43800 195.42600 26.20500 1.000 33.42796 651 LEU B CA 1
ATOM 4061 C C . LEU B 2 401 ? 205.78300 196.72500 25.74800 1.000 38.52140 651 LEU B C 1
ATOM 4062 O O . LEU B 2 401 ? 204.59100 196.75000 25.42100 1.000 38.48657 651 LEU B O 1
ATOM 4067 N N . LYS B 2 402 ? 206.55000 197.82300 25.75000 1.000 37.59651 652 LYS B N 1
ATOM 4068 C CA . LYS B 2 402 ? 205.97700 199.14800 25.53200 1.000 37.50467 652 LYS B CA 1
ATOM 4069 C C . LYS B 2 402 ? 205.43100 199.31500 24.11300 1.000 38.93143 652 LYS B C 1
ATOM 4070 O O . LYS B 2 402 ? 204.38300 199.94800 23.90900 1.000 37.68616 652 LYS B O 1
ATOM 4076 N N . THR B 2 403 ? 206.11900 198.76700 23.11500 1.000 39.28604 653 THR B N 1
ATOM 4077 C CA . THR B 2 403 ? 205.71400 198.95700 21.73000 1.000 36.38074 653 THR B CA 1
ATOM 4078 C C . THR B 2 403 ? 205.07400 197.72100 21.10900 1.000 35.83592 653 THR B C 1
ATOM 4079 O O . THR B 2 403 ? 204.50500 197.82700 20.02100 1.000 35.99565 653 THR B O 1
ATOM 4083 N N . GLY B 2 404 ? 205.11200 196.57100 21.78200 1.000 36.02461 654 GLY B N 1
ATOM 4084 C CA . GLY B 2 404 ? 204.63500 195.34300 21.18800 1.000 33.37360 654 GLY B CA 1
ATOM 4085 C C . GLY B 2 404 ? 205.54100 194.75800 20.13100 1.000 36.63896 654 GLY B C 1
ATOM 4086 O O . GLY B 2 404 ? 205.19800 193.71800 19.55100 1.000 38.17092 654 GLY B O 1
ATOM 4087 N N . GLU B 2 405 ? 206.69700 195.36500 19.87700 1.000 34.85240 655 GLU B N 1
ATOM 4088 C CA . GLU B 2 405 ? 207.53400 194.94200 18.76900 1.000 34.55325 655 GLU B CA 1
ATOM 4089 C C . GLU B 2 405 ? 208.39300 193.74300 19.14200 1.000 34.45375 655 GLU B C 1
ATOM 4090 O O . GLU B 2 405 ? 208.83100 193.59400 20.28500 1.000 35.57915 655 GLU B O 1
ATOM 4096 N N . PHE B 2 406 ? 208.62800 192.88500 18.16200 1.000 34.31186 656 PHE B N 1
ATOM 4097 C CA . PHE B 2 406 ? 209.68000 191.88800 18.27400 1.000 31.36312 656 PHE B CA 1
ATOM 4098 C C . PHE B 2 406 ? 211.04000 192.56400 18.38900 1.000 36.09557 656 PHE B C 1
ATOM 4099 O O . PHE B 2 406 ? 211.33600 193.52500 17.67200 1.000 39.00983 656 PHE B O 1
ATOM 4107 N N . ILE B 2 407 ? 211.87500 192.05000 19.28900 1.000 34.88853 657 ILE B N 1
ATOM 4108 C CA . ILE B 2 407 ? 213.26900 192.47000 19.37000 1.000 29.97621 657 ILE B CA 1
ATOM 4109 C C . ILE B 2 407 ? 214.15800 191.40800 18.72300 1.000 32.81444 657 ILE B C 1
ATOM 4110 O O . ILE B 2 407 ? 214.81200 191.67300 17.70800 1.000 35.65770 657 ILE B O 1
ATOM 4115 N N . ARG B 2 408 ? 214.17100 190.19300 19.27500 1.000 33.85747 658 ARG B N 1
ATOM 4116 C CA . ARG B 2 408 ? 215.13100 189.18500 18.82900 1.000 33.02395 658 ARG B CA 1
ATOM 4117 C C . ARG B 2 408 ? 214.75900 187.79700 19.35800 1.000 34.76084 658 ARG B C 1
ATOM 4118 O O . ARG B 2 408 ? 213.99400 187.65700 20.32100 1.000 29.07039 658 ARG B O 1
ATOM 4126 N N . ASN B 2 409 ? 215.34900 186.77000 18.72800 1.000 35.37190 659 ASN B N 1
ATOM 4127 C CA . ASN B 2 409 ? 215.26800 185.38800 19.20500 1.000 30.35436 659 ASN B CA 1
ATOM 4128 C C . ASN B 2 409 ? 216.41100 185.14100 20.18300 1.000 31.16847 659 ASN B C 1
ATOM 4129 O O . ASN B 2 409 ? 217.57900 185.14900 19.79000 1.000 37.98677 659 ASN B O 1
ATOM 4134 N N . LEU B 2 410 ? 216.07400 184.91000 21.45300 1.000 29.41319 660 LEU B N 1
ATOM 4135 C CA . LEU B 2 410 ? 217.06800 184.59200 22.47500 1.000 28.82318 660 LEU B CA 1
ATOM 4136 C C . LEU B 2 410 ? 217.57100 183.15200 22.35200 1.000 32.12679 660 LEU B C 1
ATOM 4137 O O . LEU B 2 410 ? 218.73800 182.86600 22.65100 1.000 36.24062 660 LEU B O 1
ATOM 4142 N N . VAL B 2 411 ? 216.71200 182.23700 21.92300 1.000 29.09811 661 VAL B N 1
ATOM 4143 C CA . VAL B 2 411 ? 217.07000 180.84400 21.70500 1.000 27.55642 661 VAL B CA 1
ATOM 4144 C C . VAL B 2 411 ? 216.41800 180.41300 20.39900 1.000 30.56075 661 VAL B C 1
ATOM 4145 O O . VAL B 2 411 ? 215.28200 180.80200 20.10100 1.000 30.40049 661 VAL B O 1
ATOM 4149 N N . THR B 2 412 ? 217.14500 179.61700 19.60400 1.000 30.08362 662 THR B N 1
ATOM 4150 C CA . THR B 2 412 ? 216.61100 179.07800 18.35000 1.000 33.68203 662 THR B CA 1
ATOM 4151 C C . THR B 2 412 ? 217.12000 177.64600 18.19000 1.000 35.51250 662 THR B C 1
ATOM 4152 O O . THR B 2 412 ? 218.06400 177.40400 17.44000 1.000 43.09207 662 THR B O 1
ATOM 4156 N N . LEU B 2 413 ? 216.50000 176.69900 18.89400 1.000 32.80970 663 LEU B N 1
ATOM 4157 C CA . LEU B 2 413 ? 216.89300 175.29900 18.75900 1.000 33.55175 663 LEU B CA 1
ATOM 4158 C C . LEU B 2 413 ? 216.98100 174.92700 17.28000 1.000 37.18288 663 LEU B C 1
ATOM 4159 O O . LEU B 2 413 ? 216.10900 175.29200 16.48900 1.000 32.44655 663 LEU B O 1
ATOM 4164 N N . GLU B 2 414 ? 218.05300 174.21100 16.90100 1.000 42.21532 664 GLU B N 1
ATOM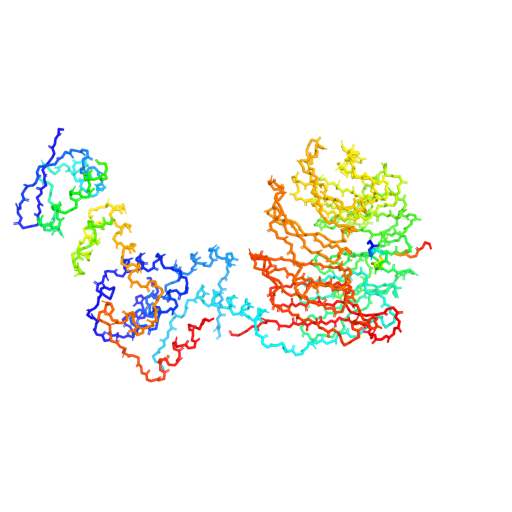 4165 C CA . GLU B 2 414 ? 218.16500 173.74900 15.51700 1.000 44.20506 664 GLU B CA 1
ATOM 4166 C C . GLU B 2 414 ? 217.01100 172.82800 15.17300 1.000 41.77065 664 GLU B C 1
ATOM 4167 O O . GLU B 2 414 ? 216.47700 172.86200 14.05800 1.000 45.97853 664 GLU B O 1
ATOM 4173 N N . SER B 2 415 ? 216.61500 172.00400 16.12400 1.000 34.89873 665 SER B N 1
ATOM 4174 C CA . SER B 2 415 ? 215.54600 171.04600 15.98000 1.000 36.00624 665 SER B CA 1
ATOM 4175 C C . SER B 2 415 ? 214.15800 171.65700 16.12100 1.000 39.16820 665 SER B C 1
ATOM 4176 O O . SER B 2 415 ? 213.18800 170.90400 16.25900 1.000 38.55784 665 SER B O 1
ATOM 4179 N N . GLY B 2 416 ? 214.02300 172.98100 16.13600 1.000 34.78839 666 GLY B N 1
ATOM 4180 C CA . GLY B 2 416 ? 212.73600 173.55700 16.47900 1.000 32.75901 666 GLY B CA 1
ATOM 4181 C C . GLY B 2 416 ? 211.61900 173.07500 15.57500 1.000 37.10849 666 GLY B C 1
ATOM 4182 O O . GLY B 2 416 ? 210.53000 172.72200 16.04800 1.000 36.81577 666 GLY B O 1
ATOM 4183 N N . GLY B 2 417 ? 211.87500 173.06100 14.25500 1.000 40.58165 667 GLY B N 1
ATOM 4184 C CA . GLY B 2 417 ? 210.88900 172.61600 13.28700 1.000 35.55506 667 GLY B CA 1
ATOM 4185 C C . GLY B 2 417 ? 210.75700 171.11000 13.14800 1.000 36.79266 667 GLY B C 1
ATOM 4186 O O . GLY B 2 417 ? 209.76900 170.63900 12.58400 1.000 41.14673 667 GLY B O 1
ATOM 4187 N N . SER B 2 418 ? 211.71900 170.33300 13.64000 1.000 38.78000 668 SER B N 1
ATOM 4188 C CA . SER B 2 418 ? 211.63700 168.88300 13.51800 1.000 35.69323 668 SER B CA 1
ATOM 4189 C C . SER B 2 418 ? 211.36700 168.18300 14.84900 1.000 35.62222 668 SER B C 1
ATOM 4190 O O . SER B 2 418 ? 211.68000 167.00600 14.98800 1.000 40.35885 668 SER B O 1
ATOM 4193 N N . GLY B 2 419 ? 210.78300 168.85900 15.83100 1.000 35.67259 669 GLY B N 1
ATOM 4194 C CA . GLY B 2 419 ? 210.54300 168.17900 17.09300 1.000 33.20530 669 GLY B CA 1
ATOM 4195 C C . GLY B 2 419 ? 211.01200 168.89400 18.35000 1.000 32.23660 669 GLY B C 1
ATOM 4196 O O . GLY B 2 419 ? 210.47900 168.65000 19.43600 1.000 35.07222 669 GLY B O 1
ATOM 4197 N N . GLY B 2 420 ? 212.01400 169.75900 18.23800 1.000 32.73443 670 GLY B N 1
ATOM 4198 C CA . GLY B 2 420 ? 212.51700 170.44700 19.41300 1.000 30.28582 670 GLY B CA 1
ATOM 4199 C C . GLY B 2 420 ? 211.52800 171.48400 19.91500 1.000 30.46203 670 GLY B C 1
ATOM 4200 O O . GLY B 2 420 ? 210.92000 172.22800 19.14500 1.000 33.66503 670 GLY B O 1
ATOM 4201 N N . VAL B 2 421 ? 211.38600 171.54900 21.22500 1.000 27.83287 671 VAL B N 1
ATOM 4202 C CA . VAL B 2 421 ? 210.41400 172.41800 21.86600 1.000 27.52320 671 VAL B CA 1
ATOM 4203 C C . VAL B 2 421 ? 211.07600 173.07800 23.07000 1.000 26.80319 671 VAL B C 1
ATOM 4204 O O . VAL B 2 421 ? 211.98000 172.51400 23.69800 1.000 29.03750 671 VAL B O 1
ATOM 4208 N N . VAL B 2 422 ? 210.61300 174.27400 23.40600 1.000 25.94155 672 VAL B N 1
ATOM 4209 C CA . VAL B 2 422 ? 210.91900 174.89900 24.69300 1.000 26.95847 672 VAL B CA 1
ATOM 4210 C C . VAL B 2 422 ? 209.66100 174.83200 25.55700 1.000 26.68676 672 VAL B C 1
ATOM 4211 O O . VAL B 2 422 ? 208.63000 175.43000 25.22400 1.000 21.32168 672 VAL B O 1
ATOM 4215 N N . TRP B 2 423 ? 209.76000 174.10200 26.66700 1.000 26.48183 673 TRP B N 1
ATOM 4216 C CA . TRP B 2 423 ? 208.63000 173.82900 27.54700 1.000 28.36750 673 TRP B CA 1
ATOM 4217 C C . TRP B 2 423 ? 208.36900 174.95500 28.54200 1.000 32.55260 673 TRP B C 1
ATOM 4218 O O . TRP B 2 423 ? 207.21200 175.21100 28.88600 1.000 32.09039 673 TRP B O 1
ATOM 4229 N N . ARG B 2 424 ? 209.41000 175.64000 29.01000 1.000 32.45012 674 ARG B N 1
ATOM 4230 C CA . ARG B 2 424 ? 209.26200 176.51900 30.16300 1.000 31.05333 674 ARG B CA 1
ATOM 4231 C C . ARG B 2 424 ? 210.46800 177.43800 30.27600 1.000 31.54377 674 ARG B C 1
ATOM 4232 O O . ARG B 2 424 ? 211.59300 177.04300 29.94200 1.000 32.83708 674 ARG B O 1
ATOM 4240 N N . ILE B 2 425 ? 210.22800 178.65200 30.77000 1.000 29.60712 675 ILE B N 1
ATOM 4241 C CA . ILE B 2 425 ? 211.29400 179.61300 31.03900 1.000 27.09126 675 ILE B CA 1
ATOM 4242 C C . ILE B 2 425 ? 211.06400 180.25400 32.40000 1.000 29.49138 675 ILE B C 1
ATOM 4243 O O . ILE B 2 425 ? 209.92100 180.50800 32.80500 1.000 32.24488 675 ILE B O 1
ATOM 4248 N N . ARG B 2 426 ? 212.15600 180.49900 33.11900 1.000 33.33354 676 ARG B N 1
ATOM 4249 C CA . ARG B 2 426 ? 212.18600 181.44300 34.23700 1.000 30.87232 676 ARG B CA 1
ATOM 4250 C C . ARG B 2 426 ? 213.23900 182.49500 33.93500 1.000 31.00045 676 ARG B C 1
ATOM 4251 O O . ARG B 2 426 ? 214.31800 182.17300 33.42900 1.000 33.95020 676 ARG B O 1
ATOM 4259 N N . ALA B 2 427 ? 212.93900 183.75200 34.21000 1.000 30.11338 677 ALA B N 1
ATOM 4260 C CA . ALA B 2 427 ? 213.96100 184.78000 34.07100 1.000 30.79159 677 ALA B CA 1
ATOM 4261 C C . ALA B 2 427 ? 214.16200 185.49100 35.39400 1.000 32.98860 677 ALA B C 1
ATOM 4262 O O . ALA B 2 427 ? 213.20400 185.72400 36.13700 1.000 30.14112 677 ALA B O 1
ATOM 4264 N N . SER B 2 428 ? 215.43000 185.79200 35.69100 1.000 35.73632 678 SER B N 1
ATOM 4265 C CA . SER B 2 428 ? 215.82000 186.72100 36.73100 1.000 32.91804 678 SER B CA 1
ATOM 4266 C C . SER B 2 428 ? 216.22800 188.02800 36.06000 1.000 37.40288 678 SER B C 1
ATOM 4267 O O . SER B 2 428 ? 216.06900 188.20000 34.85000 1.000 35.85353 678 SER B O 1
ATOM 4270 N N . ASN B 2 429 ? 216.76400 188.97000 36.84000 1.000 41.43033 679 ASN B N 1
ATOM 4271 C CA . ASN B 2 429 ? 217.17700 190.22400 36.23600 1.000 33.12446 679 ASN B CA 1
ATOM 4272 C C . ASN B 2 429 ? 218.35300 190.02000 35.28200 1.000 39.19439 679 ASN B C 1
ATOM 4273 O O . ASN B 2 429 ? 218.50200 190.77800 34.31300 1.000 37.88719 679 ASN B O 1
ATOM 4278 N N . THR B 2 430 ? 219.18200 188.99800 35.51400 1.000 36.18774 680 THR B N 1
ATOM 4279 C CA . THR B 2 430 ? 220.36500 188.80700 34.68700 1.000 37.45497 680 THR B CA 1
ATOM 4280 C C . THR B 2 430 ? 220.47000 187.44800 34.00200 1.000 39.22801 680 THR B C 1
ATOM 4281 O O . THR B 2 430 ? 221.28000 187.32400 33.07200 1.000 41.41693 680 THR B O 1
ATOM 4285 N N . LYS B 2 431 ? 219.69100 186.43800 34.39400 1.000 35.68592 681 LYS B N 1
ATOM 4286 C CA . LYS B 2 431 ? 219.76500 185.13900 33.73500 1.000 36.33789 681 LYS B CA 1
ATOM 4287 C C . LYS B 2 431 ? 218.40500 184.71000 33.19400 1.000 35.68971 681 LYS B C 1
ATOM 4288 O O . LYS B 2 431 ? 217.35800 185.06500 33.74700 1.000 35.10835 681 LYS B O 1
ATOM 4294 N N . LEU B 2 432 ? 218.43500 183.94400 32.09700 1.000 34.78525 682 LEU B N 1
ATOM 4295 C CA . LEU B 2 432 ? 217.26800 183.24300 31.56800 1.000 31.84291 682 LEU B CA 1
ATOM 4296 C C . LEU B 2 432 ? 217.48900 181.73900 31.65800 1.000 33.97026 682 LEU B C 1
ATOM 4297 O O . LEU B 2 432 ? 218.53400 181.23100 31.23200 1.000 37.13238 682 LEU B O 1
ATOM 4302 N N . VAL B 2 433 ? 216.51000 181.02100 32.20400 1.000 31.87234 683 VAL B N 1
ATOM 4303 C CA . VAL B 2 433 ? 216.55800 179.56300 32.28800 1.000 31.22277 683 VAL B CA 1
ATOM 4304 C C . VAL B 2 433 ? 215.47700 178.99700 31.36700 1.000 30.13750 683 VAL B C 1
ATOM 4305 O O . VAL B 2 433 ? 214.33900 179.48000 31.36200 1.000 30.58104 683 VAL B O 1
ATOM 4309 N N . CYS B 2 434 ? 215.84200 177.99200 30.57100 1.000 29.41773 684 CYS B N 1
ATOM 4310 C CA . CYS B 2 434 ? 214.97000 177.39100 29.57100 1.000 28.21019 684 CYS B CA 1
ATOM 4311 C C . CYS B 2 434 ? 214.95000 175.88100 29.72900 1.000 32.77924 684 CYS B C 1
ATOM 4312 O O . CYS B 2 434 ? 216.00600 175.23500 29.71500 1.000 32.62943 684 CYS B O 1
ATOM 4315 N N . ALA B 2 435 ? 213.75100 175.31100 29.84400 1.000 33.88616 685 ALA B N 1
ATOM 4316 C CA . ALA B 2 435 ? 213.58100 173.86300 29.81100 1.000 28.28387 685 ALA B CA 1
ATOM 4317 C C . ALA B 2 435 ? 213.36100 173.43000 28.36300 1.000 28.91005 685 ALA B C 1
ATOM 4318 O O . ALA B 2 435 ? 212.42300 173.88600 27.70500 1.000 32.54351 685 ALA B O 1
ATOM 4320 N N . VAL B 2 436 ? 214.21700 172.55900 27.86100 1.000 32.05432 686 VAL B N 1
ATOM 4321 C CA . VAL B 2 436 ? 214.21700 172.21700 26.44000 1.000 31.96625 686 VAL B CA 1
ATOM 4322 C C . VAL B 2 436 ? 214.23500 170.69700 26.25600 1.000 33.50150 686 VAL B C 1
ATOM 4323 O O . VAL B 2 436 ? 214.78200 169.95600 27.07800 1.000 34.05341 686 VAL B O 1
ATOM 4327 N N . GLY B 2 437 ? 213.62900 170.22500 25.17600 1.000 34.35102 687 GLY B N 1
ATOM 4328 C CA . GLY B 2 437 ? 213.56300 168.78800 24.96000 1.000 33.23426 687 GLY B CA 1
ATOM 4329 C C . GLY B 2 437 ? 212.77100 168.48100 23.71100 1.000 31.47524 687 GLY B C 1
ATOM 4330 O O . GLY B 2 437 ? 212.53800 169.36200 22.88900 1.000 32.45816 687 GLY B O 1
ATOM 4331 N N . SER B 2 438 ? 212.34800 167.22200 23.58100 1.000 32.59309 688 SER B N 1
ATOM 4332 C CA . SER B 2 438 ? 211.52500 166.79900 22.45200 1.000 31.53314 688 SER B CA 1
ATOM 4333 C C . SER B 2 438 ? 210.89600 165.45100 22.73600 1.000 36.21390 688 SER B C 1
ATOM 4334 O O . SER B 2 438 ? 211.52000 164.57100 23.32800 1.000 44.39621 688 SER B O 1
ATOM 4337 N N . ARG B 2 439 ? 209.67900 165.27700 22.24300 1.000 38.86659 689 ARG B N 1
ATOM 4338 C CA . ARG B 2 439 ? 208.98200 164.00300 22.33200 1.000 39.66075 689 ARG B CA 1
ATOM 4339 C C . ARG B 2 439 ? 209.53400 162.93700 21.37700 1.000 36.58385 689 ARG B C 1
ATOM 4340 O O . ARG B 2 439 ? 209.20600 161.76600 21.54100 1.000 39.20820 689 ARG B O 1
ATOM 4348 N N . ASN B 2 440 ? 210.36400 163.29400 20.39300 1.000 37.27832 690 ASN B N 1
ATOM 4349 C CA . ASN B 2 440 ? 210.78700 162.34800 19.35900 1.000 35.59172 690 ASN B CA 1
ATOM 4350 C C . ASN B 2 440 ? 212.29900 162.11000 19.30400 1.000 39.02622 690 ASN B C 1
ATOM 4351 O O . ASN B 2 440 ? 212.77900 161.45100 18.36800 1.000 41.67267 690 ASN B O 1
ATOM 4356 N N . GLY B 2 441 ? 213.06800 162.63600 20.25500 1.000 36.16164 691 GLY B N 1
ATOM 4357 C CA . GLY B 2 441 ? 214.48400 162.35700 20.31100 1.000 32.40825 691 GLY B CA 1
ATOM 4358 C C . GLY B 2 441 ? 215.38200 163.32900 19.58800 1.000 34.99151 691 GLY B C 1
ATOM 4359 O O . GLY B 2 441 ? 216.60800 163.19300 19.68100 1.000 38.96966 691 GLY B O 1
ATOM 4360 N N . THR B 2 442 ? 214.82600 164.30300 18.87500 1.000 36.68233 692 THR B N 1
ATOM 4361 C CA . THR B 2 442 ? 215.65600 165.23900 18.12500 1.000 37.01345 692 THR B CA 1
ATOM 4362 C C . THR B 2 442 ? 216.33900 166.27200 19.01200 1.000 40.43476 692 THR B C 1
ATOM 4363 O O . THR B 2 442 ? 217.31200 166.88800 18.56200 1.000 41.56142 692 THR B O 1
ATOM 4367 N N . GLU B 2 443 ? 215.82500 166.51000 20.22800 1.000 39.00802 693 GLU B N 1
ATOM 4368 C CA . GLU B 2 443 ? 216.45500 167.37400 21.22500 1.000 37.42787 693 GLU B CA 1
ATOM 4369 C C . GLU B 2 443 ? 216.65700 166.56100 22.48800 1.000 39.39421 693 GLU B C 1
ATOM 4370 O O . GLU B 2 443 ? 215.68200 166.08800 23.07700 1.000 38.19161 693 GLU B O 1
ATOM 4376 N N . GLU B 2 444 ? 217.91200 166.39800 22.89600 1.000 42.12997 694 GLU B N 1
ATOM 4377 C CA . GLU B 2 444 ? 218.20200 165.85800 24.21300 1.000 41.69583 694 GLU B CA 1
ATOM 4378 C C . GLU B 2 444 ? 217.59000 166.81000 25.23900 1.000 40.83602 694 GLU B C 1
ATOM 4379 O O . GLU B 2 444 ? 217.69700 168.03500 25.10100 1.000 39.98556 694 GLU B O 1
ATOM 4385 N N . THR B 2 445 ? 216.88500 166.27600 26.23700 1.000 34.68265 695 THR B N 1
ATOM 4386 C CA . THR B 2 445 ? 216.23200 167.18300 27.18000 1.000 39.62473 695 THR B CA 1
ATOM 4387 C C . THR B 2 445 ? 217.25500 167.76800 28.16400 1.000 39.49213 695 THR B C 1
ATOM 4388 O O . THR B 2 445 ? 218.16400 167.07200 28.62700 1.000 37.45088 695 THR B O 1
ATOM 4392 N N . LYS B 2 446 ? 217.11200 169.06600 28.45700 1.000 35.78252 696 LYS B N 1
ATOM 4393 C CA . LYS B 2 446 ? 218.10900 169.82500 29.19600 1.000 29.02257 696 LYS B CA 1
ATOM 4394 C C . LYS B 2 446 ? 217.54200 171.19200 29.56000 1.000 34.62939 696 LYS B C 1
ATOM 4395 O O . LYS B 2 446 ? 216.53600 171.63300 28.99800 1.000 34.67405 696 LYS B O 1
ATOM 4401 N N . LEU B 2 447 ? 218.20400 171.85600 30.51300 1.000 35.34276 697 LEU B N 1
ATOM 4402 C CA . LEU B 2 447 ? 218.02200 173.27900 30.75600 1.000 32.71060 697 LEU B CA 1
ATOM 4403 C C . LEU B 2 447 ? 219.13700 174.06100 30.06100 1.000 36.03035 697 LEU B C 1
ATOM 4404 O O . LEU B 2 447 ? 220.28800 173.61700 30.02000 1.000 35.09342 697 LEU B O 1
ATOM 4409 N N . LEU B 2 448 ? 218.78000 175.21500 29.49100 1.000 37.52999 698 LEU B N 1
ATOM 4410 C CA . LEU B 2 448 ? 219.72700 176.22300 29.02200 1.000 31.17107 698 LEU B CA 1
ATOM 4411 C C . LEU B 2 448 ? 219.71000 177.39700 29.98300 1.000 35.34504 698 LEU B C 1
ATOM 4412 O O . LEU B 2 448 ? 218.63000 177.86700 30.36400 1.000 36.73192 698 LEU B O 1
ATOM 4417 N N . VAL B 2 449 ? 220.89600 177.86100 30.39000 1.000 36.61697 699 VAL B N 1
ATOM 4418 C CA . VAL B 2 449 ? 221.03700 179.06800 31.21200 1.000 34.35421 699 VAL B CA 1
ATOM 4419 C C . VAL B 2 449 ? 221.79600 180.10700 30.40500 1.000 37.83002 699 VAL B C 1
ATOM 4420 O O . VAL B 2 449 ? 222.96900 179.89600 30.07000 1.000 42.30121 699 VAL B O 1
ATOM 4424 N N . LEU B 2 450 ? 221.14000 181.23300 30.11200 1.000 35.59845 700 LEU B N 1
ATOM 4425 C CA . LEU B 2 450 ? 221.75300 182.38100 29.44700 1.000 33.41629 700 LEU B CA 1
ATOM 4426 C C . LEU B 2 450 ? 222.03600 183.48500 30.45900 1.000 37.30849 700 LEU B C 1
ATOM 4427 O O . LEU B 2 450 ? 221.18700 183.81400 31.29600 1.000 40.72740 700 LEU B O 1
ATOM 4432 N N . ASP B 2 451 ? 223.22500 184.06700 30.37200 1.000 38.08110 701 ASP B N 1
ATOM 4433 C CA . ASP B 2 451 ? 223.68000 185.06900 31.32600 1.000 38.30290 701 ASP B CA 1
ATOM 4434 C C . ASP B 2 451 ? 223.74100 186.43100 30.63800 1.000 41.26800 701 ASP B C 1
ATOM 4435 O O . ASP B 2 451 ? 224.42600 186.59200 29.62800 1.000 44.02631 701 ASP B O 1
ATOM 4440 N N . PHE B 2 452 ? 223.02600 187.41000 31.17900 1.000 44.00252 702 PHE B N 1
ATOM 4441 C CA . PHE B 2 452 ? 223.00700 188.75500 30.62000 1.000 43.81102 702 PHE B CA 1
ATOM 4442 C C . PHE B 2 452 ? 223.61700 189.77800 31.57500 1.000 44.54335 702 PHE B C 1
ATOM 4443 O O . PHE B 2 452 ? 223.27900 190.96400 31.51900 1.000 42.86582 702 PHE B O 1
ATOM 4451 N N . ASP B 2 453 ? 224.52000 189.33900 32.44800 1.000 44.10162 703 ASP B N 1
ATOM 4452 C CA . ASP B 2 453 ? 225.13700 190.23500 33.41100 1.000 47.55023 703 ASP B CA 1
ATOM 4453 C C . ASP B 2 453 ? 226.26500 191.05100 32.76400 1.000 55.73660 703 ASP B C 1
ATOM 4454 O O . ASP B 2 453 ? 226.73600 190.74600 31.66100 1.000 50.38677 703 ASP B O 1
ATOM 4459 N N . VAL B 2 454 ? 226.69100 192.10600 33.47700 1.000 59.27032 704 VAL B N 1
ATOM 4460 C CA . VAL B 2 454 ? 227.79900 192.98000 33.08100 1.000 62.48883 704 VAL B CA 1
ATOM 4461 C C . VAL B 2 454 ? 228.76200 193.14200 34.25600 1.000 72.76353 704 VAL B C 1
ATOM 4462 O O . VAL B 2 454 ? 228.65600 192.42100 35.25300 1.000 74.31387 704 VAL B O 1
ATOM 4466 N N . ASP B 2 455 ? 229.70100 194.09200 34.15800 1.000 89.34358 705 ASP B N 1
ATOM 4467 C CA . ASP B 2 455 ? 230.64300 194.40800 35.26100 1.000 92.35212 705 ASP B CA 1
ATOM 4468 C C . ASP B 2 455 ? 230.94200 195.91800 35.37200 1.000 82.49040 705 ASP B C 1
ATOM 4469 O O . ASP B 2 455 ? 230.47000 196.60200 36.28900 1.000 78.05642 705 ASP B O 1
ATOM 4474 N N . LYS C 3 5 ? 193.36400 176.03300 16.41100 1.000 60.79048 51 LYS C N 1
ATOM 4475 C CA . LYS C 3 5 ? 193.17700 175.47300 17.74900 1.000 69.20860 51 LYS C CA 1
ATOM 4476 C C . LYS C 3 5 ? 194.22600 174.39000 18.07600 1.000 79.01798 51 LYS C C 1
ATOM 4477 O O . LYS C 3 5 ? 193.89100 173.18200 18.20200 1.000 74.49100 51 LYS C O 1
ATOM 4483 N N . LYS C 3 6 ? 195.48500 174.84500 18.24900 1.000 71.08864 52 LYS C N 1
ATOM 4484 C CA . LYS C 3 6 ? 196.66300 173.98200 18.36000 1.000 73.67561 52 LYS C CA 1
ATOM 4485 C C . LYS C 3 6 ? 196.96000 173.49500 19.79300 1.000 74.72169 52 LYS C C 1
ATOM 4486 O O . LYS C 3 6 ? 198.14100 173.24100 20.10300 1.000 72.96198 52 LYS C O 1
ATOM 4492 N N . PHE C 3 7 ? 195.95300 173.3400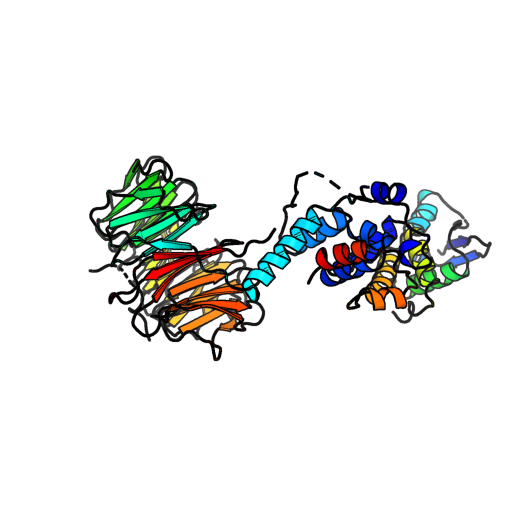0 20.67200 1.000 74.63766 53 PHE C N 1
ATOM 4493 C CA . PHE C 3 7 ? 196.22100 172.89000 22.04200 1.000 68.59857 53 PHE C CA 1
ATOM 4494 C C . PHE C 3 7 ? 196.50800 171.38300 22.03500 1.000 73.31658 53 PHE C C 1
ATOM 4495 O O . PHE C 3 7 ? 196.65800 170.77100 20.97200 1.000 78.63848 53 PHE C O 1
ATOM 4503 N N . GLU C 3 8 ? 196.64300 170.77900 23.22400 1.000 66.41057 54 GLU C N 1
ATOM 4504 C CA . GLU C 3 8 ? 197.09000 169.38700 23.39600 1.000 70.79804 54 GLU C CA 1
ATOM 4505 C C . GLU C 3 8 ? 198.49500 169.18300 22.82100 1.000 67.88545 54 GLU C C 1
ATOM 4506 O O . GLU C 3 8 ? 199.05700 168.08300 22.88600 1.000 62.96357 54 GLU C O 1
ATOM 4512 N N . LEU C 3 9 ? 199.06500 170.24400 22.24600 1.000 68.62627 55 LEU C N 1
ATOM 4513 C CA . LEU C 3 9 ? 200.50500 170.32700 22.05000 1.000 67.37032 55 LEU C CA 1
ATOM 4514 C C . LEU C 3 9 ? 201.22300 170.60700 23.36500 1.000 60.31857 55 LEU C C 1
ATOM 4515 O O . LEU C 3 9 ? 202.44500 170.39900 23.45800 1.000 58.36604 55 LEU C O 1
ATOM 4520 N N . LEU C 3 10 ? 200.48000 171.08600 24.38100 1.000 50.44327 56 LEU C N 1
ATOM 4521 C CA . LEU C 3 10 ? 201.00600 171.32200 25.71700 1.000 49.96390 56 LEU C CA 1
ATOM 4522 C C . LEU C 3 10 ? 200.89300 170.04100 26.54100 1.000 44.98081 56 LEU C C 1
ATOM 4523 O O . LEU C 3 10 ? 199.89100 169.32400 26.44200 1.000 40.82387 56 LEU C O 1
ATOM 4528 N N . PRO C 3 11 ? 201.92900 169.70200 27.32100 1.000 38.69216 57 PRO C N 1
ATOM 4529 C CA . PRO C 3 11 ? 201.89000 168.39800 27.97700 1.000 38.27549 57 PRO C CA 1
ATOM 4530 C C . PRO C 3 11 ? 200.82300 168.32700 29.07400 1.000 34.86955 57 PRO C C 1
ATOM 4531 O O . PRO C 3 11 ? 200.14100 169.29600 29.38300 1.000 34.71466 57 PRO C O 1
ATOM 4546 N N . PRO C 3 13 ? 199.50300 165.16300 32.27500 1.000 40.00904 59 PRO C N 1
ATOM 4547 C CA . PRO C 3 13 ? 199.71600 163.78000 32.71700 1.000 42.80632 59 PRO C CA 1
ATOM 4548 C C . PRO C 3 13 ? 198.79300 162.81100 31.98900 1.000 41.66971 59 PRO C C 1
ATOM 4549 O O . PRO C 3 13 ? 197.69300 163.20100 31.57600 1.000 36.40376 59 PRO C O 1
ATOM 4553 N N . PRO C 3 14 ? 199.25200 161.56800 31.83100 1.000 44.18104 60 PRO C N 1
ATOM 4554 C CA . PRO C 3 14 ? 198.39300 160.52800 31.25800 1.000 48.26545 60 PRO C CA 1
ATOM 4555 C C . PRO C 3 14 ? 197.19000 160.25800 32.15000 1.000 56.00044 60 PRO C C 1
ATOM 4556 O O . PRO C 3 14 ? 197.18300 160.55600 33.35100 1.000 59.24169 60 PRO C O 1
ATOM 4560 N N . LEU C 3 15 ? 196.15900 159.68000 31.54400 1.000 58.92406 61 LEU C N 1
ATOM 4561 C CA . LEU C 3 15 ? 194.99000 159.26600 32.31200 1.000 66.68420 61 LEU C CA 1
ATOM 4562 C C . LEU C 3 15 ? 195.30700 157.96400 33.05800 1.000 74.12719 61 LEU C C 1
ATOM 4563 O O . LEU C 3 15 ? 196.29200 157.27500 32.75700 1.000 74.04913 61 LEU C O 1
#

InterPro domains:
  IPR001232 S-phase kinase-associated protein 1-like [SM00512] (1-112)
  IPR011333 SKP1/BTB/POZ domain superfamily [G3DSA:3.30.710.10] (1-163)
  IPR011333 SKP1/BTB/POZ domain superfamily [SSF54695] (3-70)
  IPR016072 SKP1 component, dimerisation [PF01466] (113-160)
  IPR016073 SKP1 component, POZ domain [PF03931] (2-67)
  IPR016897 S-phase kinase-associated protein 1 [PIRSF028729] (3-162)
  IPR016897 S-phase kinase-associated protein 1 [PTHR11165] (4-157)
  IPR036296 SKP1-like, dimerisation domain superfamily [SSF81382] (85-160)